Protein AF-A0A9X2JH81-F1 (afdb_monomer)

Secondary structure (DSSP, 8-state):
-TTTTTT--------------PPPHHHHHHHHHHHHH--PPPHHHHHHHHHHHHHHHHHHHHHHHHTTHHHHHHHHHTTHHHHHHHHT-SSS--HHHHHHHHHHHTS--TTTTSHHHHHHHHHHHHHHHHHHHTT-SSSHHHHHHHHHHHHHHHHHHHHH--HHHHHHHHHHHHHHHHHT--HHHHHHHHHHH-B-SEEEEEEHHHHHHHT-PEEEEEEEEEEEETTEEEEEEEEEEEEEEEEEE-BSSSEEEEEEEEEEEEEEEEEEETTEEEEEEEEEEEEEEEEEEE-SS-EEEPPPEEEE--EEEEEEEEESS--TTHHHHHHHHHHHHHHHHHHHHHHHHHHHHHHHHHHHHHTTHHHHHHHHHHIIIIIIHHHHTTT---SEEEEEE-SSEEEEEEE---SS---BSSPPPPPSS--SEEEEEEHHHHHHHHHHHHTT-EEEE-STTSPPEESSPPPHHHHHHHHHHHHHHHSS-PPP--SPPPPEEEEEPSS-SEEEEEETTEEEEEEEEEEEEETTEEEEEEEEEEEEEEEEETTEEEEEE-S--EEEETT--GGGT----HHHHHHHHHHHHHHHHHHTTT-SS-SEEEE--BPPPGGGGGG-PBEEEEEEEETTEEEEEEEPPP-

Organism: NCBI:txid2954799

Solvent-accessible surface area (backbone atoms only — not comparable to full-atom values): 32650 Å² total; per-residue (Å²): 107,71,24,96,47,86,86,73,78,37,53,50,81,80,95,72,81,93,66,70,52,74,78,51,70,65,42,55,49,25,48,58,46,41,66,76,63,65,75,79,72,47,72,65,59,43,48,52,32,47,50,52,29,48,60,35,44,56,56,36,48,58,54,29,58,75,51,45,74,60,19,60,49,46,41,62,68,33,46,36,67,42,39,54,56,23,69,70,39,89,88,75,47,58,55,64,41,44,66,49,26,47,49,52,50,25,41,38,56,92,68,31,53,37,75,59,48,46,51,34,46,53,30,48,49,44,31,48,40,40,52,56,51,56,67,42,96,51,47,64,73,50,50,48,52,48,48,54,49,35,51,56,21,49,56,44,26,32,72,69,66,36,67,71,27,48,50,54,33,25,59,44,43,31,51,41,56,50,63,66,72,36,66,63,38,54,48,35,50,44,76,56,24,51,30,47,8,31,38,41,38,35,19,28,72,39,50,23,64,73,42,48,51,75,44,75,47,79,46,78,42,73,52,74,56,96,81,24,44,33,42,38,41,30,40,34,42,35,40,38,36,39,41,49,39,70,30,90,78,32,20,30,36,41,41,36,39,41,37,35,34,42,31,47,37,43,31,42,44,92,62,36,39,37,32,32,40,37,40,30,45,37,42,36,38,31,46,38,36,38,44,83,90,49,72,46,82,48,80,61,49,55,51,49,52,38,47,76,47,78,76,44,60,41,55,62,73,89,65,91,63,44,74,60,55,25,54,53,47,48,54,50,48,66,71,42,40,79,55,48,29,54,50,53,14,48,62,44,28,53,51,54,42,49,52,62,42,72,68,42,52,58,59,53,50,51,54,48,48,47,48,43,62,72,52,50,44,58,26,37,15,25,78,52,55,56,77,40,64,46,26,18,16,34,91,52,28,43,36,41,39,28,22,43,35,61,88,27,52,50,24,17,70,52,72,79,81,82,72,89,68,89,45,32,38,33,40,34,36,21,30,37,25,56,22,40,53,36,22,61,62,33,40,54,30,37,39,34,31,80,48,85,90,45,77,72,44,64,78,54,70,67,54,68,68,56,44,49,44,39,51,52,56,40,60,69,50,70,78,50,82,55,58,86,68,94,63,86,73,69,38,35,36,42,26,28,18,61,71,59,15,32,43,51,43,22,41,91,52,27,43,40,37,35,44,28,28,45,31,38,37,46,70,90,50,75,48,70,39,39,25,41,35,44,36,25,36,66,43,82,52,100,26,22,32,37,36,38,49,58,70,75,45,44,51,46,50,62,88,64,50,81,88,78,70,65,79,81,51,75,64,56,52,51,52,30,58,51,52,27,53,51,50,38,58,30,22,81,31,74,33,65,59,64,55,62,41,77,38,74,51,49,72,46,62,82,96,54,34,88,59,49,47,35,29,47,78,41,26,14,21,38,90,41,29,31,23,29,28,21,36,64,58,86,132

pLDDT: mean 87.71, std 13.28, range [23.8, 98.19]

Sequence (635 aa):
MKCAWVLLAATLLVVSAESARAVSEQLAQAIDGTKSSFEPVTPEQVAAAREELIATAEQFEQFLDSGGERGEVWKRYLEWEGVQQSLGEPLNPALAPLAQSLNRFRSGAAGTELPQFRRVAVAMEKFIDLSTLARARDQQAFVDRQLDLLAKYLDRYAEDNSTRARFEVERRLDFFTGIGQAPELIAALRNEFNHPNFRAEISEKFLARVASDPVDNVSPVRDCILGTTIRGTGHTTGSVSLSTVPNSQQAELLLTLSGVTHSETNGYNDPVVIRSSGTTPFTATKRIALEDSNFWNYPTHVSATTSTTTRSVKKQGGGIGSRLIEAIGERQVEQKKPQANRIAARHAEDRISENMEEELLPKLQDARYEYENQFQKPLANRNAEPQMVAFSTTDSSLNFDLLQAGRGELGADAAPPAFAAGHDLAVRLHETGASNLAAVILSGATLSQQTKDGHPKLNVELPPAMRKAIDNAREEAEDEPAADDEREFKPWSLTFRRLRPITLDFKDQKIVVRIHSARIQVQDDTYDGWDIVATYGMHLQNGGLFLVRDGDIEVIPTSFDPAEGGSLNNRQVGTRGVLAKELNRQSDAGRGFPEEIEIPMIDLPEAIAEHGPLLLEDASSDAGWLQLGWQLPPR

Nearest PDB structures (foldseek):
  7ye6-assembly1_P  TM=2.535E-01  e=1.084E+00  Escherichia coli O157:H7

Foldseek 3Di:
DLFLDLVDFFFDDDDDDLDQDPQDPLLVVLLVVLLVQDDQQDPVNLQVLLVQLVVLVVVLLVVLVVVPVSSVVLCVLLVVVLVVQQSVDPPQGDLVSLVSSLQSLQLLDPPSLDPSNVSNSLSSLLSSLSSVLNPDPDNSVVSNVLSVLLVVLVSVCSVPVDVVSQLSNLVSLLSCLSPVRRVSNNVSQQVQFQAFQKKKKAWLVLVFVLQWDWDWDKAWDFDAFPNWTKTWIKTKTWTWGKFWDFDFFWTKMKIKIWIKIWIWMWTDDPFKIWTKIKIKTKMKIWMWIDDPVATDTDQIDMFIFMDMDTPAIFTHDDDPCGVVVRVVVVVVCVVCRVVRRVVVRVVVRVVVRVVVCVVVVVVRVVVVVCCCQQPVSSCSSSVFGWPDWGWGTDRIITMTTTRRADSSAGRHSDHFDDDPDDFNMKMKGFQRNVQSVCLSNQQQKKWWDDDPPDDIDIPGDDRPVSVVSVVVVVVVCVVPDFADDPDDAWIKMFTAHNRRQKTWAFAPQKTKIKGFTQWIDTRHDIDGQKIWIWMFHWDADPLWIKTATDDFTFMAGNPDDVVVVDDDDPVRVVVRVVVSVVQRVQCVRVHDDDRIRINDFAQDPPSRNVQPTWGWDHWHRHPSMRMTGTHTDDD

Mean predicted aligned error: 8.17 Å

Structure (mmCIF, N/CA/C/O backbone):
data_AF-A0A9X2JH81-F1
#
_entry.id   AF-A0A9X2JH81-F1
#
loop_
_atom_site.group_PDB
_atom_site.id
_atom_site.type_symbol
_atom_site.label_atom_id
_atom_site.label_alt_id
_atom_site.label_comp_id
_atom_site.label_asym_id
_atom_site.label_entity_id
_atom_site.label_seq_id
_atom_site.pdbx_PDB_ins_code
_atom_site.Cartn_x
_atom_site.Cartn_y
_atom_site.Cartn_z
_atom_site.occupancy
_atom_site.B_iso_or_equiv
_atom_site.auth_seq_id
_atom_site.auth_comp_id
_atom_site.auth_asym_id
_atom_site.auth_atom_id
_atom_site.pdbx_PDB_model_num
ATOM 1 N N . MET A 1 1 ? 21.805 3.460 4.356 1.00 29.56 1 MET A N 1
ATOM 2 C CA . MET A 1 1 ? 20.956 2.872 3.288 1.00 29.56 1 MET A CA 1
ATOM 3 C C . MET A 1 1 ? 19.998 1.799 3.827 1.00 29.56 1 MET A C 1
ATOM 5 O O . MET A 1 1 ? 19.221 1.288 3.029 1.00 29.56 1 MET A O 1
ATOM 9 N N . LYS A 1 2 ? 19.981 1.529 5.151 1.00 25.36 2 LYS A N 1
ATOM 10 C CA . LYS A 1 2 ? 19.128 0.571 5.897 1.00 25.36 2 LYS A CA 1
ATOM 11 C C . LYS A 1 2 ? 17.592 0.750 5.727 1.00 25.36 2 LYS A C 1
ATOM 13 O O . LYS A 1 2 ? 16.810 0.124 6.419 1.00 25.36 2 LYS A O 1
ATOM 18 N N . CYS A 1 3 ? 17.134 1.632 4.839 1.00 28.67 3 CYS A N 1
ATOM 19 C CA . CYS A 1 3 ? 15.986 2.492 5.129 1.00 28.67 3 CYS A CA 1
ATOM 20 C C . CYS A 1 3 ? 14.783 2.388 4.172 1.00 28.67 3 CYS A C 1
ATOM 22 O O . CYS A 1 3 ? 13.683 2.803 4.516 1.00 28.67 3 CYS A O 1
ATOM 24 N N . ALA A 1 4 ? 14.963 1.856 2.960 1.00 23.88 4 ALA A N 1
ATOM 25 C CA . ALA A 1 4 ? 13.869 1.628 2.003 1.00 23.88 4 ALA A CA 1
ATOM 26 C C . ALA A 1 4 ? 13.041 0.355 2.317 1.00 23.88 4 ALA A C 1
ATOM 28 O O . ALA A 1 4 ? 12.353 -0.162 1.442 1.00 23.88 4 ALA A O 1
ATOM 29 N N . TRP A 1 5 ? 13.162 -0.169 3.542 1.00 27.62 5 TRP A N 1
ATOM 30 C CA . TRP A 1 5 ? 12.942 -1.582 3.876 1.00 27.62 5 TRP A CA 1
ATOM 31 C C . TRP A 1 5 ? 11.959 -1.827 5.034 1.00 27.62 5 TRP A C 1
ATOM 33 O O . TRP A 1 5 ? 11.529 -2.956 5.235 1.00 27.62 5 TRP A O 1
ATOM 43 N N . VAL A 1 6 ? 11.553 -0.791 5.777 1.00 24.78 6 VAL A N 1
ATOM 44 C CA . VAL A 1 6 ? 10.791 -0.909 7.045 1.00 24.78 6 VAL A CA 1
ATOM 45 C C . VAL A 1 6 ? 9.279 -1.162 6.827 1.00 24.78 6 VAL A C 1
ATOM 47 O O . VAL A 1 6 ? 8.428 -0.652 7.544 1.00 24.78 6 VAL A O 1
ATOM 50 N N . LEU A 1 7 ? 8.925 -1.922 5.786 1.00 26.84 7 LEU A N 1
ATOM 51 C CA . LEU A 1 7 ? 7.554 -2.341 5.438 1.00 26.84 7 LEU A CA 1
ATOM 52 C C . LEU A 1 7 ? 7.500 -3.817 4.975 1.00 26.84 7 LEU A C 1
ATOM 54 O O . LEU A 1 7 ? 6.545 -4.229 4.319 1.00 26.84 7 LEU A O 1
ATOM 58 N N . LEU A 1 8 ? 8.558 -4.596 5.236 1.00 31.66 8 LEU A N 1
ATOM 59 C CA . LEU A 1 8 ? 8.915 -5.748 4.405 1.00 31.66 8 LEU A CA 1
ATOM 60 C C . LEU A 1 8 ? 9.652 -6.879 5.172 1.00 31.66 8 LEU A C 1
ATOM 62 O O . LEU A 1 8 ? 10.829 -7.070 4.884 1.00 31.66 8 LEU A O 1
ATOM 66 N N . ALA A 1 9 ? 8.994 -7.627 6.098 1.00 25.98 9 ALA A N 1
ATOM 67 C CA . ALA A 1 9 ? 9.205 -9.095 6.335 1.00 25.98 9 ALA A CA 1
ATOM 68 C C . ALA A 1 9 ? 8.728 -9.762 7.650 1.00 25.98 9 ALA A C 1
ATOM 70 O O . ALA A 1 9 ? 8.771 -9.106 8.684 1.00 25.98 9 ALA A O 1
ATOM 71 N N . ALA A 1 10 ? 8.460 -11.100 7.608 1.00 27.14 10 ALA A N 1
ATOM 72 C CA . ALA A 1 10 ? 8.999 -12.159 8.522 1.00 27.14 10 ALA A CA 1
ATOM 73 C C . ALA A 1 10 ? 8.656 -13.648 8.134 1.00 27.14 10 ALA A C 1
ATOM 75 O O . ALA A 1 10 ? 7.962 -13.856 7.149 1.00 27.14 10 ALA A O 1
ATOM 76 N N . THR A 1 11 ? 9.163 -14.668 8.880 1.00 30.42 11 THR A N 1
ATOM 77 C CA . THR A 1 11 ? 8.978 -16.182 8.857 1.00 30.42 11 THR A CA 1
ATOM 78 C C . THR A 1 11 ? 7.820 -16.846 9.692 1.00 30.42 11 THR A C 1
ATOM 80 O O . THR A 1 11 ? 7.631 -16.276 10.757 1.00 30.42 11 THR A O 1
ATOM 83 N N . LEU A 1 12 ? 7.061 -17.976 9.512 1.00 27.44 12 LEU A N 1
ATOM 84 C CA . LEU A 1 12 ? 6.798 -19.150 8.588 1.00 27.44 12 LEU A CA 1
ATOM 85 C C . LEU A 1 12 ? 5.235 -19.457 8.601 1.00 27.44 12 LEU A C 1
ATOM 87 O O . LEU A 1 12 ? 4.513 -18.556 8.969 1.00 27.44 12 LEU A O 1
ATOM 91 N N . LEU A 1 13 ? 4.513 -20.567 8.274 1.00 23.98 13 LEU A N 1
ATOM 92 C CA . LEU A 1 13 ? 4.646 -21.866 7.551 1.00 23.98 13 LEU A CA 1
ATOM 93 C C . LEU A 1 13 ? 3.239 -22.470 7.157 1.00 23.98 13 LEU A C 1
ATOM 95 O O . LEU A 1 13 ? 2.432 -22.723 8.049 1.00 23.98 13 LEU A O 1
ATOM 99 N N . VAL A 1 14 ? 2.966 -22.871 5.894 1.00 23.80 14 VAL A N 1
ATOM 100 C CA . VAL A 1 14 ? 2.010 -23.971 5.520 1.00 23.80 14 VAL A CA 1
ATOM 101 C C . VAL A 1 14 ? 2.549 -24.751 4.309 1.00 23.80 14 VAL A C 1
ATOM 103 O O . VAL A 1 14 ? 2.927 -24.152 3.308 1.00 23.80 14 VAL A O 1
ATOM 106 N N . VAL A 1 15 ? 2.540 -26.092 4.352 1.00 24.36 15 VAL A N 1
ATOM 107 C CA . VAL A 1 15 ? 2.999 -26.935 3.228 1.00 24.36 15 VAL A CA 1
ATOM 108 C C . VAL A 1 15 ? 1.953 -26.993 2.110 1.00 24.36 15 VAL A C 1
ATOM 110 O O . VAL A 1 15 ? 0.980 -27.743 2.198 1.00 24.36 15 VAL A O 1
ATOM 113 N N . SER A 1 16 ? 2.205 -26.259 1.027 1.00 26.94 16 SER A N 1
ATOM 114 C CA . SER A 1 16 ? 1.571 -26.482 -0.277 1.00 26.94 16 SER A CA 1
ATOM 115 C C . SER A 1 16 ? 2.511 -27.297 -1.165 1.00 26.94 16 SER A C 1
ATOM 117 O O . SER A 1 16 ? 3.714 -27.056 -1.178 1.00 26.94 16 SER A O 1
ATOM 119 N N . ALA A 1 17 ? 1.985 -28.263 -1.919 1.00 26.39 17 ALA A N 1
ATOM 120 C CA . ALA A 1 17 ? 2.776 -28.922 -2.954 1.00 26.39 17 ALA A CA 1
ATOM 121 C C . ALA A 1 17 ? 2.887 -27.995 -4.176 1.00 26.39 17 ALA A C 1
ATOM 123 O O . ALA A 1 17 ? 1.855 -27.549 -4.682 1.00 26.39 17 ALA A O 1
ATOM 124 N N . GLU A 1 18 ? 4.106 -27.747 -4.672 1.00 33.00 18 GLU A N 1
ATOM 125 C CA . GLU A 1 18 ? 4.331 -27.091 -5.969 1.00 33.00 18 GLU A CA 1
ATOM 126 C C . GLU A 1 18 ? 3.748 -27.972 -7.089 1.00 33.00 18 GLU A C 1
ATOM 128 O O . GLU A 1 18 ? 4.385 -28.886 -7.614 1.00 33.00 18 GLU A O 1
ATOM 133 N N . SER A 1 19 ? 2.485 -27.716 -7.425 1.00 33.78 19 SER A N 1
ATOM 134 C CA . SER A 1 19 ? 1.832 -28.239 -8.619 1.00 33.78 19 SER A CA 1
ATOM 135 C C . SER A 1 19 ? 1.972 -27.193 -9.718 1.00 33.78 19 SER A C 1
ATOM 137 O O . SER A 1 19 ? 1.377 -26.122 -9.627 1.00 33.78 19 SER A O 1
ATOM 139 N N . ALA A 1 20 ? 2.797 -27.492 -10.727 1.00 43.22 20 ALA A N 1
ATOM 140 C CA . ALA A 1 20 ? 3.040 -26.597 -11.856 1.00 43.22 20 ALA A CA 1
ATOM 141 C C . ALA A 1 20 ? 1.706 -26.157 -12.483 1.00 43.22 20 ALA A C 1
ATOM 143 O O . ALA A 1 20 ? 0.890 -26.988 -12.902 1.00 43.22 20 ALA A O 1
ATOM 144 N N . ARG A 1 21 ? 1.464 -24.844 -12.499 1.00 56.31 21 ARG A N 1
ATOM 145 C CA . ARG A 1 21 ? 0.169 -24.260 -12.856 1.00 56.31 21 ARG A CA 1
ATOM 146 C C . ARG A 1 21 ? 0.091 -24.061 -14.362 1.00 56.31 21 ARG A C 1
ATOM 148 O O . ARG A 1 21 ? 0.435 -23.000 -14.863 1.00 56.31 21 ARG A O 1
ATOM 155 N N . ALA A 1 22 ? -0.372 -25.081 -15.080 1.00 61.81 22 ALA A N 1
ATOM 156 C CA . ALA A 1 22 ? -0.611 -24.967 -16.516 1.00 61.81 22 ALA A CA 1
ATOM 157 C C . ALA A 1 22 ? -1.438 -23.707 -16.843 1.00 61.81 22 ALA A C 1
ATOM 159 O O . ALA A 1 22 ? -2.477 -23.475 -16.221 1.00 61.81 22 ALA A O 1
ATOM 160 N N . VAL A 1 23 ? -0.960 -22.927 -17.820 1.00 72.50 23 VAL A N 1
ATOM 161 C CA . VAL A 1 23 ? -1.604 -21.704 -18.326 1.00 72.50 23 VAL A CA 1
ATOM 162 C C . VAL A 1 23 ? -3.078 -21.979 -18.622 1.00 72.50 23 VAL A C 1
ATOM 164 O O . VAL A 1 23 ? -3.399 -22.987 -19.260 1.00 72.50 23 VAL A O 1
ATOM 167 N N . SER A 1 24 ? -3.983 -21.109 -18.162 1.00 81.56 24 SER A N 1
ATOM 168 C CA . SER A 1 24 ? -5.416 -21.358 -18.328 1.00 81.56 24 SER A CA 1
ATOM 169 C C . SER A 1 24 ? -5.815 -21.496 -19.804 1.00 81.56 24 SER A C 1
ATOM 171 O O . SER A 1 24 ? -5.332 -20.772 -20.678 1.00 81.56 24 SER A O 1
ATOM 173 N N . GLU A 1 25 ? -6.748 -22.411 -20.096 1.00 85.19 25 GLU A N 1
ATOM 174 C CA . GLU A 1 25 ? -7.234 -22.630 -21.468 1.00 85.19 25 GLU A CA 1
ATOM 175 C C . GLU A 1 25 ? -7.816 -21.335 -22.065 1.00 85.19 25 GLU A C 1
ATOM 177 O O . GLU A 1 25 ? -7.627 -21.050 -23.245 1.00 85.19 25 GLU A O 1
ATOM 182 N N . GLN A 1 26 ? -8.444 -20.502 -21.227 1.00 87.69 26 GLN A N 1
ATOM 183 C CA . GLN A 1 26 ? -8.933 -19.176 -21.601 1.00 87.69 26 GLN A CA 1
ATOM 184 C C . GLN A 1 26 ? -7.800 -18.234 -22.040 1.00 87.69 26 GLN A C 1
ATOM 186 O O . GLN A 1 26 ? -7.955 -17.529 -23.036 1.00 87.69 26 GLN A O 1
ATOM 191 N N . LEU A 1 27 ? -6.667 -18.214 -21.332 1.00 91.12 27 LEU A N 1
ATOM 192 C CA . LEU A 1 27 ? -5.521 -17.378 -21.690 1.00 91.12 27 LEU A CA 1
ATOM 193 C C . LEU A 1 27 ? -4.846 -17.874 -22.979 1.00 91.12 27 LEU A C 1
ATOM 195 O O . LEU A 1 27 ? -4.545 -17.063 -23.854 1.00 91.12 27 LEU A O 1
ATOM 199 N N . ALA A 1 28 ? -4.710 -19.190 -23.163 1.00 90.44 28 ALA A N 1
ATOM 200 C CA . ALA A 1 28 ? -4.232 -19.770 -24.420 1.00 90.44 28 ALA A CA 1
ATOM 201 C C . ALA A 1 28 ? -5.148 -19.415 -25.612 1.00 90.44 28 ALA A C 1
ATOM 203 O O . ALA A 1 28 ? -4.672 -18.920 -26.637 1.00 90.44 28 ALA A O 1
ATOM 204 N N . GLN A 1 29 ? -6.469 -19.574 -25.458 1.00 92.88 29 GLN A N 1
ATOM 205 C CA . GLN A 1 29 ? -7.456 -19.179 -26.471 1.00 92.88 29 GLN A CA 1
ATOM 206 C C . GLN A 1 29 ? -7.398 -17.671 -26.780 1.00 92.88 29 GLN A C 1
ATOM 208 O O . GLN A 1 29 ? -7.492 -17.286 -27.944 1.00 92.88 29 GLN A O 1
ATOM 213 N N . ALA A 1 30 ? -7.193 -16.811 -25.775 1.00 94.62 30 ALA A N 1
ATOM 214 C CA . ALA A 1 30 ? -7.102 -15.363 -25.973 1.00 94.62 30 ALA A CA 1
ATOM 215 C C . ALA A 1 30 ? -5.805 -14.929 -26.689 1.00 94.62 30 ALA A C 1
ATOM 217 O O . ALA A 1 30 ? -5.819 -13.958 -27.452 1.00 94.62 30 ALA A O 1
ATOM 218 N N . ILE A 1 31 ? -4.694 -15.653 -26.497 1.00 94.69 31 ILE A N 1
ATOM 219 C CA . ILE A 1 31 ? -3.438 -15.444 -27.237 1.00 94.69 31 ILE A CA 1
ATOM 220 C C . ILE A 1 31 ? -3.643 -15.742 -28.729 1.00 94.69 31 ILE A C 1
ATOM 222 O O . ILE A 1 31 ? -3.350 -14.885 -29.567 1.00 94.69 31 ILE A O 1
ATOM 226 N N . ASP A 1 32 ? -4.188 -16.912 -29.073 1.00 93.31 32 ASP A N 1
ATOM 227 C CA . ASP A 1 32 ? -4.417 -17.294 -30.475 1.00 93.31 32 ASP A CA 1
ATOM 228 C C . ASP A 1 32 ? -5.544 -16.476 -31.134 1.00 93.31 32 ASP A C 1
ATOM 230 O O . ASP A 1 32 ? -5.433 -16.102 -32.305 1.00 93.31 32 ASP A O 1
ATOM 234 N N . GLY A 1 33 ? -6.577 -16.098 -30.372 1.00 94.00 33 GLY A N 1
ATOM 235 C CA . GLY A 1 33 ? -7.582 -15.124 -30.798 1.00 94.00 33 GLY A CA 1
ATOM 236 C C . GLY A 1 33 ? -6.934 -13.805 -31.226 1.00 94.00 33 GLY A C 1
ATOM 237 O O . GLY A 1 33 ? -7.127 -13.373 -32.364 1.00 94.00 33 GLY A O 1
ATOM 238 N N . THR A 1 34 ? -6.064 -13.243 -30.378 1.00 94.81 34 THR A N 1
ATOM 239 C CA . THR A 1 34 ? -5.339 -11.987 -30.653 1.00 94.81 34 THR A CA 1
ATOM 240 C C . THR A 1 34 ? -4.446 -12.081 -31.898 1.00 94.81 34 THR A C 1
ATOM 242 O O . THR A 1 34 ? -4.387 -11.119 -32.664 1.00 94.81 34 THR A O 1
ATOM 245 N N . LYS A 1 35 ? -3.799 -13.230 -32.167 1.00 93.06 35 LYS A N 1
ATOM 246 C CA . LYS A 1 35 ? -3.044 -13.446 -33.425 1.00 93.06 35 LYS A CA 1
ATOM 247 C C . LYS A 1 35 ? -3.940 -13.282 -34.656 1.00 93.06 35 LYS A C 1
ATOM 249 O O . LYS A 1 35 ? -3.523 -12.696 -35.652 1.00 93.06 35 LYS A O 1
ATOM 254 N N . SER A 1 36 ? -5.169 -13.797 -34.582 1.00 91.88 36 SER A N 1
ATOM 255 C CA . SER A 1 36 ? -6.131 -13.788 -35.691 1.00 91.88 36 SER A CA 1
ATOM 256 C C . SER A 1 36 ? -6.896 -12.470 -35.873 1.00 91.88 36 SER A C 1
ATOM 258 O O . SER A 1 36 ? -7.415 -12.229 -36.963 1.00 91.88 36 SER A O 1
ATOM 260 N N . SER A 1 37 ? -6.973 -11.631 -34.832 1.00 93.44 37 SER A N 1
ATOM 261 C CA . SER A 1 37 ? -7.798 -10.414 -34.798 1.00 93.44 37 SER A CA 1
ATOM 262 C C . SER A 1 37 ? -7.010 -9.098 -34.769 1.00 93.44 37 SER A C 1
ATOM 264 O O . SER A 1 37 ? -7.620 -8.042 -34.617 1.00 93.44 37 SER A O 1
ATOM 266 N N . PHE A 1 38 ? -5.678 -9.136 -34.852 1.00 94.81 38 PHE A N 1
ATOM 267 C CA . PHE A 1 38 ? -4.843 -7.932 -34.862 1.00 94.81 38 PHE A CA 1
ATOM 268 C C . PHE A 1 38 ? -5.045 -7.102 -36.144 1.00 94.81 38 PHE A C 1
ATOM 270 O O . PHE A 1 38 ? -5.015 -7.635 -37.254 1.00 94.81 38 PHE A O 1
ATOM 277 N N . GLU A 1 39 ? -5.188 -5.781 -35.999 1.00 94.19 39 GLU A N 1
ATOM 278 C CA . GLU A 1 39 ? -5.300 -4.833 -37.112 1.00 94.19 39 GLU A CA 1
ATOM 279 C C . GLU A 1 39 ? -4.067 -3.904 -37.150 1.00 94.19 39 GLU A C 1
ATOM 281 O O . GLU A 1 39 ? -3.828 -3.161 -36.196 1.00 94.19 39 GLU A O 1
ATOM 286 N N . PRO A 1 40 ? -3.269 -3.877 -38.236 1.00 94.94 40 PRO A N 1
ATOM 287 C CA . PRO A 1 40 ? -2.098 -3.005 -38.323 1.00 94.94 40 PRO A CA 1
ATOM 288 C C . PRO A 1 40 ? -2.417 -1.529 -38.045 1.00 94.94 40 PRO A C 1
ATOM 290 O O . PRO A 1 40 ? -3.284 -0.938 -38.688 1.00 94.94 40 PRO A O 1
ATOM 293 N N . VAL A 1 41 ? -1.664 -0.919 -37.123 1.00 95.38 41 VAL A N 1
ATOM 294 C CA . VAL A 1 41 ? -1.797 0.491 -36.743 1.00 95.38 41 VAL A CA 1
ATOM 295 C C . VAL A 1 41 ? -1.543 1.374 -37.960 1.00 95.38 41 VAL A C 1
ATOM 297 O O . VAL A 1 41 ? -0.466 1.333 -38.569 1.00 95.38 41 VAL A O 1
ATOM 300 N N . THR A 1 42 ? -2.545 2.178 -38.304 1.00 94.38 42 THR A N 1
ATOM 301 C CA . THR A 1 42 ? -2.562 3.016 -39.500 1.00 94.38 42 THR A CA 1
ATOM 302 C C . THR A 1 42 ? -1.847 4.356 -39.280 1.00 94.38 42 THR A C 1
ATOM 304 O O . THR A 1 42 ? -1.799 4.864 -38.153 1.00 94.38 42 THR A O 1
ATOM 307 N N . PRO A 1 43 ? -1.322 4.991 -40.348 1.00 92.81 43 PRO A N 1
ATOM 308 C CA . PRO A 1 43 ? -0.818 6.364 -40.280 1.00 92.81 43 PRO A CA 1
ATOM 309 C C . PRO A 1 43 ? -1.846 7.349 -39.702 1.00 92.81 43 PRO A C 1
ATOM 311 O O . PRO A 1 43 ? -1.481 8.253 -38.955 1.00 92.81 43 PRO A O 1
ATOM 314 N N . GLU A 1 44 ? -3.130 7.145 -39.998 1.00 93.75 44 GLU A N 1
ATOM 315 C CA . GLU A 1 44 ? -4.248 7.960 -39.523 1.00 93.75 44 GLU A CA 1
ATOM 316 C C . GLU A 1 44 ? -4.445 7.847 -38.001 1.00 93.75 44 GLU A C 1
ATOM 318 O O . GLU A 1 44 ? -4.673 8.861 -37.342 1.00 93.75 44 GLU A O 1
ATOM 323 N N . GLN A 1 45 ? -4.298 6.652 -37.414 1.00 94.81 45 GLN A N 1
ATOM 324 C CA . GLN A 1 45 ? -4.353 6.460 -35.957 1.00 94.81 45 GLN A CA 1
ATOM 325 C C . GLN A 1 45 ? -3.173 7.143 -35.246 1.00 94.81 45 GLN A C 1
ATOM 327 O O . GLN A 1 45 ? -3.360 7.771 -34.202 1.00 94.81 45 GLN A O 1
ATOM 332 N N . VAL A 1 46 ? -1.967 7.075 -35.825 1.00 94.25 46 VAL A N 1
ATOM 333 C CA . VAL A 1 46 ? -0.778 7.771 -35.296 1.00 94.25 46 VAL A CA 1
ATOM 334 C C . VAL A 1 46 ? -0.935 9.292 -35.407 1.00 94.25 46 VAL A C 1
ATOM 336 O O . VAL A 1 46 ? -0.605 10.012 -34.464 1.00 94.25 46 VAL A O 1
ATOM 339 N N . ALA A 1 47 ? -1.478 9.788 -36.523 1.00 93.44 47 ALA A N 1
ATOM 340 C CA . ALA A 1 47 ? -1.766 11.206 -36.717 1.00 93.44 47 ALA A CA 1
ATOM 341 C C . ALA A 1 47 ? -2.799 11.719 -35.701 1.00 93.44 47 ALA A C 1
ATOM 343 O O . ALA A 1 47 ? -2.537 12.716 -35.032 1.00 93.44 47 ALA A O 1
ATOM 344 N N . ALA A 1 48 ? -3.907 10.998 -35.503 1.00 95.25 48 ALA A N 1
ATOM 345 C CA . ALA A 1 48 ? -4.934 11.355 -34.523 1.00 95.25 48 ALA A CA 1
ATOM 346 C C . ALA A 1 48 ? -4.388 11.390 -33.082 1.00 95.25 48 ALA A C 1
ATOM 348 O O . ALA A 1 48 ? -4.667 12.330 -32.340 1.00 95.25 48 ALA A O 1
ATOM 349 N N . ALA A 1 49 ? -3.550 10.420 -32.693 1.00 95.62 49 ALA A N 1
ATOM 350 C CA . ALA A 1 49 ? -2.888 10.430 -31.384 1.00 95.62 49 ALA A CA 1
ATOM 351 C C . ALA A 1 49 ? -1.890 11.598 -31.231 1.00 95.62 49 ALA A C 1
ATOM 353 O O . ALA A 1 49 ? -1.749 12.152 -30.140 1.00 95.62 49 ALA A O 1
ATOM 354 N N . ARG A 1 50 ? -1.228 12.022 -32.318 1.00 95.44 50 ARG A N 1
ATOM 355 C CA . ARG A 1 50 ? -0.370 13.219 -32.324 1.00 95.44 50 ARG A CA 1
ATOM 356 C C . ARG A 1 50 ? -1.184 14.507 -32.185 1.00 95.44 50 ARG A C 1
ATOM 358 O O . ARG A 1 50 ? -0.762 15.406 -31.467 1.00 95.44 50 ARG A O 1
ATOM 365 N N . GLU A 1 51 ? -2.331 14.606 -32.852 1.00 95.69 51 GLU A N 1
ATOM 366 C CA . GLU A 1 51 ? -3.238 15.759 -32.753 1.00 95.69 51 GLU A CA 1
ATOM 367 C C . GLU A 1 51 ? -3.858 15.879 -31.352 1.00 95.69 51 GLU A C 1
ATOM 369 O O . GLU A 1 51 ? -3.905 16.973 -30.796 1.00 95.69 51 GLU A O 1
ATOM 374 N N . GLU A 1 52 ? -4.235 14.759 -30.729 1.00 96.81 52 GLU A N 1
ATOM 375 C CA . GLU A 1 52 ? -4.685 14.696 -29.330 1.00 96.81 52 GLU A CA 1
ATOM 376 C C . GLU A 1 52 ? -3.593 15.152 -28.346 1.00 96.81 52 GLU A C 1
ATOM 378 O O . GLU A 1 52 ? -3.860 15.929 -27.422 1.00 96.81 52 GLU A O 1
ATOM 383 N N . LEU A 1 53 ? -2.344 14.726 -28.564 1.00 97.25 53 LEU A N 1
ATOM 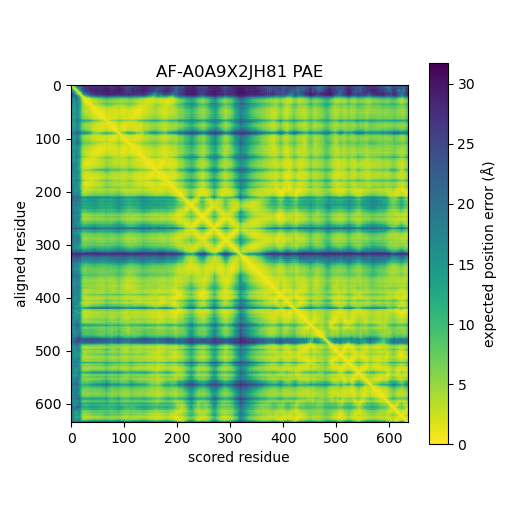384 C CA . LEU A 1 53 ? -1.197 15.162 -27.767 1.00 97.25 53 LEU A CA 1
ATOM 385 C C . LEU A 1 53 ? -0.888 16.656 -27.958 1.00 97.25 53 LEU A C 1
ATOM 387 O O . LEU A 1 53 ? -0.619 17.344 -26.979 1.00 97.25 53 LEU A O 1
ATOM 391 N N . ILE A 1 54 ? -0.985 17.191 -29.178 1.00 96.44 54 ILE A N 1
ATOM 392 C CA . ILE A 1 54 ? -0.823 18.633 -29.432 1.00 96.44 54 ILE A CA 1
ATOM 393 C C . ILE A 1 54 ? -1.941 19.428 -28.744 1.00 96.44 54 ILE A C 1
ATOM 395 O O . ILE A 1 54 ? -1.656 20.342 -27.976 1.00 96.44 54 ILE A O 1
ATOM 399 N N . ALA A 1 55 ? -3.205 19.043 -28.926 1.00 96.94 55 ALA A N 1
ATOM 400 C CA . ALA A 1 55 ? -4.342 19.754 -28.340 1.00 96.94 55 ALA A CA 1
ATOM 401 C C . ALA A 1 55 ? -4.366 19.703 -26.799 1.00 96.94 55 ALA A C 1
ATOM 403 O O . ALA A 1 55 ? -4.894 20.615 -26.156 1.00 96.94 55 ALA A O 1
ATOM 404 N N . THR A 1 56 ? -3.809 18.653 -26.183 1.00 97.25 56 THR A N 1
ATOM 405 C CA . THR A 1 56 ? -3.624 18.581 -24.722 1.00 97.25 56 THR A CA 1
ATOM 406 C C . THR A 1 56 ? -2.391 19.355 -24.253 1.00 97.25 56 THR A C 1
ATOM 408 O O . THR A 1 56 ? -2.477 20.027 -23.225 1.00 97.25 56 THR A O 1
ATOM 411 N N . ALA A 1 57 ? -1.291 19.345 -25.013 1.00 96.62 57 ALA A N 1
ATOM 412 C CA . ALA A 1 57 ? -0.105 20.163 -24.761 1.00 96.62 57 ALA A CA 1
ATOM 413 C C . ALA A 1 57 ? -0.419 21.671 -24.807 1.00 96.62 57 ALA A C 1
ATOM 415 O O . ALA A 1 57 ? -0.067 22.386 -23.875 1.00 96.62 57 ALA A O 1
ATOM 416 N N . GLU A 1 58 ? -1.165 22.150 -25.807 1.00 96.38 58 GLU A N 1
ATOM 417 C CA . GLU A 1 58 ? -1.591 23.556 -25.914 1.00 96.38 58 GLU A CA 1
ATOM 418 C C . GLU A 1 58 ? -2.448 24.004 -24.715 1.00 96.38 58 GLU A C 1
ATOM 420 O O . GLU A 1 58 ? -2.241 25.083 -24.158 1.00 96.38 58 GLU A O 1
ATOM 425 N N . GLN A 1 59 ? -3.391 23.164 -24.267 1.00 96.00 59 GLN A N 1
ATOM 426 C CA . GLN A 1 59 ? -4.191 23.427 -23.060 1.00 96.00 59 GLN A CA 1
ATOM 427 C C . GLN A 1 59 ? -3.339 23.444 -21.784 1.00 96.00 59 GLN A C 1
ATOM 429 O O . GLN A 1 59 ? -3.641 24.178 -20.840 1.00 96.00 59 GLN A O 1
ATOM 434 N N . PHE A 1 60 ? -2.296 22.616 -21.734 1.00 96.69 60 PHE A N 1
ATOM 435 C CA . PHE A 1 60 ? -1.378 22.534 -20.606 1.00 96.69 60 PHE A CA 1
ATOM 436 C C . PHE A 1 60 ? -0.427 23.734 -20.554 1.00 96.69 60 PHE A C 1
ATOM 438 O O . PHE A 1 60 ? -0.232 24.299 -19.481 1.00 96.69 60 PHE A O 1
ATOM 445 N N . GLU A 1 61 ? 0.079 24.196 -21.699 1.00 96.06 61 GLU A N 1
ATOM 446 C CA . GLU A 1 61 ? 0.861 25.432 -21.802 1.00 96.06 61 GLU A CA 1
ATOM 447 C C . GLU A 1 61 ? 0.046 26.650 -21.360 1.00 96.06 61 GLU A C 1
ATOM 449 O O . GLU A 1 61 ? 0.494 27.379 -20.480 1.00 96.06 61 GLU A O 1
ATOM 454 N N . GLN A 1 62 ? -1.193 26.809 -21.844 1.00 95.94 62 GLN A N 1
ATOM 455 C CA . GLN A 1 62 ? -2.096 27.884 -21.398 1.00 95.94 62 GLN A CA 1
ATOM 456 C C . GLN A 1 62 ? -2.340 27.857 -19.877 1.00 95.94 62 GLN A C 1
ATOM 458 O O . GLN A 1 62 ? -2.413 28.904 -19.228 1.00 95.94 62 GLN A O 1
ATOM 463 N N . PHE A 1 63 ? -2.446 26.661 -19.291 1.00 95.69 63 PHE A N 1
ATOM 464 C CA . PHE A 1 63 ? -2.567 26.487 -17.846 1.00 95.69 63 PHE A CA 1
ATOM 465 C C . PHE A 1 63 ? -1.279 26.886 -17.105 1.00 95.69 63 PHE A C 1
ATOM 467 O O . PHE A 1 63 ? -1.360 27.642 -16.133 1.00 95.69 63 PHE A O 1
ATOM 474 N N . LEU A 1 64 ? -0.101 26.451 -17.565 1.00 95.31 64 LEU A N 1
ATOM 475 C CA . LEU A 1 64 ? 1.182 26.829 -16.961 1.00 95.31 64 LEU A CA 1
ATOM 476 C C . LEU A 1 64 ? 1.456 28.337 -17.079 1.00 95.31 64 LEU A C 1
ATOM 478 O O . LEU A 1 64 ? 1.855 28.954 -16.090 1.00 95.31 64 LEU A O 1
ATOM 482 N N . ASP A 1 65 ? 1.183 28.941 -18.236 1.00 93.88 65 ASP A N 1
ATOM 483 C CA . ASP A 1 65 ? 1.366 30.374 -18.496 1.00 93.88 65 ASP A CA 1
ATOM 484 C C . ASP A 1 65 ? 0.519 31.240 -17.556 1.00 93.88 65 ASP A C 1
ATOM 486 O O . ASP A 1 65 ? 0.988 32.268 -17.061 1.00 93.88 65 ASP A O 1
ATOM 490 N N . SER A 1 66 ? -0.696 30.790 -17.216 1.00 92.38 66 SER A N 1
ATOM 491 C CA . SER A 1 66 ? -1.542 31.459 -16.215 1.00 92.38 66 SER A CA 1
ATOM 492 C C . SER A 1 66 ? -0.915 31.504 -14.808 1.00 92.38 66 SER A C 1
ATOM 494 O O . SER A 1 66 ? -1.269 32.362 -13.998 1.00 92.38 66 SER A O 1
ATOM 496 N N . GLY A 1 67 ? 0.053 30.622 -14.526 1.00 86.88 67 GLY A N 1
ATOM 497 C CA . GLY A 1 67 ? 0.851 30.589 -13.299 1.00 86.88 67 GLY A CA 1
ATOM 498 C C . GLY A 1 67 ? 2.131 31.438 -13.329 1.00 86.88 67 GLY A C 1
ATOM 499 O O . GLY A 1 67 ? 2.844 31.485 -12.320 1.00 86.88 67 GLY A O 1
ATOM 500 N N . GLY A 1 68 ? 2.450 32.096 -14.450 1.00 92.06 68 GLY A N 1
ATOM 501 C CA . GLY A 1 68 ? 3.623 32.962 -14.603 1.00 92.06 68 GLY A CA 1
ATOM 502 C C . GLY A 1 68 ? 4.945 32.242 -14.313 1.00 92.06 68 GLY A C 1
ATOM 503 O O . GLY A 1 68 ? 5.227 31.185 -14.872 1.00 92.06 68 GLY A O 1
ATOM 504 N N . GLU A 1 69 ? 5.755 32.782 -13.396 1.00 93.19 69 GLU A N 1
ATOM 505 C CA . GLU A 1 69 ? 7.052 32.200 -13.003 1.00 93.19 69 GLU A CA 1
ATOM 506 C C . GLU A 1 69 ? 6.946 30.728 -12.556 1.00 93.19 69 GLU A C 1
ATOM 508 O O . GLU A 1 69 ? 7.850 29.932 -12.816 1.00 93.19 69 GLU A O 1
ATOM 513 N N . ARG A 1 70 ? 5.817 30.322 -11.951 1.00 91.31 70 ARG A N 1
ATOM 514 C CA . ARG A 1 70 ? 5.577 28.918 -11.574 1.00 91.31 70 ARG A CA 1
ATOM 515 C C . ARG A 1 70 ? 5.428 28.011 -12.798 1.00 91.31 70 ARG A C 1
ATOM 517 O O . ARG A 1 70 ? 5.889 26.873 -12.757 1.00 91.31 70 ARG A O 1
ATOM 524 N N . GLY A 1 71 ? 4.846 28.514 -13.887 1.00 94.56 71 GLY A N 1
ATOM 525 C CA . GLY A 1 71 ? 4.788 27.818 -15.173 1.00 94.56 71 GLY A CA 1
ATOM 526 C C . GLY A 1 71 ? 6.179 27.572 -15.750 1.00 94.56 71 GLY A C 1
ATOM 527 O O . GLY A 1 71 ? 6.497 26.453 -16.139 1.00 94.56 71 GLY A O 1
ATOM 528 N N . GLU A 1 72 ? 7.056 28.576 -15.697 1.00 95.19 72 GLU A N 1
ATOM 529 C CA . GLU A 1 72 ? 8.448 28.463 -16.160 1.00 95.19 72 GLU A CA 1
ATOM 530 C C . GLU A 1 72 ? 9.330 27.577 -15.264 1.00 95.19 72 GLU A C 1
ATOM 532 O O . GLU A 1 72 ? 10.343 27.039 -15.715 1.00 95.19 72 GLU A O 1
ATOM 537 N N . VAL A 1 73 ? 8.974 27.375 -13.991 1.00 95.12 73 VAL A N 1
ATOM 538 C CA . VAL A 1 73 ? 9.562 26.304 -13.164 1.00 95.12 73 VAL A CA 1
ATOM 539 C C . VAL A 1 73 ? 9.093 24.930 -13.657 1.00 95.12 73 VAL A C 1
ATOM 541 O O . VAL A 1 73 ? 9.931 24.057 -13.881 1.00 95.12 73 VAL A O 1
ATOM 544 N N . TRP A 1 74 ? 7.791 24.748 -13.905 1.00 95.44 74 TRP A N 1
ATOM 545 C CA . TRP A 1 74 ? 7.242 23.481 -14.403 1.00 95.44 74 TRP A CA 1
ATOM 546 C C . TRP A 1 74 ? 7.758 23.093 -15.792 1.00 95.44 74 TRP A C 1
ATOM 548 O O . TRP A 1 74 ? 8.188 21.955 -15.960 1.00 95.44 74 TRP A O 1
ATOM 558 N N . LYS A 1 75 ? 7.807 24.013 -16.764 1.00 96.31 75 LYS A N 1
ATOM 559 C CA . LYS A 1 75 ? 8.349 23.738 -18.111 1.00 96.31 75 LYS A CA 1
ATOM 560 C C . LYS A 1 75 ? 9.788 23.214 -18.053 1.00 96.31 75 LYS A C 1
ATOM 562 O O . LYS A 1 75 ? 10.120 22.252 -18.741 1.00 96.31 75 LYS A O 1
ATOM 567 N N . ARG A 1 76 ? 10.630 23.790 -17.184 1.00 95.38 76 ARG A N 1
ATOM 568 C CA . ARG A 1 76 ? 12.005 23.309 -16.950 1.00 95.38 76 ARG A CA 1
ATOM 569 C C . ARG A 1 76 ? 12.040 21.960 -16.231 1.00 95.38 76 ARG A C 1
ATOM 571 O O . ARG A 1 76 ? 12.806 21.095 -16.635 1.00 95.38 76 ARG A O 1
ATOM 578 N N . TYR A 1 77 ? 11.210 21.761 -15.205 1.00 92.75 77 TYR A N 1
ATOM 579 C CA . TYR A 1 77 ? 11.139 20.499 -14.456 1.00 92.75 77 TYR A CA 1
ATOM 580 C C . TYR A 1 77 ? 10.680 19.312 -15.319 1.00 92.75 77 TYR A C 1
ATOM 582 O O . TYR A 1 77 ? 11.219 18.214 -15.207 1.00 92.75 77 TYR A O 1
ATOM 590 N N . LEU A 1 78 ? 9.698 19.545 -16.191 1.00 94.25 78 LEU A N 1
ATOM 591 C CA . LEU A 1 78 ? 9.138 18.559 -17.118 1.00 94.25 78 LEU A CA 1
ATOM 592 C C . LEU A 1 78 ? 9.989 18.379 -18.385 1.00 94.25 78 LEU A C 1
ATOM 594 O O . LEU A 1 78 ? 9.638 17.560 -19.231 1.00 94.25 78 LEU A O 1
ATOM 598 N N . GLU A 1 79 ? 11.082 19.138 -18.528 1.00 95.00 79 GLU A N 1
ATOM 599 C CA . GLU A 1 79 ? 11.972 19.133 -19.701 1.00 95.00 79 GLU A CA 1
ATOM 600 C C . GLU A 1 79 ? 11.202 19.425 -21.011 1.00 95.00 79 GLU A C 1
ATOM 602 O O . GLU A 1 79 ? 11.450 18.854 -22.074 1.00 95.00 79 GLU A O 1
ATOM 607 N N . TRP A 1 80 ? 10.231 20.340 -20.905 1.00 96.25 80 TRP A N 1
ATOM 608 C CA . TRP A 1 80 ? 9.145 20.566 -21.861 1.00 96.25 80 TRP A CA 1
ATOM 609 C C . TRP A 1 80 ? 9.601 21.045 -23.244 1.00 96.25 80 TRP A C 1
ATOM 611 O O . TRP A 1 80 ? 8.962 20.726 -24.243 1.00 96.25 80 TRP A O 1
ATOM 621 N N . GLU A 1 81 ? 10.744 21.729 -23.335 1.00 94.88 81 GLU A N 1
ATOM 622 C CA . GLU A 1 81 ? 11.349 22.100 -24.621 1.00 94.88 81 GLU A CA 1
ATOM 623 C C . GLU A 1 81 ? 11.571 20.862 -25.510 1.00 94.88 81 GLU A C 1
ATOM 625 O O . GLU A 1 81 ? 11.284 20.889 -26.705 1.00 94.88 81 GLU A O 1
ATOM 630 N N . GLY A 1 82 ? 11.987 19.734 -24.922 1.00 93.81 82 GLY A N 1
ATOM 631 C CA . GLY A 1 82 ? 12.149 18.473 -25.645 1.00 93.81 82 GLY A CA 1
ATOM 632 C C . GLY A 1 82 ? 10.823 17.898 -26.153 1.00 93.81 82 GLY A C 1
ATOM 633 O O . GLY A 1 82 ? 10.792 17.289 -27.223 1.00 93.81 82 GLY A O 1
ATOM 634 N N . VAL A 1 83 ? 9.716 18.126 -25.436 1.00 94.88 83 VAL A N 1
ATOM 635 C CA . VAL A 1 83 ? 8.360 17.757 -25.878 1.00 94.88 83 VAL A CA 1
ATOM 636 C C . VAL A 1 83 ? 7.945 18.617 -27.070 1.00 94.88 83 VAL A C 1
ATOM 638 O O . VAL A 1 83 ? 7.550 18.071 -28.098 1.00 94.88 83 VAL A O 1
ATOM 641 N N . GLN A 1 84 ? 8.113 19.938 -26.976 1.00 93.00 84 GLN A N 1
ATOM 642 C CA . GLN A 1 84 ? 7.799 20.880 -28.056 1.00 93.00 84 GLN A CA 1
ATOM 643 C C . GLN A 1 84 ? 8.626 20.607 -29.323 1.00 93.00 84 GLN A C 1
ATOM 645 O O . GLN A 1 84 ? 8.063 20.525 -30.415 1.00 93.00 84 GLN A O 1
ATOM 650 N N . GLN A 1 85 ? 9.941 20.392 -29.189 1.00 92.31 85 GLN A N 1
ATOM 651 C CA . GLN A 1 85 ? 10.821 20.010 -30.301 1.00 92.31 85 GLN A CA 1
ATOM 652 C C . GLN A 1 85 ? 10.354 18.703 -30.962 1.00 92.31 85 GLN A C 1
ATOM 654 O O . GLN A 1 85 ? 10.228 18.647 -32.184 1.00 92.31 85 GLN A O 1
ATOM 659 N N . SER A 1 86 ? 10.024 17.682 -30.161 1.00 91.69 86 SER A N 1
ATOM 660 C CA . SER A 1 86 ? 9.524 16.395 -30.667 1.00 91.69 86 SER A CA 1
ATOM 661 C C . SER A 1 86 ? 8.189 16.550 -31.401 1.00 91.69 86 SER A C 1
ATOM 663 O O . SER A 1 86 ? 8.007 15.981 -32.471 1.00 91.69 86 SER A O 1
ATOM 665 N N . LEU A 1 87 ? 7.256 17.351 -30.878 1.00 89.12 87 LEU A N 1
ATOM 666 C CA . LEU A 1 87 ? 5.977 17.622 -31.544 1.00 89.12 87 LEU A CA 1
ATOM 667 C C . LEU A 1 87 ? 6.133 18.451 -32.827 1.00 89.12 87 LEU A C 1
ATOM 669 O O . LEU A 1 87 ? 5.329 18.291 -33.750 1.00 89.12 87 LEU A O 1
ATOM 673 N N . GLY A 1 88 ? 7.182 19.269 -32.932 1.00 86.31 88 GLY A N 1
ATOM 674 C CA . GLY A 1 88 ? 7.529 20.028 -34.135 1.00 86.31 88 GLY A CA 1
ATOM 675 C C . GLY A 1 88 ? 7.887 19.171 -35.359 1.00 86.31 88 GLY A C 1
ATOM 676 O O . GLY A 1 88 ? 7.816 19.667 -36.482 1.00 86.31 88 GLY A O 1
ATOM 677 N N . GLU A 1 89 ? 8.220 17.888 -35.180 1.00 86.25 89 GLU A N 1
ATOM 678 C CA . GLU A 1 89 ? 8.579 16.963 -36.262 1.00 86.25 89 GLU A CA 1
ATOM 679 C C . GLU A 1 89 ? 7.360 16.132 -36.731 1.00 86.25 89 GLU A C 1
ATOM 681 O O . GLU A 1 89 ? 6.942 15.198 -36.046 1.00 86.25 89 GLU A O 1
ATOM 686 N N . PRO A 1 90 ? 6.762 16.399 -37.912 1.00 76.00 90 PRO A N 1
ATOM 687 C CA . PRO A 1 90 ? 5.531 15.714 -38.322 1.00 76.00 90 PRO A CA 1
ATOM 688 C C . PRO A 1 90 ? 5.745 14.305 -38.900 1.00 76.00 90 PRO A C 1
ATOM 690 O O . PRO A 1 90 ? 4.799 13.526 -38.938 1.00 76.00 90 PRO A O 1
ATOM 693 N N . LEU A 1 91 ? 6.950 13.976 -39.387 1.00 73.38 91 LEU A N 1
ATOM 694 C CA . LEU A 1 91 ? 7.197 12.748 -40.166 1.00 73.38 91 LEU A CA 1
ATOM 695 C C . LEU A 1 91 ? 7.823 11.595 -39.371 1.00 73.38 91 LEU A C 1
ATOM 697 O O . LEU A 1 91 ? 7.592 10.438 -39.711 1.00 73.38 91 LEU A O 1
ATOM 701 N N . ASN A 1 92 ? 8.658 11.879 -38.368 1.00 79.25 92 ASN A N 1
ATOM 702 C CA . ASN A 1 92 ? 9.340 10.843 -37.583 1.00 79.25 92 ASN A CA 1
ATOM 703 C C . ASN A 1 92 ? 9.819 11.372 -36.211 1.00 79.25 92 ASN A C 1
ATOM 705 O O . ASN A 1 92 ? 11.019 11.328 -35.940 1.00 79.25 92 ASN A O 1
ATOM 709 N N . PRO A 1 93 ? 8.915 11.867 -35.350 1.00 84.88 93 PRO A N 1
ATOM 710 C CA . PRO A 1 93 ? 9.287 12.593 -34.140 1.00 84.88 93 PRO A CA 1
ATOM 711 C C . PRO A 1 93 ? 10.126 11.776 -33.154 1.00 84.88 93 PRO A C 1
ATOM 713 O O . PRO A 1 93 ? 9.896 10.575 -32.938 1.00 84.88 93 PRO A O 1
ATOM 716 N N . ALA A 1 94 ? 11.091 12.434 -32.516 1.00 89.88 94 ALA A N 1
ATOM 717 C CA . ALA A 1 94 ? 11.869 11.849 -31.431 1.00 89.88 94 ALA A CA 1
ATOM 718 C C . ALA A 1 94 ? 10.960 11.419 -30.257 1.00 89.88 94 ALA A C 1
ATOM 720 O O . ALA A 1 94 ? 10.346 12.242 -29.590 1.00 89.88 94 ALA A O 1
ATOM 721 N N . LEU A 1 95 ? 10.889 10.116 -29.952 1.00 92.88 95 LEU A N 1
ATOM 722 C CA . LEU A 1 95 ? 10.104 9.633 -28.798 1.00 92.88 95 LEU A CA 1
ATOM 723 C C . LEU A 1 95 ? 10.884 9.682 -27.475 1.00 92.88 95 LEU A C 1
ATOM 725 O O . LEU A 1 95 ? 10.280 9.601 -26.410 1.00 92.88 95 LEU A O 1
ATOM 729 N N . ALA A 1 96 ? 12.214 9.807 -27.516 1.00 90.94 96 ALA A N 1
ATOM 730 C CA . ALA A 1 96 ? 13.040 9.804 -26.308 1.00 90.94 96 ALA A CA 1
ATOM 731 C C . ALA A 1 96 ? 12.773 11.006 -25.372 1.00 90.94 96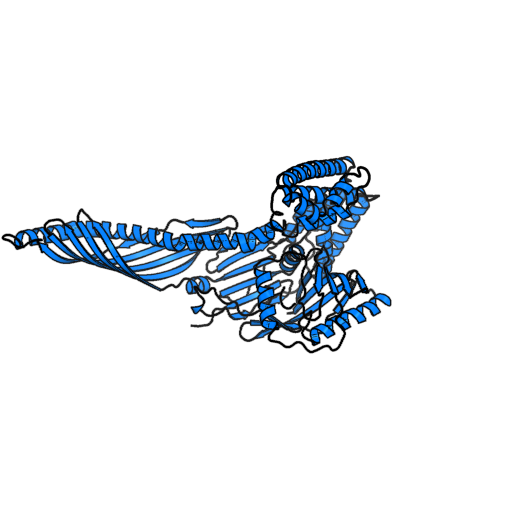 ALA A C 1
ATOM 733 O O . ALA A 1 96 ? 12.651 10.759 -24.172 1.00 90.94 96 ALA A O 1
ATOM 734 N N . PRO A 1 97 ? 12.603 12.258 -25.857 1.00 93.38 97 PRO A N 1
ATOM 735 C CA . PRO A 1 97 ? 12.248 13.388 -24.995 1.00 93.38 97 PRO A CA 1
ATOM 736 C C . PRO A 1 97 ? 10.839 13.259 -24.403 1.00 93.38 97 PRO A C 1
ATOM 738 O O . PRO A 1 97 ? 10.652 13.528 -23.220 1.00 93.38 97 PRO A O 1
ATOM 741 N N . LEU A 1 98 ? 9.868 12.758 -25.179 1.00 94.62 98 LEU A N 1
ATOM 742 C CA . LEU A 1 98 ? 8.521 12.444 -24.682 1.00 94.62 98 LEU A CA 1
ATOM 743 C C . LEU A 1 98 ? 8.595 11.410 -23.548 1.00 94.62 98 LEU A C 1
ATOM 745 O O . LEU A 1 98 ? 8.188 11.670 -22.418 1.00 94.62 98 LEU A O 1
ATOM 749 N N . ALA A 1 99 ? 9.242 10.272 -23.804 1.00 89.69 99 ALA A N 1
ATOM 750 C CA . ALA A 1 99 ? 9.451 9.224 -22.813 1.00 89.69 99 ALA A CA 1
ATOM 751 C C . ALA A 1 99 ? 10.332 9.664 -21.627 1.00 89.69 99 ALA A C 1
ATOM 753 O O . ALA A 1 99 ? 10.397 8.947 -20.634 1.00 89.69 99 ALA A O 1
ATOM 754 N N . GLN A 1 100 ? 11.047 10.792 -21.710 1.00 88.00 100 GLN A N 1
ATOM 755 C CA . GLN A 1 100 ? 11.808 11.403 -20.614 1.00 88.00 100 GLN A CA 1
ATOM 756 C C . GLN A 1 100 ? 10.917 12.319 -19.765 1.00 88.00 100 GLN A C 1
ATOM 758 O O . GLN A 1 100 ? 10.864 12.143 -18.545 1.00 88.00 100 GLN A O 1
ATOM 763 N N . SER A 1 101 ? 10.147 13.196 -20.413 1.00 92.69 101 SER A N 1
ATOM 764 C CA . SER A 1 101 ? 9.144 14.057 -19.782 1.00 92.69 101 SER A CA 1
ATOM 765 C C . SER A 1 101 ? 8.076 13.248 -19.035 1.00 92.69 101 SER A C 1
ATOM 767 O O . SER A 1 101 ? 7.751 13.568 -17.894 1.00 92.69 101 SER A O 1
ATOM 769 N N . LEU A 1 102 ? 7.612 12.122 -19.592 1.00 89.88 102 LEU A N 1
ATOM 770 C CA . LEU A 1 102 ? 6.596 11.258 -18.971 1.00 89.88 102 LEU A CA 1
ATOM 771 C C . LEU A 1 102 ? 6.976 10.761 -17.557 1.00 89.88 102 LEU A C 1
ATOM 773 O O . LEU A 1 102 ? 6.104 10.655 -16.698 1.00 89.88 102 LEU A O 1
ATOM 777 N N . ASN A 1 103 ? 8.265 10.538 -17.258 1.00 83.94 103 ASN A N 1
ATOM 778 C CA . ASN A 1 103 ? 8.694 10.184 -15.889 1.00 83.94 103 ASN A CA 1
ATOM 779 C C . ASN A 1 103 ? 8.636 11.393 -14.937 1.00 83.94 103 ASN A C 1
ATOM 781 O O . ASN A 1 103 ? 8.421 11.221 -13.742 1.00 83.94 103 ASN A O 1
ATOM 785 N N . ARG A 1 104 ? 8.797 12.625 -15.445 1.00 88.44 104 ARG A N 1
ATOM 786 C CA . ARG A 1 104 ? 8.616 13.863 -14.663 1.00 88.44 104 ARG A CA 1
ATOM 787 C C . ARG A 1 104 ? 7.140 14.108 -14.341 1.00 88.44 104 ARG A C 1
ATOM 789 O O . ARG A 1 104 ? 6.845 14.576 -13.249 1.00 88.44 104 ARG A O 1
ATOM 796 N N . PHE A 1 105 ? 6.226 13.724 -15.235 1.00 89.38 105 PHE A N 1
ATOM 797 C CA . PHE A 1 105 ? 4.781 13.696 -14.965 1.00 89.38 105 PHE A CA 1
ATOM 798 C C . PHE A 1 105 ? 4.365 12.629 -13.933 1.00 89.38 105 PHE A C 1
ATOM 800 O O . PHE A 1 105 ? 3.297 12.757 -13.347 1.00 89.38 105 PHE A O 1
ATOM 807 N N . ARG A 1 106 ? 5.185 11.592 -13.702 1.00 84.69 106 ARG A N 1
ATOM 808 C CA . ARG A 1 106 ? 4.911 10.483 -12.763 1.00 84.69 106 ARG A CA 1
ATOM 809 C C . ARG A 1 106 ? 5.828 10.463 -11.532 1.00 84.69 106 ARG A C 1
ATOM 811 O O . ARG A 1 106 ? 5.802 9.515 -10.758 1.00 84.69 106 ARG A O 1
ATOM 818 N N . SER A 1 107 ? 6.626 11.509 -11.317 1.00 81.69 107 SER A N 1
ATOM 819 C CA . SER A 1 107 ? 7.606 11.581 -10.221 1.00 81.69 107 SER A CA 1
ATOM 820 C C . SER A 1 107 ? 6.987 11.742 -8.828 1.00 81.69 107 SER A C 1
ATOM 822 O O . SER A 1 107 ? 7.671 11.546 -7.820 1.00 81.69 107 SER A O 1
ATOM 824 N N . GLY A 1 108 ? 5.713 12.142 -8.757 1.00 80.69 108 GLY A N 1
ATOM 825 C CA . GLY A 1 108 ? 5.011 12.401 -7.506 1.00 80.69 108 GLY A CA 1
ATOM 826 C C . GLY A 1 108 ? 5.205 13.789 -6.906 1.00 80.69 108 GLY A C 1
ATOM 827 O O . GLY A 1 108 ? 4.797 13.996 -5.763 1.00 80.69 108 GLY A O 1
ATOM 828 N N . ALA A 1 109 ? 5.811 14.724 -7.644 1.00 85.31 109 ALA A N 1
ATOM 829 C CA . ALA A 1 109 ? 5.914 16.124 -7.237 1.00 85.31 109 ALA A CA 1
ATOM 830 C C . ALA A 1 109 ? 4.518 16.775 -7.176 1.00 85.31 109 ALA A C 1
ATOM 832 O O . ALA A 1 109 ? 3.773 16.729 -8.157 1.00 85.31 109 ALA A O 1
ATOM 833 N N . ALA A 1 110 ? 4.166 17.393 -6.045 1.00 83.81 110 ALA A N 1
ATOM 834 C CA . ALA A 1 110 ? 2.830 17.957 -5.820 1.00 83.81 110 ALA A CA 1
ATOM 835 C C . ALA A 1 110 ? 2.398 18.931 -6.938 1.00 83.81 110 ALA A C 1
ATOM 837 O O . ALA A 1 110 ? 3.125 19.868 -7.272 1.00 83.81 110 ALA A O 1
ATOM 838 N N . GLY A 1 111 ? 1.216 18.700 -7.509 1.00 85.88 111 GLY A N 1
ATOM 839 C CA . GLY A 1 111 ? 0.689 19.333 -8.718 1.00 85.88 111 GLY A CA 1
ATOM 840 C C . GLY A 1 111 ? 0.560 18.368 -9.905 1.00 85.88 111 GLY A C 1
ATOM 841 O O . GLY A 1 111 ? -0.273 18.595 -10.782 1.00 85.88 111 GLY A O 1
ATOM 842 N N . THR A 1 112 ? 1.331 17.274 -9.939 1.00 89.12 112 THR A N 1
ATOM 843 C CA . THR A 1 112 ? 1.268 16.265 -11.021 1.00 89.12 112 THR A CA 1
ATOM 844 C C . THR A 1 112 ? -0.009 15.416 -10.994 1.00 89.12 112 THR A C 1
ATOM 846 O O . THR A 1 112 ? -0.427 14.903 -12.032 1.00 89.12 112 THR A O 1
ATOM 849 N N . GLU A 1 113 ? -0.708 15.358 -9.858 1.00 87.81 113 GLU A N 1
ATOM 850 C CA . GLU A 1 113 ? -2.044 14.768 -9.735 1.00 87.81 113 GLU A CA 1
ATOM 851 C C . GLU A 1 113 ? -3.132 15.519 -10.522 1.00 87.81 113 GLU A C 1
ATOM 853 O O . GLU A 1 113 ? -4.184 14.941 -10.804 1.00 87.81 113 GLU A O 1
ATOM 858 N N . LEU A 1 114 ? -2.914 16.789 -10.886 1.00 91.50 114 LEU A N 1
ATOM 859 C CA . LEU A 1 114 ? -3.957 17.638 -11.462 1.00 91.50 114 LEU A CA 1
ATOM 860 C C . LEU A 1 114 ? -4.419 17.151 -12.859 1.00 91.50 114 LEU A C 1
ATOM 862 O O . LEU A 1 114 ? -3.590 16.743 -13.682 1.00 91.50 114 LEU A O 1
ATOM 866 N N . PRO A 1 115 ? -5.721 17.269 -13.208 1.00 93.12 115 PRO A N 1
ATOM 867 C CA . PRO A 1 115 ? -6.266 16.793 -14.490 1.00 93.12 115 PRO A CA 1
ATOM 868 C C . PRO A 1 115 ? -5.625 17.391 -15.753 1.00 93.12 115 PRO A C 1
ATOM 870 O O . PRO A 1 115 ? -5.802 16.866 -16.851 1.00 93.12 115 PRO A O 1
ATOM 873 N N . GLN A 1 116 ? -4.914 18.512 -15.640 1.00 94.62 116 GLN A N 1
ATOM 874 C CA . GLN A 1 116 ? -4.123 19.114 -16.711 1.00 94.62 116 GLN A CA 1
ATOM 875 C C . GLN A 1 116 ? -2.856 18.290 -16.999 1.00 94.62 116 GLN A C 1
ATOM 877 O O . GLN A 1 116 ? -2.604 17.961 -18.156 1.00 94.62 116 GLN A O 1
ATOM 882 N N . PHE A 1 117 ? -2.115 17.893 -15.958 1.00 94.50 117 PHE A N 1
ATOM 883 C CA . PHE A 1 117 ? -0.905 17.072 -16.071 1.00 94.50 117 PHE A CA 1
ATOM 884 C C . PHE A 1 117 ? -1.239 15.657 -16.562 1.00 94.50 117 PHE A C 1
ATOM 886 O O . PHE A 1 117 ? -0.654 15.177 -17.534 1.00 94.50 117 PHE A O 1
ATOM 893 N N . ARG A 1 118 ? -2.239 15.012 -15.944 1.00 92.56 118 ARG A N 1
ATOM 894 C CA . ARG A 1 118 ? -2.640 13.635 -16.283 1.00 92.56 118 ARG A CA 1
ATOM 895 C C . ARG A 1 118 ? -3.063 13.465 -17.743 1.00 92.56 118 ARG A C 1
ATOM 897 O O . ARG A 1 118 ? -2.678 12.487 -18.376 1.00 92.56 118 ARG A O 1
ATOM 904 N N . ARG A 1 119 ? -3.824 14.417 -18.305 1.00 94.81 119 ARG A N 1
ATOM 905 C CA . ARG A 1 119 ? -4.277 14.344 -19.709 1.00 94.81 119 ARG A CA 1
ATOM 906 C C . ARG A 1 119 ? -3.114 14.380 -20.700 1.00 94.81 119 ARG A C 1
ATOM 908 O O . ARG A 1 119 ? -3.121 13.597 -21.644 1.00 94.81 119 ARG A O 1
ATOM 915 N N . VAL A 1 120 ? -2.106 15.222 -20.455 1.00 96.12 120 VAL A N 1
ATOM 916 C CA . VAL A 1 120 ? -0.876 15.239 -21.263 1.00 96.12 120 VAL A CA 1
ATOM 917 C C . VAL A 1 120 ? -0.119 13.921 -21.126 1.00 96.12 120 VAL A C 1
ATOM 919 O O . VAL A 1 120 ? 0.267 13.348 -22.138 1.00 96.12 120 VAL A O 1
ATOM 922 N N . ALA A 1 121 ? 0.050 13.401 -19.906 1.00 94.06 121 ALA A N 1
ATOM 923 C CA . ALA A 1 121 ? 0.752 12.137 -19.677 1.00 94.06 121 ALA A CA 1
ATOM 924 C C . ALA A 1 121 ? 0.103 10.952 -20.424 1.00 94.06 121 ALA A C 1
ATOM 926 O O . ALA A 1 121 ? 0.806 10.180 -21.075 1.00 94.06 121 ALA A O 1
ATOM 927 N N . VAL A 1 122 ? -1.231 10.842 -20.393 1.00 93.81 122 VAL A N 1
ATOM 928 C CA . VAL A 1 122 ? -1.985 9.790 -21.103 1.00 93.81 122 VAL A CA 1
ATOM 929 C C . VAL A 1 122 ? -1.882 9.941 -22.625 1.00 93.81 122 VAL A C 1
ATOM 931 O O . VAL A 1 122 ? -1.596 8.961 -23.314 1.00 93.81 122 VAL A O 1
ATOM 934 N N . ALA A 1 123 ? -2.060 11.153 -23.165 1.00 96.38 123 ALA A N 1
ATOM 935 C CA . ALA A 1 123 ? -1.935 11.388 -24.606 1.00 96.38 123 ALA A CA 1
ATOM 936 C C . ALA A 1 123 ? -0.495 11.143 -25.104 1.00 96.38 123 ALA A C 1
ATOM 938 O O . ALA A 1 123 ? -0.286 10.611 -26.195 1.00 96.38 123 ALA A O 1
ATOM 939 N N . MET A 1 124 ? 0.502 11.479 -24.278 1.00 96.00 124 MET A N 1
ATOM 940 C CA . MET A 1 124 ? 1.922 11.284 -24.569 1.00 96.00 124 MET A CA 1
ATOM 941 C C . MET A 1 124 ? 2.285 9.803 -24.633 1.00 96.00 124 MET A C 1
ATOM 943 O O . MET A 1 124 ? 2.960 9.381 -25.568 1.00 96.00 124 MET A O 1
ATOM 947 N N . GLU A 1 125 ? 1.805 9.009 -23.676 1.00 93.62 125 GLU A N 1
ATOM 948 C CA . GLU A 1 125 ? 2.028 7.565 -23.643 1.00 93.62 125 GLU A CA 1
ATOM 949 C C . GLU A 1 125 ? 1.372 6.863 -24.844 1.00 93.62 125 GLU A C 1
ATOM 951 O O . GLU A 1 125 ? 2.064 6.201 -25.618 1.00 93.62 125 GLU A O 1
ATOM 956 N N . LYS A 1 126 ? 0.081 7.128 -25.093 1.00 95.31 126 LYS A N 1
ATOM 957 C CA . LYS A 1 126 ? -0.666 6.626 -26.261 1.00 95.31 126 LYS A CA 1
ATOM 958 C C . LYS A 1 126 ? 0.041 6.931 -27.588 1.00 95.31 126 LYS A C 1
ATOM 960 O O . LYS A 1 126 ? 0.110 6.079 -28.474 1.00 95.31 126 LYS A O 1
ATOM 965 N N . PHE A 1 127 ? 0.581 8.143 -27.735 1.00 96.06 127 PHE A N 1
ATOM 966 C CA . PHE A 1 127 ? 1.325 8.522 -28.933 1.00 96.06 127 PHE A CA 1
ATOM 967 C C . PHE A 1 127 ? 2.670 7.783 -29.059 1.00 96.06 127 PHE A C 1
ATOM 969 O O . PHE A 1 127 ? 3.043 7.395 -30.170 1.00 96.06 127 PHE A O 1
ATOM 976 N N . ILE A 1 128 ? 3.384 7.550 -27.949 1.00 95.00 128 ILE A N 1
ATOM 977 C CA . ILE A 1 128 ? 4.627 6.761 -27.927 1.00 95.00 128 ILE A CA 1
ATOM 978 C C . ILE A 1 128 ? 4.361 5.310 -28.352 1.00 95.00 128 ILE A C 1
ATOM 980 O O . ILE A 1 128 ? 5.095 4.792 -29.197 1.00 95.00 128 ILE A O 1
ATOM 984 N N . ASP A 1 129 ? 3.322 4.666 -27.816 1.00 95.00 129 ASP A N 1
ATOM 985 C CA . ASP A 1 129 ? 3.016 3.254 -28.086 1.00 95.00 129 ASP A CA 1
ATOM 986 C C . ASP A 1 129 ? 2.664 3.021 -29.562 1.00 95.00 129 ASP A C 1
ATOM 988 O O . ASP A 1 129 ? 3.315 2.225 -30.250 1.00 95.00 129 ASP A O 1
ATOM 992 N N . LEU A 1 130 ? 1.697 3.783 -30.090 1.00 95.38 130 LEU A N 1
ATOM 993 C CA . LEU A 1 130 ? 1.266 3.677 -31.488 1.00 95.38 130 LEU A CA 1
ATOM 994 C C . LEU A 1 130 ? 2.402 4.028 -32.462 1.00 95.38 130 LEU A C 1
ATOM 996 O O . LEU A 1 130 ? 2.615 3.314 -33.442 1.00 95.38 130 LEU A O 1
ATOM 1000 N N . SER A 1 131 ? 3.197 5.064 -32.166 1.00 94.25 131 SER A N 1
ATOM 1001 C CA . SER A 1 131 ? 4.381 5.419 -32.968 1.00 94.25 131 SER A CA 1
ATOM 1002 C C . SER A 1 131 ? 5.491 4.365 -32.912 1.00 94.25 131 SER A C 1
ATOM 1004 O O . SER A 1 131 ? 6.309 4.282 -33.830 1.00 94.25 131 SER A O 1
ATOM 1006 N N . THR A 1 132 ? 5.556 3.567 -31.844 1.00 93.12 132 THR A N 1
ATOM 1007 C CA . THR A 1 132 ? 6.541 2.487 -31.708 1.00 93.12 132 THR A CA 1
ATOM 1008 C C . THR A 1 132 ? 6.152 1.287 -32.568 1.00 93.12 132 THR A C 1
ATOM 1010 O O . THR A 1 132 ? 7.004 0.779 -33.300 1.00 93.12 132 THR A O 1
ATOM 1013 N N . LEU A 1 133 ? 4.876 0.883 -32.566 1.00 94.50 133 LEU A N 1
ATOM 1014 C CA . LEU A 1 133 ? 4.392 -0.204 -33.425 1.00 94.50 133 LEU A CA 1
ATOM 1015 C C . LEU A 1 133 ? 4.365 0.195 -34.911 1.00 94.50 133 LEU A C 1
ATOM 1017 O O . LEU A 1 133 ? 4.839 -0.567 -35.751 1.00 94.50 133 LEU A O 1
ATOM 1021 N N . ALA A 1 134 ? 3.931 1.413 -35.248 1.00 93.88 134 ALA A N 1
ATOM 1022 C CA . ALA A 1 134 ? 3.891 1.895 -36.634 1.00 93.88 134 ALA A CA 1
ATOM 1023 C C . ALA A 1 134 ? 5.278 2.005 -37.311 1.00 93.88 134 ALA A C 1
ATOM 1025 O O . ALA A 1 134 ? 5.370 2.090 -38.535 1.00 93.88 134 ALA A O 1
ATOM 1026 N N . ARG A 1 135 ? 6.372 1.971 -36.535 1.00 92.38 135 ARG A N 1
ATOM 1027 C CA . ARG A 1 135 ? 7.757 1.895 -37.039 1.00 92.38 135 ARG A CA 1
ATOM 1028 C C . ARG A 1 135 ? 8.224 0.472 -37.370 1.00 92.38 135 ARG A C 1
ATOM 1030 O O . ARG A 1 135 ? 9.296 0.317 -37.964 1.00 92.38 135 ARG A O 1
ATOM 1037 N N . ALA A 1 136 ? 7.471 -0.568 -37.008 1.00 93.19 136 ALA A N 1
ATOM 1038 C CA . ALA A 1 136 ? 7.779 -1.935 -37.412 1.00 93.19 136 ALA A CA 1
ATOM 1039 C C . ALA A 1 136 ? 7.532 -2.112 -38.921 1.00 93.19 136 ALA A C 1
ATOM 1041 O O . ALA A 1 136 ? 6.475 -1.762 -39.439 1.00 93.19 136 ALA A O 1
ATOM 1042 N N . ARG A 1 137 ? 8.514 -2.678 -39.640 1.00 93.00 137 ARG A N 1
ATOM 1043 C CA . ARG A 1 137 ? 8.414 -2.930 -41.097 1.00 93.00 137 ARG A CA 1
ATOM 1044 C C . ARG A 1 137 ? 7.323 -3.935 -41.464 1.00 93.00 137 ARG A C 1
ATOM 1046 O O . ARG A 1 137 ? 6.821 -3.908 -42.579 1.00 93.00 137 ARG A O 1
ATOM 1053 N N . ASP A 1 138 ? 7.034 -4.829 -40.531 1.00 96.38 138 ASP A N 1
ATOM 1054 C CA . ASP A 1 138 ? 5.970 -5.817 -40.569 1.00 96.38 138 ASP A CA 1
ATOM 1055 C C . ASP A 1 138 ? 5.376 -5.819 -39.158 1.00 96.38 138 ASP A C 1
ATOM 1057 O O . ASP A 1 138 ? 6.065 -6.166 -38.193 1.00 96.38 138 ASP A O 1
ATOM 1061 N N . GLN A 1 139 ? 4.153 -5.304 -39.023 1.00 96.06 139 GLN A N 1
ATOM 1062 C CA . GLN A 1 139 ? 3.498 -5.180 -37.722 1.00 96.06 139 GLN A CA 1
ATOM 1063 C C . GLN A 1 139 ? 2.932 -6.524 -37.253 1.00 96.06 139 GLN A C 1
ATOM 1065 O O . GLN A 1 139 ? 3.036 -6.830 -36.069 1.00 96.06 139 GLN A O 1
ATOM 1070 N N . GLN A 1 140 ? 2.417 -7.351 -38.172 1.00 95.56 140 GLN A N 1
ATOM 1071 C CA . GLN A 1 140 ? 1.891 -8.681 -37.856 1.00 95.56 140 GLN A CA 1
ATOM 1072 C C . GLN A 1 140 ? 3.014 -9.564 -37.304 1.00 95.56 140 GLN A C 1
ATOM 1074 O O . GLN A 1 140 ? 2.938 -10.008 -36.164 1.00 95.56 140 GLN A O 1
ATOM 1079 N N . ALA A 1 141 ? 4.129 -9.696 -38.031 1.00 96.50 141 ALA A N 1
ATOM 1080 C CA . ALA A 1 141 ? 5.267 -10.500 -37.582 1.00 96.50 141 ALA A CA 1
ATOM 1081 C C . ALA A 1 141 ? 5.947 -9.951 -36.307 1.00 96.50 141 ALA A C 1
ATOM 1083 O O . ALA A 1 141 ? 6.693 -10.671 -35.636 1.00 96.50 141 ALA A O 1
ATOM 1084 N N . PHE A 1 142 ? 5.716 -8.680 -35.953 1.00 95.75 142 PHE A N 1
ATOM 1085 C CA . PHE A 1 142 ? 6.123 -8.128 -34.659 1.00 95.75 142 PHE A CA 1
ATOM 1086 C C . PHE A 1 142 ? 5.168 -8.542 -33.527 1.00 95.75 142 PHE A C 1
ATOM 1088 O O . PHE A 1 142 ? 5.645 -8.934 -32.460 1.00 95.75 142 PHE A O 1
ATOM 1095 N N . VAL A 1 143 ? 3.853 -8.470 -33.755 1.00 96.38 143 VAL A N 1
ATOM 1096 C CA . VAL A 1 143 ? 2.793 -8.834 -32.796 1.00 96.38 143 VAL A CA 1
ATOM 1097 C C . VAL A 1 143 ? 2.762 -10.341 -32.553 1.00 96.38 143 VAL A C 1
ATOM 1099 O O . VAL A 1 143 ? 2.826 -10.743 -31.393 1.00 96.38 143 VAL A O 1
ATOM 1102 N N . ASP A 1 144 ? 2.781 -11.165 -33.605 1.00 96.19 144 ASP A N 1
ATOM 1103 C CA . ASP A 1 144 ? 2.872 -12.631 -33.518 1.00 96.19 144 ASP A CA 1
ATOM 1104 C C . ASP A 1 144 ? 4.036 -13.037 -32.606 1.00 96.19 144 ASP A C 1
ATOM 1106 O O . ASP A 1 144 ? 3.884 -13.827 -31.676 1.00 96.19 144 ASP A O 1
ATOM 1110 N N . ARG A 1 145 ? 5.194 -12.389 -32.793 1.00 96.56 145 ARG A N 1
ATOM 1111 C CA . ARG A 1 145 ? 6.391 -12.612 -31.980 1.00 96.56 145 ARG A CA 1
ATOM 1112 C C . ARG A 1 145 ? 6.249 -12.133 -30.533 1.00 96.56 145 ARG A C 1
ATOM 1114 O O . ARG A 1 145 ? 6.903 -12.704 -29.662 1.00 96.56 145 ARG A O 1
ATOM 1121 N N . GLN A 1 146 ? 5.446 -11.107 -30.240 1.00 96.75 146 GLN A N 1
ATOM 1122 C CA . GLN A 1 146 ? 5.132 -10.774 -28.845 1.00 96.75 146 GLN A CA 1
ATOM 1123 C C . GLN A 1 146 ? 4.202 -11.812 -28.218 1.00 96.75 146 GLN A C 1
ATOM 1125 O O . GLN A 1 146 ? 4.400 -12.137 -27.053 1.00 96.75 146 GLN A O 1
ATOM 1130 N N . LEU A 1 147 ? 3.251 -12.366 -28.973 1.00 97.19 147 LEU A N 1
ATOM 1131 C CA . LEU A 1 147 ? 2.324 -13.398 -28.499 1.00 97.19 147 LEU A CA 1
ATOM 1132 C C . LEU A 1 147 ? 3.037 -14.740 -28.259 1.00 97.19 147 LEU A C 1
ATOM 1134 O O . LEU A 1 147 ? 2.841 -15.353 -27.214 1.00 97.19 147 LEU A O 1
ATOM 1138 N N . ASP A 1 148 ? 3.954 -15.140 -29.142 1.00 96.62 148 ASP A N 1
ATOM 1139 C CA . ASP A 1 148 ? 4.800 -16.328 -28.947 1.00 96.62 148 ASP A CA 1
ATOM 1140 C C . ASP A 1 148 ? 5.764 -16.175 -27.755 1.00 96.62 148 ASP A C 1
ATOM 1142 O O . ASP A 1 148 ? 6.010 -17.128 -27.015 1.00 96.62 148 ASP A O 1
ATOM 1146 N N . LEU A 1 149 ? 6.308 -14.970 -27.533 1.00 96.38 149 LEU A N 1
ATOM 1147 C CA . LEU A 1 149 ? 7.131 -14.694 -26.351 1.00 96.38 149 LEU A CA 1
ATOM 1148 C C . LEU A 1 149 ? 6.290 -14.629 -25.071 1.00 96.38 149 LEU A C 1
ATOM 1150 O O . LEU A 1 149 ? 6.755 -15.098 -24.038 1.00 96.38 149 LEU A O 1
ATOM 1154 N N . LEU A 1 150 ? 5.072 -14.086 -25.129 1.00 96.62 150 LEU A N 1
ATOM 1155 C CA . LEU A 1 150 ? 4.132 -14.083 -24.009 1.00 96.62 150 LEU A CA 1
ATOM 1156 C C . LEU A 1 150 ? 3.810 -15.518 -23.575 1.00 96.62 150 LEU A C 1
ATOM 1158 O O . LEU A 1 150 ? 3.977 -15.820 -22.400 1.00 96.62 150 LEU A O 1
ATOM 1162 N N . ALA A 1 151 ? 3.467 -16.407 -24.514 1.00 95.31 151 ALA A N 1
ATOM 1163 C CA . ALA A 1 151 ? 3.269 -17.830 -24.235 1.00 95.31 151 ALA A CA 1
ATOM 1164 C C . ALA A 1 151 ? 4.514 -18.465 -23.580 1.00 95.31 151 ALA A C 1
ATOM 1166 O O . ALA A 1 151 ? 4.420 -18.943 -22.453 1.00 95.31 151 ALA A O 1
ATOM 1167 N N . LYS A 1 152 ? 5.708 -18.337 -24.194 1.00 93.94 152 LYS A N 1
ATOM 1168 C CA . LYS A 1 152 ? 6.978 -18.857 -23.632 1.00 93.94 152 LYS A CA 1
ATOM 1169 C C . LYS A 1 152 ? 7.219 -18.406 -22.181 1.00 93.94 152 LYS A C 1
ATOM 1171 O O . LYS A 1 152 ? 7.734 -19.175 -21.372 1.00 93.94 152 LYS A O 1
ATOM 1176 N N . TYR A 1 153 ? 6.935 -17.143 -21.859 1.00 94.50 153 TYR A N 1
ATOM 1177 C CA . TYR A 1 153 ? 7.190 -16.606 -20.519 1.00 94.50 153 TYR A CA 1
ATOM 1178 C C . TYR A 1 153 ? 6.063 -16.883 -19.515 1.00 94.50 153 TYR A C 1
ATOM 1180 O O . TYR A 1 153 ? 6.360 -16.940 -18.326 1.00 94.50 153 TYR A O 1
ATOM 1188 N N . LEU A 1 154 ? 4.829 -17.135 -19.964 1.00 93.88 154 LEU A N 1
ATOM 1189 C CA . LEU A 1 154 ? 3.769 -17.708 -19.128 1.00 93.88 154 LEU A CA 1
ATOM 1190 C C . LEU A 1 154 ? 4.092 -19.162 -18.760 1.00 93.88 154 LEU A C 1
ATOM 1192 O O . LEU A 1 154 ? 4.087 -19.488 -17.577 1.00 93.88 154 LEU A O 1
ATOM 1196 N N . ASP A 1 155 ? 4.462 -19.990 -19.745 1.00 91.62 155 ASP A N 1
ATOM 1197 C CA . ASP A 1 155 ? 4.878 -21.384 -19.530 1.00 91.62 155 ASP A CA 1
ATOM 1198 C C . ASP A 1 155 ? 6.042 -21.460 -18.533 1.00 91.62 155 ASP A C 1
ATOM 1200 O O . ASP A 1 155 ? 5.974 -22.189 -17.548 1.00 91.62 155 ASP A O 1
ATOM 1204 N N . ARG A 1 156 ? 7.087 -20.639 -18.724 1.00 90.06 156 ARG A N 1
ATOM 1205 C CA . ARG A 1 156 ? 8.211 -20.587 -17.779 1.00 90.06 156 ARG A CA 1
ATOM 1206 C C . ARG A 1 156 ? 7.775 -20.127 -16.387 1.00 90.06 156 ARG A C 1
ATOM 1208 O O . ARG A 1 156 ? 8.169 -20.754 -15.413 1.00 90.06 156 ARG A O 1
ATOM 1215 N N . TYR A 1 157 ? 6.974 -19.063 -16.275 1.00 90.31 157 TYR A N 1
ATOM 1216 C CA . TYR A 1 157 ? 6.519 -18.579 -14.966 1.00 90.31 157 TYR A CA 1
ATOM 1217 C C . TYR A 1 157 ? 5.728 -19.659 -14.207 1.00 90.31 157 TYR A C 1
ATOM 1219 O O . TYR A 1 157 ? 5.927 -19.825 -13.010 1.00 90.31 157 TYR A O 1
ATOM 1227 N N . ALA A 1 158 ? 4.929 -20.461 -14.916 1.00 87.12 158 ALA A N 1
ATOM 1228 C CA . ALA A 1 158 ? 4.229 -21.626 -14.378 1.00 87.12 158 ALA A CA 1
ATOM 1229 C C . ALA A 1 158 ? 5.135 -22.808 -13.958 1.00 87.12 158 ALA A C 1
ATOM 1231 O O . ALA A 1 158 ? 4.700 -23.649 -13.164 1.00 87.12 158 ALA A O 1
ATOM 1232 N N . GLU A 1 159 ? 6.356 -22.900 -14.498 1.00 85.81 159 GLU A N 1
ATOM 1233 C CA . GLU A 1 159 ? 7.353 -23.933 -14.175 1.00 85.81 159 GLU A CA 1
ATOM 1234 C C . GLU A 1 159 ? 8.278 -23.541 -13.011 1.00 85.81 159 GLU A C 1
ATOM 1236 O O . GLU A 1 159 ? 8.572 -24.386 -12.166 1.00 85.81 159 GLU A O 1
ATOM 1241 N N . ASP A 1 160 ? 8.777 -22.297 -12.984 1.00 82.62 160 ASP A N 1
ATOM 1242 C CA . ASP A 1 160 ? 9.859 -21.866 -12.081 1.00 82.62 160 ASP A CA 1
ATOM 1243 C C . ASP A 1 160 ? 9.518 -20.666 -11.172 1.00 82.62 160 ASP A C 1
ATOM 1245 O O . ASP A 1 160 ? 10.369 -20.252 -10.380 1.00 82.62 160 ASP A O 1
ATOM 1249 N N . ASN A 1 161 ? 8.301 -20.106 -11.267 1.00 83.19 161 ASN A N 1
ATOM 1250 C CA . ASN A 1 161 ? 7.883 -18.843 -10.634 1.00 83.19 161 ASN A CA 1
ATOM 1251 C C . ASN A 1 161 ? 8.880 -17.688 -10.878 1.00 83.19 161 ASN A C 1
ATOM 1253 O O . ASN A 1 161 ? 8.992 -16.757 -10.078 1.00 83.19 161 ASN A O 1
ATOM 1257 N N . SER A 1 162 ? 9.653 -17.720 -11.974 1.00 85.56 162 SER A N 1
ATOM 1258 C CA . SER A 1 162 ? 10.739 -16.765 -12.170 1.00 85.56 162 SER A CA 1
ATOM 1259 C C . SER A 1 162 ? 10.203 -15.357 -12.333 1.00 85.56 162 SER A C 1
ATOM 1261 O O . SER A 1 162 ? 9.577 -15.003 -13.336 1.00 85.56 162 SER A O 1
ATOM 1263 N N . THR A 1 163 ? 10.601 -14.486 -11.416 1.00 85.94 163 THR A N 1
ATOM 1264 C CA . THR A 1 163 ? 10.285 -13.061 -11.489 1.00 85.94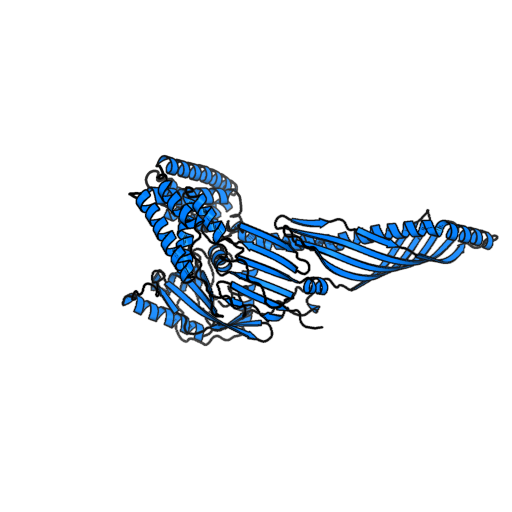 163 THR A CA 1
ATOM 1265 C C . THR A 1 163 ? 10.851 -12.417 -12.765 1.00 85.94 163 THR A C 1
ATOM 1267 O O . THR A 1 163 ? 10.349 -11.398 -13.236 1.00 85.94 163 THR A O 1
ATOM 1270 N N . ARG A 1 164 ? 11.867 -13.017 -13.412 1.00 87.50 164 ARG A N 1
ATOM 1271 C CA . ARG A 1 164 ? 12.356 -12.635 -14.755 1.00 87.50 164 ARG A CA 1
ATOM 1272 C C . ARG A 1 164 ? 11.382 -13.023 -15.874 1.00 87.50 164 ARG A C 1
ATOM 1274 O O . ARG A 1 164 ? 11.214 -12.227 -16.794 1.00 87.50 164 ARG A O 1
ATOM 1281 N N . ALA A 1 165 ? 10.720 -14.176 -15.780 1.00 91.25 165 ALA A N 1
ATOM 1282 C CA . ALA A 1 165 ? 9.637 -14.559 -16.686 1.00 91.25 165 ALA A CA 1
ATOM 1283 C C . ALA A 1 165 ? 8.396 -13.672 -16.475 1.00 91.25 165 ALA A C 1
ATOM 1285 O O . ALA A 1 165 ? 7.923 -13.075 -17.443 1.00 91.25 165 ALA A O 1
ATOM 1286 N N . ARG A 1 166 ? 7.977 -13.456 -15.215 1.00 91.75 166 ARG A N 1
ATOM 1287 C CA . ARG A 1 166 ? 6.908 -12.512 -14.822 1.00 91.75 166 ARG A CA 1
ATOM 1288 C C . ARG A 1 166 ? 7.067 -11.141 -15.481 1.00 91.75 166 ARG A C 1
ATOM 1290 O O . ARG A 1 166 ? 6.152 -10.644 -16.125 1.00 91.75 166 ARG A O 1
ATOM 1297 N N . PHE A 1 167 ? 8.264 -10.566 -15.417 1.00 91.06 167 PHE A N 1
ATOM 1298 C CA . PHE A 1 167 ? 8.552 -9.273 -16.043 1.00 91.06 167 PHE A CA 1
ATOM 1299 C C . PHE A 1 167 ? 8.506 -9.278 -17.574 1.00 91.06 167 PHE A C 1
ATOM 1301 O O . PHE A 1 167 ? 8.135 -8.282 -18.195 1.00 91.06 167 PHE A O 1
ATOM 1308 N N . GLU A 1 168 ? 8.874 -10.383 -18.221 1.00 92.94 168 GLU A N 1
ATOM 1309 C CA . GLU A 1 168 ? 8.688 -10.489 -19.663 1.00 92.94 168 GLU A CA 1
ATOM 1310 C C . GLU A 1 168 ? 7.195 -10.655 -20.027 1.00 92.94 168 GLU A C 1
ATOM 1312 O O . GLU A 1 168 ? 6.798 -10.137 -21.071 1.00 92.94 168 GLU A O 1
ATOM 1317 N N . VAL A 1 169 ? 6.349 -11.243 -19.170 1.00 95.12 169 VAL A N 1
ATOM 1318 C CA . VAL A 1 169 ? 4.874 -11.210 -19.308 1.00 95.12 169 VAL A CA 1
ATOM 1319 C C . VAL A 1 169 ? 4.339 -9.778 -19.144 1.00 95.12 169 VAL A C 1
ATOM 1321 O O . VAL A 1 169 ? 3.683 -9.269 -20.055 1.00 95.12 169 VAL A O 1
ATOM 1324 N N . GLU A 1 170 ? 4.698 -9.086 -18.057 1.00 94.31 170 GLU A N 1
ATOM 1325 C CA . GLU A 1 170 ? 4.348 -7.677 -17.774 1.00 94.31 170 GLU A CA 1
ATOM 1326 C C . GLU A 1 170 ? 4.667 -6.757 -18.964 1.00 94.31 170 GLU A C 1
ATOM 1328 O O . GLU A 1 170 ? 3.829 -5.991 -19.439 1.00 94.31 170 GLU A O 1
ATOM 1333 N N . ARG A 1 171 ? 5.860 -6.903 -19.555 1.00 93.25 171 ARG A N 1
ATOM 1334 C CA . ARG A 1 171 ? 6.268 -6.134 -20.744 1.00 93.25 171 ARG A CA 1
ATOM 1335 C C . ARG A 1 171 ? 5.392 -6.350 -21.983 1.00 93.25 171 ARG A C 1
ATOM 1337 O O . ARG A 1 171 ? 5.409 -5.488 -22.862 1.00 93.25 171 ARG A O 1
ATOM 1344 N N . ARG A 1 172 ? 4.670 -7.472 -22.102 1.00 95.81 172 ARG A N 1
ATOM 1345 C CA . ARG A 1 172 ? 3.697 -7.687 -23.192 1.00 95.81 172 ARG A CA 1
ATOM 1346 C C . ARG A 1 172 ? 2.313 -7.210 -22.785 1.00 95.81 172 ARG A C 1
ATOM 1348 O O . ARG A 1 172 ? 1.645 -6.625 -23.630 1.00 95.81 172 ARG A O 1
ATOM 1355 N N . LEU A 1 173 ? 1.915 -7.366 -21.520 1.00 95.38 173 LEU A N 1
ATOM 1356 C CA . LEU A 1 173 ? 0.687 -6.757 -21.006 1.00 95.38 173 LEU A CA 1
ATOM 1357 C C . LEU A 1 173 ? 0.703 -5.232 -21.198 1.00 95.38 173 LEU A C 1
ATOM 1359 O O . LEU A 1 173 ? -0.289 -4.678 -21.671 1.00 95.38 173 LEU A O 1
ATOM 1363 N N . ASP A 1 174 ? 1.830 -4.565 -20.923 1.00 93.69 174 ASP A N 1
ATOM 1364 C CA . ASP A 1 174 ? 1.983 -3.127 -21.172 1.00 93.69 174 ASP A CA 1
ATOM 1365 C C . ASP A 1 174 ? 1.812 -2.777 -22.657 1.00 93.69 174 ASP A C 1
ATOM 1367 O O . ASP A 1 174 ? 0.988 -1.934 -23.001 1.00 93.69 174 ASP A O 1
ATOM 1371 N N . PHE A 1 175 ? 2.526 -3.483 -23.542 1.00 94.88 175 PHE A N 1
ATOM 1372 C CA . PHE A 1 175 ? 2.451 -3.287 -24.992 1.00 94.88 175 PHE A CA 1
ATOM 1373 C C . PHE A 1 175 ? 1.028 -3.485 -25.535 1.00 94.88 175 PHE A C 1
ATOM 1375 O O . PHE A 1 175 ? 0.514 -2.617 -26.240 1.00 94.88 175 PHE A O 1
ATOM 1382 N N . PHE A 1 176 ? 0.367 -4.592 -25.183 1.00 95.38 176 PHE A N 1
ATOM 1383 C CA . PHE A 1 176 ? -0.988 -4.893 -25.649 1.00 95.38 176 PHE A CA 1
ATOM 1384 C C . PHE A 1 176 ? -2.035 -3.925 -25.090 1.00 95.38 176 PHE A C 1
ATOM 1386 O O . PHE A 1 176 ? -2.977 -3.572 -25.804 1.00 95.38 176 PHE A O 1
ATOM 1393 N N . THR A 1 177 ? -1.842 -3.437 -23.861 1.00 94.00 177 THR A N 1
ATOM 1394 C CA . THR A 1 177 ? -2.692 -2.394 -23.268 1.00 94.00 177 THR A CA 1
ATOM 1395 C C . THR A 1 177 ? -2.461 -1.034 -23.935 1.00 94.00 177 THR A C 1
ATOM 1397 O O . THR A 1 177 ? -3.430 -0.337 -24.222 1.00 94.00 177 THR A O 1
ATOM 1400 N N . GLY A 1 178 ? -1.210 -0.675 -24.244 1.00 92.50 178 GLY A N 1
ATOM 1401 C CA . GLY A 1 178 ? -0.843 0.587 -24.896 1.00 92.50 178 GLY A CA 1
ATOM 1402 C C . GLY A 1 178 ? -1.344 0.717 -26.338 1.00 92.50 178 GLY A C 1
ATOM 1403 O O . GLY A 1 178 ? -1.815 1.785 -26.729 1.00 92.50 178 GLY A O 1
ATOM 1404 N N . ILE A 1 179 ? -1.322 -0.369 -27.125 1.00 92.19 179 ILE A N 1
ATOM 1405 C CA . ILE A 1 179 ? -1.897 -0.366 -28.487 1.00 92.19 179 ILE A CA 1
ATOM 1406 C C . ILE A 1 179 ? -3.426 -0.537 -28.504 1.00 92.19 179 ILE A C 1
ATOM 1408 O O . ILE A 1 179 ? -4.057 -0.244 -29.516 1.00 92.19 179 ILE A O 1
ATOM 1412 N N . GLY A 1 180 ? -4.027 -1.009 -27.405 1.00 90.81 180 GLY A N 1
ATOM 1413 C CA . GLY A 1 180 ? -5.480 -1.062 -27.208 1.00 90.81 180 GLY A CA 1
ATOM 1414 C C . GLY A 1 180 ? -6.246 -2.129 -28.007 1.00 90.81 180 GLY A C 1
ATOM 14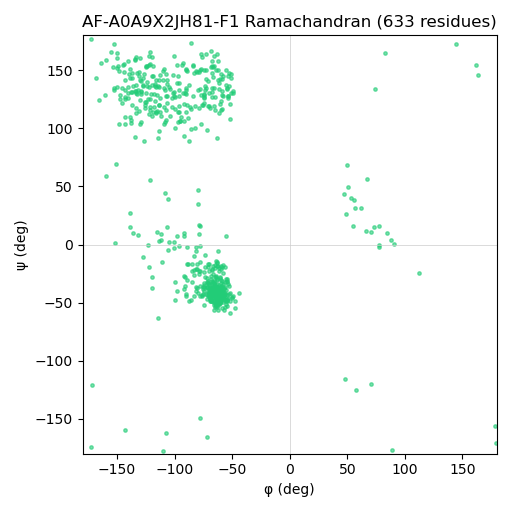15 O O . GLY A 1 180 ? -7.467 -2.037 -28.092 1.00 90.81 180 GLY A O 1
ATOM 1416 N N . GLN A 1 181 ? -5.568 -3.126 -28.591 1.00 89.56 181 GLN A N 1
ATOM 1417 C CA . GLN A 1 181 ? -6.183 -4.081 -29.535 1.00 89.56 181 GLN A CA 1
ATOM 1418 C C . GLN A 1 181 ? -6.447 -5.499 -28.999 1.00 89.56 181 GLN A C 1
ATOM 1420 O O . GLN A 1 181 ? -7.046 -6.303 -29.706 1.00 89.56 181 GLN A O 1
ATOM 1425 N N . ALA A 1 182 ? -6.037 -5.830 -27.771 1.00 94.06 182 ALA A N 1
ATOM 1426 C CA . ALA A 1 182 ? -6.162 -7.193 -27.233 1.00 94.06 182 ALA A CA 1
ATOM 1427 C C . ALA A 1 182 ? -7.010 -7.266 -25.939 1.00 94.06 182 ALA A C 1
ATOM 1429 O O . ALA A 1 182 ? -6.523 -7.744 -24.912 1.00 94.06 182 ALA A O 1
ATOM 1430 N N . PRO A 1 183 ? -8.268 -6.772 -25.930 1.00 94.31 183 PRO A N 1
ATOM 1431 C CA . PRO A 1 183 ? -9.064 -6.646 -24.705 1.00 94.31 183 PRO A CA 1
ATOM 1432 C C . PRO A 1 183 ? -9.344 -7.992 -24.020 1.00 94.31 183 PRO A C 1
ATOM 1434 O O . PRO A 1 183 ? -9.309 -8.062 -22.794 1.00 94.31 183 PRO A O 1
ATOM 1437 N N . GLU A 1 184 ? -9.567 -9.063 -24.785 1.00 94.81 184 GLU A N 1
ATOM 1438 C CA . GLU A 1 184 ? -9.818 -10.406 -24.240 1.00 94.81 184 GLU A CA 1
ATOM 1439 C C . GLU A 1 184 ? -8.559 -11.010 -23.600 1.00 94.81 184 GLU A C 1
ATOM 1441 O O . GLU A 1 184 ? -8.637 -11.593 -22.521 1.00 94.81 184 GLU A O 1
ATOM 1446 N N . LEU A 1 185 ? -7.385 -10.788 -24.203 1.00 95.69 185 LEU A N 1
ATOM 1447 C CA . LEU A 1 185 ? -6.087 -11.192 -23.655 1.00 95.69 185 LEU A CA 1
ATOM 1448 C C . LEU A 1 185 ? -5.746 -10.430 -22.367 1.00 95.69 185 LEU A C 1
ATOM 1450 O O . LEU A 1 185 ? -5.308 -11.030 -21.388 1.00 95.69 185 LEU A O 1
ATOM 1454 N N . ILE A 1 186 ? -5.991 -9.117 -22.345 1.00 95.12 186 ILE A N 1
ATOM 1455 C CA . ILE A 1 186 ? -5.811 -8.274 -21.154 1.00 95.12 186 ILE A CA 1
ATOM 1456 C C . ILE A 1 186 ? -6.765 -8.723 -20.036 1.00 95.12 186 ILE A C 1
ATOM 1458 O O . ILE A 1 186 ? -6.353 -8.804 -18.880 1.00 95.12 186 ILE A O 1
ATOM 1462 N N . ALA A 1 187 ? -8.018 -9.051 -20.364 1.00 93.81 187 ALA A N 1
ATOM 1463 C CA . ALA A 1 187 ? -8.980 -9.578 -19.400 1.00 93.81 187 ALA A CA 1
ATOM 1464 C C . ALA A 1 187 ? -8.569 -10.962 -18.867 1.00 93.81 187 ALA A C 1
ATOM 1466 O O . ALA A 1 187 ? -8.625 -11.175 -17.660 1.00 93.81 187 ALA A O 1
ATOM 1467 N N . ALA A 1 188 ? -8.105 -11.876 -19.726 1.00 94.62 188 ALA A N 1
ATOM 1468 C CA . ALA A 1 188 ? -7.623 -13.194 -19.313 1.00 94.62 188 ALA A CA 1
ATOM 1469 C C . ALA A 1 188 ? -6.404 -13.093 -18.378 1.00 94.62 188 ALA A C 1
ATOM 1471 O O . ALA A 1 188 ? -6.427 -13.661 -17.290 1.00 94.62 188 ALA A O 1
ATOM 1472 N N . LEU A 1 189 ? -5.391 -12.293 -18.744 1.00 94.12 189 LEU A N 1
ATOM 1473 C CA . LEU A 1 189 ? -4.216 -12.044 -17.899 1.00 94.12 189 LEU A CA 1
ATOM 1474 C C . LEU A 1 189 ? -4.603 -11.460 -16.534 1.00 94.12 189 LEU A C 1
ATOM 1476 O O . LEU A 1 189 ? -4.119 -11.930 -15.510 1.00 94.12 189 LEU A O 1
ATOM 1480 N N . ARG A 1 190 ? -5.505 -10.472 -16.489 1.00 92.50 190 ARG A N 1
ATOM 1481 C CA . ARG A 1 190 ? -5.943 -9.873 -15.217 1.00 92.50 190 ARG A CA 1
ATOM 1482 C C . ARG A 1 190 ? -6.790 -10.833 -14.379 1.00 92.50 190 ARG A C 1
ATOM 1484 O O . ARG A 1 190 ? -6.616 -10.878 -13.168 1.00 92.50 190 ARG A O 1
ATOM 1491 N N . ASN A 1 191 ? -7.653 -11.639 -14.994 1.00 91.12 191 ASN A N 1
ATOM 1492 C CA . ASN A 1 191 ? -8.416 -12.663 -14.273 1.00 91.12 191 ASN A CA 1
ATOM 1493 C C . ASN A 1 191 ? -7.512 -13.739 -13.648 1.00 91.12 191 ASN A C 1
ATOM 1495 O O . ASN A 1 191 ? -7.883 -14.311 -12.628 1.00 91.12 191 ASN A O 1
ATOM 1499 N N . GLU A 1 192 ? -6.354 -14.021 -14.254 1.00 90.69 192 GLU A N 1
ATOM 1500 C CA . GLU A 1 192 ? -5.427 -15.055 -13.785 1.00 90.69 192 GLU A CA 1
ATOM 1501 C C . GLU A 1 192 ? -4.346 -14.529 -12.815 1.00 90.69 192 GLU A C 1
ATOM 1503 O O . GLU A 1 192 ? -3.883 -15.288 -11.962 1.00 90.69 192 GLU A O 1
ATOM 1508 N N . PHE A 1 193 ? -3.975 -13.244 -12.915 1.00 92.94 193 PHE A N 1
ATOM 1509 C CA . PHE A 1 193 ? -2.816 -12.655 -12.224 1.00 92.94 193 PHE A CA 1
ATOM 1510 C C . PHE A 1 193 ? -3.076 -11.323 -11.487 1.00 92.94 193 PHE A C 1
ATOM 1512 O O . PHE A 1 193 ? -2.120 -10.701 -11.026 1.00 92.94 193 PHE A O 1
ATOM 1519 N N . ASN A 1 194 ? -4.324 -10.852 -11.350 1.00 92.62 194 ASN A N 1
ATOM 1520 C CA . ASN A 1 194 ? -4.655 -9.662 -10.544 1.00 92.62 194 ASN A CA 1
ATOM 1521 C C . ASN A 1 194 ? -5.391 -10.007 -9.233 1.00 92.62 194 ASN A C 1
ATOM 1523 O O . ASN A 1 194 ? -6.341 -9.323 -8.846 1.00 92.62 194 ASN A O 1
ATOM 1527 N N . HIS A 1 195 ? -4.937 -11.032 -8.503 1.00 95.19 195 HIS A N 1
ATOM 1528 C CA . HIS A 1 195 ? -5.321 -11.170 -7.094 1.00 95.19 195 HIS A CA 1
ATOM 1529 C C . HIS A 1 195 ? -4.719 -10.016 -6.259 1.00 95.19 195 HIS A C 1
ATOM 1531 O O . HIS A 1 195 ? -3.669 -9.483 -6.639 1.00 95.19 195 HIS A O 1
ATOM 1537 N N . PRO A 1 196 ? -5.343 -9.612 -5.130 1.00 96.12 196 PRO A N 1
ATOM 1538 C CA . PRO A 1 196 ? -4.770 -8.618 -4.223 1.00 96.12 196 PRO A CA 1
ATOM 1539 C C . PRO A 1 196 ? -3.332 -8.986 -3.855 1.00 96.12 196 PRO A C 1
ATOM 1541 O O . PRO A 1 196 ? -3.064 -10.125 -3.484 1.00 96.12 196 PRO A O 1
ATOM 1544 N N . ASN A 1 197 ? -2.413 -8.030 -3.977 1.00 95.88 197 ASN A N 1
ATOM 1545 C CA . ASN A 1 197 ? -0.983 -8.215 -3.729 1.00 95.88 197 ASN A CA 1
ATOM 1546 C C . ASN A 1 197 ? -0.518 -7.609 -2.396 1.00 95.88 197 ASN A C 1
ATOM 1548 O O . ASN A 1 197 ? 0.656 -7.723 -2.049 1.00 95.88 197 ASN A O 1
ATOM 1552 N N . PHE A 1 198 ? -1.439 -7.044 -1.615 1.00 95.50 198 PHE A N 1
ATOM 1553 C CA . PHE A 1 198 ? -1.278 -6.832 -0.181 1.00 95.50 198 PHE A CA 1
ATOM 1554 C C . PHE A 1 198 ? -2.613 -7.063 0.547 1.00 95.50 198 PHE A C 1
ATOM 1556 O O . PHE A 1 198 ? -3.671 -6.679 0.049 1.00 95.50 198 PHE A O 1
ATOM 1563 N N . ARG A 1 199 ? -2.554 -7.669 1.735 1.00 95.75 199 ARG A N 1
ATOM 1564 C CA . ARG A 1 199 ? -3.660 -7.816 2.687 1.00 95.75 199 ARG A CA 1
ATOM 1565 C C . ARG A 1 199 ? -3.177 -7.461 4.089 1.00 95.75 199 ARG A C 1
ATOM 1567 O O . ARG A 1 199 ? -2.181 -8.016 4.542 1.00 95.75 199 ARG A O 1
ATOM 1574 N N . ALA A 1 200 ? -3.933 -6.637 4.802 1.00 93.44 200 ALA A N 1
ATOM 1575 C CA . ALA A 1 200 ? -3.868 -6.521 6.255 1.00 93.44 200 ALA A CA 1
ATOM 1576 C C . ALA A 1 200 ? -5.145 -7.100 6.889 1.00 93.44 200 ALA A C 1
ATOM 1578 O O . ALA A 1 200 ? -6.220 -7.068 6.294 1.00 93.44 200 ALA A O 1
ATOM 1579 N N . GLU A 1 201 ? -5.020 -7.643 8.091 1.00 95.25 201 GLU A N 1
ATOM 1580 C CA . GLU A 1 201 ? -6.062 -8.314 8.863 1.00 95.25 201 GLU A CA 1
ATOM 1581 C C . GLU A 1 201 ? -5.849 -7.965 10.343 1.00 95.25 201 GLU A C 1
ATOM 1583 O O . GLU A 1 201 ? -4.753 -8.124 10.872 1.00 95.25 201 GLU A O 1
ATOM 1588 N N . ILE A 1 202 ? -6.877 -7.439 11.004 1.00 94.00 202 ILE A N 1
ATOM 1589 C CA . ILE A 1 202 ? -6.834 -6.972 12.393 1.00 94.00 202 ILE A CA 1
ATOM 1590 C C . ILE A 1 202 ? -7.910 -7.727 13.167 1.00 94.00 202 ILE A C 1
ATOM 1592 O O . ILE A 1 202 ? -9.074 -7.712 12.761 1.00 94.00 202 ILE A O 1
ATOM 1596 N N . SER A 1 203 ? -7.551 -8.395 14.262 1.00 95.56 203 SER A N 1
ATOM 1597 C CA . SER A 1 203 ? -8.508 -9.238 14.985 1.00 95.56 203 SER A CA 1
ATOM 1598 C C . SER A 1 203 ? -9.516 -8.419 15.793 1.00 95.56 203 SER A C 1
ATOM 1600 O O . SER A 1 203 ? -9.206 -7.349 16.325 1.00 95.56 203 SER A O 1
ATOM 1602 N N . GLU A 1 204 ? -10.724 -8.955 15.973 1.00 95.12 204 GLU A N 1
ATOM 1603 C CA . GLU A 1 204 ? -11.684 -8.393 16.926 1.00 95.12 204 GLU A CA 1
ATOM 1604 C C . GLU A 1 204 ? -11.107 -8.378 18.351 1.00 95.12 204 GLU A C 1
ATOM 1606 O O . GLU A 1 204 ? -11.308 -7.414 19.079 1.00 95.12 204 GLU A O 1
ATOM 1611 N N . LYS A 1 205 ? -10.317 -9.391 18.736 1.00 93.12 205 LYS A N 1
ATOM 1612 C CA . LYS A 1 205 ? -9.616 -9.449 20.034 1.00 93.12 205 LYS A CA 1
ATOM 1613 C C . LYS A 1 205 ? -8.700 -8.235 20.243 1.00 93.12 205 LYS A C 1
ATOM 1615 O O . LYS A 1 205 ? -8.699 -7.663 21.336 1.00 93.12 205 LYS A O 1
ATOM 1620 N N . PHE A 1 206 ? -7.954 -7.830 19.216 1.00 91.19 206 PHE A N 1
ATOM 1621 C CA . PHE A 1 206 ? -7.121 -6.629 19.232 1.00 91.19 206 PHE A CA 1
ATOM 1622 C C . PHE A 1 206 ? -7.982 -5.373 19.331 1.00 91.19 206 PHE A C 1
ATOM 1624 O O . PHE A 1 206 ? -7.843 -4.606 20.282 1.00 91.19 206 PHE A O 1
ATOM 1631 N N . LEU A 1 207 ? -8.916 -5.202 18.391 1.00 90.69 207 LEU A N 1
ATOM 1632 C CA . LEU A 1 207 ? -9.793 -4.035 18.304 1.00 90.69 207 LEU A CA 1
ATOM 1633 C C . LEU A 1 207 ? -10.590 -3.812 19.601 1.00 90.69 207 LEU A C 1
ATOM 1635 O O . LEU A 1 207 ? -10.648 -2.692 20.105 1.00 90.69 207 LEU A O 1
ATOM 1639 N N . ALA A 1 208 ? -11.137 -4.877 20.189 1.00 90.69 208 ALA A N 1
ATOM 1640 C CA . ALA A 1 208 ? -11.867 -4.842 21.450 1.00 90.69 208 ALA A CA 1
ATOM 1641 C C . ALA A 1 208 ? -10.960 -4.502 22.642 1.00 90.69 208 ALA A C 1
ATOM 1643 O O . ALA A 1 208 ? -11.362 -3.706 23.486 1.00 90.69 208 ALA A O 1
ATOM 1644 N N . ARG A 1 209 ? -9.733 -5.051 22.719 1.00 87.38 209 ARG A N 1
ATOM 1645 C CA . ARG A 1 209 ? -8.758 -4.706 23.777 1.00 87.38 209 ARG A CA 1
ATOM 1646 C C . ARG A 1 209 ? -8.320 -3.244 23.682 1.00 87.38 209 ARG A C 1
ATOM 1648 O O . ARG A 1 209 ? -8.207 -2.585 24.713 1.00 87.38 209 ARG A O 1
ATOM 1655 N N . VAL A 1 210 ? -8.088 -2.760 22.465 1.00 82.56 210 VAL A N 1
ATOM 1656 C CA . VAL A 1 210 ? -7.643 -1.395 22.156 1.00 82.56 210 VAL A CA 1
ATOM 1657 C C . VAL A 1 210 ? -8.755 -0.363 22.380 1.00 82.56 210 VAL A C 1
ATOM 1659 O O . VAL A 1 210 ? -8.458 0.741 22.814 1.00 82.56 210 VAL A O 1
ATOM 1662 N N . ALA A 1 211 ? -10.024 -0.726 22.166 1.00 83.69 211 ALA A N 1
ATOM 1663 C CA . ALA A 1 211 ? -11.192 0.125 22.427 1.00 83.69 211 ALA A CA 1
ATOM 1664 C C . ALA A 1 211 ? -11.806 -0.045 23.837 1.00 83.69 211 ALA A C 1
ATOM 1666 O O . ALA A 1 211 ? -12.886 0.484 24.101 1.00 83.69 211 ALA A O 1
ATOM 1667 N N . SER A 1 212 ? -11.169 -0.804 24.737 1.00 77.25 212 SER A N 1
ATOM 1668 C CA . SER A 1 212 ? -11.699 -1.172 26.065 1.00 77.25 212 SER A CA 1
ATOM 1669 C C . SER A 1 212 ? -11.538 -0.057 27.118 1.00 77.25 212 SER A C 1
ATOM 1671 O O . SER A 1 212 ? -11.108 -0.320 28.247 1.00 77.25 212 SER A O 1
ATOM 1673 N N . ASP A 1 213 ? -11.894 1.181 26.776 1.00 74.31 213 ASP A N 1
ATOM 1674 C CA . ASP A 1 213 ? -11.782 2.322 27.687 1.00 74.31 213 ASP A CA 1
ATOM 1675 C C . ASP A 1 213 ? -12.768 2.195 28.873 1.00 74.31 213 ASP A C 1
ATOM 1677 O O . ASP A 1 213 ? -13.982 2.023 28.667 1.00 74.31 213 ASP A O 1
ATOM 1681 N N . PRO A 1 214 ? -12.292 2.297 30.133 1.00 82.00 214 PRO A N 1
ATOM 1682 C CA . PRO A 1 214 ? -13.159 2.389 31.298 1.00 82.00 214 PRO A CA 1
ATOM 1683 C C . PRO A 1 214 ? -13.745 3.802 31.395 1.00 82.00 214 PRO A C 1
ATOM 1685 O O . PRO A 1 214 ? -13.026 4.787 31.556 1.00 82.00 214 PRO A O 1
ATOM 1688 N N . VAL A 1 215 ? -15.071 3.909 31.355 1.00 86.12 215 VAL A N 1
ATOM 1689 C CA . VAL A 1 215 ? -15.755 5.191 31.542 1.00 86.12 215 VAL A CA 1
ATOM 1690 C C . VAL A 1 215 ? -15.944 5.432 33.036 1.00 86.12 215 VAL A C 1
ATOM 1692 O O . VAL A 1 215 ? -16.689 4.699 33.684 1.00 86.12 215 VAL A O 1
ATOM 1695 N N . ASP A 1 216 ? -15.330 6.488 33.568 1.00 91.44 216 ASP A N 1
ATOM 1696 C CA . ASP A 1 216 ? -15.681 7.105 34.852 1.00 91.44 216 ASP A CA 1
ATOM 1697 C C . ASP A 1 216 ? -15.743 8.631 34.659 1.00 91.44 216 ASP A C 1
ATOM 1699 O O . ASP A 1 216 ? -14.744 9.275 34.336 1.00 91.44 216 ASP A O 1
ATOM 1703 N N . ASN A 1 217 ? -16.941 9.213 34.772 1.00 91.12 217 ASN A N 1
ATOM 1704 C CA . ASN A 1 217 ? -17.177 10.631 34.492 1.00 91.12 217 ASN A CA 1
ATOM 1705 C C . ASN A 1 217 ? -18.161 11.247 35.501 1.00 91.12 217 ASN A C 1
ATOM 1707 O O . ASN A 1 217 ? -19.287 10.770 35.671 1.00 91.12 217 ASN A O 1
ATOM 1711 N N . VAL A 1 218 ? -17.753 12.347 36.144 1.00 93.06 218 VAL A N 1
ATOM 1712 C CA . VAL A 1 218 ? -18.581 13.134 37.070 1.00 93.06 218 VAL A CA 1
ATOM 1713 C C . VAL A 1 218 ? -18.982 14.459 36.417 1.00 93.06 218 VAL A C 1
ATOM 1715 O O . VAL A 1 218 ? -18.181 15.386 36.309 1.00 93.06 218 VAL A O 1
ATOM 1718 N N . SER A 1 219 ? -20.254 14.579 36.029 1.00 90.56 219 SER A N 1
ATOM 1719 C CA . SER A 1 219 ? -20.787 15.692 35.233 1.00 90.56 219 SER A CA 1
ATOM 1720 C C . SER A 1 219 ? -21.970 16.416 35.911 1.00 90.56 219 SER A C 1
ATOM 1722 O O . SER A 1 219 ? -22.689 15.838 36.734 1.00 90.56 219 SER A O 1
ATOM 1724 N N . PRO A 1 220 ? -22.209 17.711 35.617 1.00 93.38 220 PRO A N 1
ATOM 1725 C CA . PRO A 1 220 ? -23.306 18.468 36.216 1.00 93.38 220 PRO A CA 1
ATOM 1726 C C . PRO A 1 220 ? -24.658 18.145 35.557 1.00 93.38 220 PRO A C 1
ATOM 1728 O O . PRO A 1 220 ? -24.904 18.491 34.403 1.00 93.38 220 PRO A O 1
ATOM 1731 N N . VAL A 1 221 ? -25.600 17.592 36.323 1.00 92.56 221 VAL A N 1
ATOM 1732 C CA . VAL A 1 221 ? -26.981 17.385 35.861 1.00 92.56 221 VAL A CA 1
ATOM 1733 C C . VAL A 1 221 ? -27.722 18.722 35.849 1.00 92.56 221 VAL A C 1
ATOM 1735 O O . VAL A 1 221 ? -27.904 19.364 36.888 1.00 92.56 221 VAL A O 1
ATOM 1738 N N . ARG A 1 222 ? -28.191 19.124 34.667 1.00 93.12 222 ARG A N 1
ATOM 1739 C CA . ARG A 1 222 ? -29.087 20.264 34.430 1.00 93.12 222 ARG A CA 1
ATOM 1740 C C . ARG A 1 222 ? -30.233 19.766 33.555 1.00 93.12 222 ARG A C 1
ATOM 1742 O O . ARG A 1 222 ? -29.970 19.177 32.514 1.00 93.12 222 ARG A O 1
ATOM 1749 N N . ASP A 1 223 ? -31.475 19.933 33.998 1.00 92.81 223 ASP A N 1
ATOM 1750 C CA . ASP A 1 223 ? -32.641 19.334 33.330 1.00 92.81 223 ASP A CA 1
ATOM 1751 C C . ASP A 1 223 ? -33.933 20.127 33.617 1.00 92.81 223 ASP A C 1
ATOM 1753 O O . ASP A 1 223 ? -33.980 20.936 34.551 1.00 92.81 223 ASP A O 1
ATOM 1757 N N . CYS A 1 224 ? -34.999 19.877 32.855 1.00 94.75 224 CYS A N 1
ATOM 1758 C CA . CYS A 1 224 ? -36.338 20.401 33.126 1.00 94.75 224 CYS A CA 1
ATOM 1759 C C . CYS A 1 224 ? -37.398 19.317 32.895 1.00 94.75 224 CYS A C 1
ATOM 1761 O O . CYS A 1 224 ? -37.756 19.002 31.762 1.00 94.75 224 CYS A O 1
ATOM 1763 N N . ILE A 1 225 ? -37.937 18.759 33.983 1.00 92.06 225 ILE A N 1
ATOM 1764 C CA . ILE A 1 225 ? -38.875 17.631 33.929 1.00 92.06 225 ILE A CA 1
ATOM 1765 C C . ILE A 1 225 ? -40.221 18.054 34.515 1.00 92.06 225 ILE A C 1
ATOM 1767 O O . ILE A 1 225 ? -40.329 18.401 35.692 1.00 92.06 225 ILE A O 1
ATOM 1771 N N . LEU A 1 226 ? -41.272 18.019 33.687 1.00 91.88 226 LEU A N 1
ATOM 1772 C CA . LEU A 1 226 ? -42.648 18.386 34.067 1.00 91.88 226 LEU A CA 1
ATOM 1773 C C . LEU A 1 226 ? -42.745 19.788 34.716 1.00 91.88 226 LEU A C 1
ATOM 1775 O O . LEU A 1 226 ? -43.454 19.977 35.705 1.00 91.88 226 LEU A O 1
ATOM 1779 N N . GLY A 1 227 ? -41.987 20.756 34.186 1.00 90.81 227 GLY A N 1
ATOM 1780 C CA . GLY A 1 227 ? -41.887 22.127 34.712 1.00 90.81 227 GLY A CA 1
ATOM 1781 C C . GLY A 1 227 ? -40.998 22.285 35.955 1.00 90.81 227 GLY A C 1
ATOM 1782 O O . GLY A 1 227 ? -40.831 23.395 36.450 1.00 90.81 227 GLY A O 1
ATOM 1783 N N . THR A 1 228 ? -40.405 21.200 36.459 1.00 93.12 228 THR A N 1
ATOM 1784 C CA . THR A 1 228 ? -39.440 21.228 37.567 1.00 93.12 228 THR A CA 1
ATOM 1785 C C . THR A 1 228 ? -38.043 21.474 37.012 1.00 93.12 228 THR A C 1
ATOM 1787 O O . THR A 1 228 ? -37.533 20.639 36.268 1.00 93.12 228 THR A O 1
ATOM 1790 N N . THR A 1 229 ? -37.392 22.571 37.402 1.00 95.88 229 THR A N 1
ATOM 1791 C CA . THR A 1 229 ? -35.973 22.799 37.072 1.00 95.88 229 THR A CA 1
ATOM 1792 C C . THR A 1 229 ? -35.112 21.893 37.944 1.00 95.88 229 THR A C 1
ATOM 1794 O O . THR A 1 229 ? -35.181 21.997 39.165 1.00 95.88 229 THR A O 1
ATOM 1797 N N . ILE A 1 230 ? -34.293 21.021 37.362 1.00 94.69 230 ILE A N 1
ATOM 1798 C CA . ILE A 1 230 ? -33.444 20.075 38.099 1.00 94.69 230 ILE A CA 1
ATOM 1799 C C . ILE A 1 230 ? -31.980 20.507 37.995 1.00 94.69 230 ILE A C 1
ATOM 1801 O O . ILE A 1 230 ? -31.490 20.834 36.913 1.00 94.69 230 ILE A O 1
ATOM 1805 N N . ARG A 1 231 ? -31.278 20.511 39.134 1.00 96.38 231 ARG A N 1
ATOM 1806 C CA . ARG A 1 231 ? -29.833 20.772 39.226 1.00 96.38 231 ARG A CA 1
ATOM 1807 C C . ARG A 1 231 ? -29.161 19.780 40.168 1.00 96.38 231 ARG A C 1
ATOM 1809 O O . ARG A 1 231 ? -29.677 19.521 41.256 1.00 96.38 231 ARG A O 1
ATOM 1816 N N . GLY A 1 232 ? -28.006 19.256 39.782 1.00 94.94 232 GLY A N 1
ATOM 1817 C CA . GLY A 1 232 ? -27.277 18.270 40.574 1.00 94.94 232 GLY A CA 1
ATOM 1818 C C . GLY A 1 232 ? -25.993 17.790 39.913 1.00 94.94 232 GLY A C 1
ATOM 1819 O O . GLY A 1 232 ? -25.448 18.470 39.045 1.00 94.94 232 GLY A O 1
ATOM 1820 N N . THR A 1 233 ? -25.560 16.596 40.300 1.00 96.25 233 THR A N 1
ATOM 1821 C CA . THR A 1 233 ? -24.371 15.915 39.773 1.00 96.25 233 THR A CA 1
ATOM 1822 C C . THR A 1 233 ? -24.746 14.489 39.379 1.00 96.25 233 THR A C 1
ATOM 1824 O O . THR A 1 233 ? -25.554 13.853 40.060 1.00 96.25 233 THR A O 1
ATOM 1827 N N . GLY A 1 234 ? -24.184 14.003 38.278 1.00 95.06 234 GLY A N 1
ATOM 1828 C CA . GLY A 1 234 ? -24.242 12.617 37.836 1.00 95.06 234 GLY A CA 1
ATOM 1829 C C . GLY A 1 234 ? -22.836 12.029 37.825 1.00 95.06 234 GLY A C 1
ATOM 1830 O O . GLY A 1 234 ? -21.901 12.691 37.389 1.00 95.06 234 GLY A O 1
ATOM 1831 N N . HIS A 1 235 ? -22.697 10.806 38.318 1.00 96.88 235 HIS A N 1
ATOM 1832 C CA . HIS A 1 235 ? -21.502 9.981 38.202 1.00 96.88 235 HIS A CA 1
ATOM 1833 C C . HIS A 1 235 ? -21.859 8.804 37.297 1.00 96.88 235 HIS A C 1
ATOM 1835 O O . HIS A 1 235 ? -22.740 8.013 37.636 1.00 96.88 235 HIS A O 1
ATOM 1841 N N . THR A 1 236 ? -21.244 8.750 36.122 1.00 95.12 236 THR A N 1
ATOM 1842 C CA . THR A 1 236 ? -21.417 7.676 35.144 1.00 95.12 236 THR A CA 1
ATOM 1843 C C . THR A 1 236 ? -20.224 6.746 35.220 1.00 95.12 236 THR A C 1
ATOM 1845 O O . THR A 1 236 ? -19.098 7.206 35.048 1.00 95.12 236 THR A O 1
ATOM 1848 N N . THR A 1 237 ? -20.482 5.454 35.412 1.00 96.31 237 THR A N 1
ATOM 1849 C CA . THR A 1 237 ? -19.482 4.396 35.248 1.00 96.31 237 THR A CA 1
ATOM 1850 C C . THR A 1 237 ? -19.906 3.417 34.156 1.00 96.31 237 THR A C 1
ATOM 1852 O O . THR A 1 237 ? -21.100 3.163 33.970 1.00 96.31 237 THR A O 1
ATOM 1855 N N . GLY A 1 238 ? -18.954 2.877 33.398 1.00 93.44 238 GLY A N 1
ATOM 1856 C CA . GLY A 1 238 ? -19.241 1.966 32.290 1.00 93.44 238 GLY A CA 1
ATOM 1857 C C . GLY A 1 238 ? -17.997 1.483 31.552 1.00 93.44 238 GLY A C 1
ATOM 1858 O O . GLY A 1 238 ? -16.871 1.714 31.984 1.00 93.44 238 GLY A O 1
ATOM 1859 N N . SER A 1 239 ? -18.217 0.815 30.426 1.00 91.56 239 SER A N 1
ATOM 1860 C CA . SER A 1 239 ? -17.167 0.264 29.566 1.00 91.56 239 SER A CA 1
ATOM 1861 C C . SER A 1 239 ? -17.522 0.449 28.097 1.00 91.56 239 SER A C 1
ATOM 1863 O O . SER A 1 239 ? -18.654 0.156 27.693 1.00 91.56 239 SER A O 1
ATOM 1865 N N . VAL A 1 240 ? -16.542 0.877 27.305 1.00 91.44 240 VAL A N 1
ATOM 1866 C CA . VAL A 1 240 ? -16.597 0.802 25.843 1.00 91.44 240 VAL A CA 1
ATOM 1867 C C . VAL A 1 240 ? -16.158 -0.596 25.391 1.00 91.44 240 VAL A C 1
ATOM 1869 O O . VAL A 1 240 ? -15.358 -1.264 26.045 1.00 91.44 240 VAL A O 1
ATOM 1872 N N . SER A 1 241 ? -16.730 -1.065 24.287 1.00 91.12 241 SER A N 1
ATOM 1873 C CA . SER A 1 241 ? -16.360 -2.302 23.601 1.00 91.12 241 SER A CA 1
ATOM 1874 C C . SER A 1 241 ? -16.607 -2.137 22.104 1.00 91.12 241 SER A C 1
ATOM 1876 O O . SER A 1 241 ? -17.506 -1.395 21.703 1.00 91.12 241 SER A O 1
ATOM 1878 N N . LEU A 1 242 ? -15.823 -2.813 21.268 1.00 93.56 242 LEU A N 1
ATOM 1879 C CA . LEU A 1 242 ? -15.965 -2.770 19.816 1.00 93.56 242 LEU A CA 1
ATOM 1880 C C . LEU A 1 242 ? -15.909 -4.193 19.258 1.00 93.56 242 LEU A C 1
ATOM 1882 O O . LEU A 1 242 ? -15.104 -5.001 19.708 1.00 93.56 242 LEU A O 1
ATOM 1886 N N . SER A 1 243 ? -16.790 -4.478 18.304 1.00 95.88 243 SER A N 1
ATOM 1887 C CA . SER A 1 243 ? -16.955 -5.784 17.658 1.00 95.88 243 SER A CA 1
ATOM 1888 C C . SER A 1 243 ? -17.067 -5.622 16.144 1.00 95.88 243 SER A C 1
ATOM 1890 O O . SER A 1 243 ? -17.373 -4.534 15.652 1.00 95.88 243 SER A O 1
ATOM 1892 N N . THR A 1 244 ? -16.794 -6.689 15.407 1.00 97.50 244 THR A N 1
ATOM 1893 C CA . THR A 1 244 ? -16.898 -6.777 13.950 1.00 97.50 244 THR A CA 1
ATOM 1894 C C . THR A 1 244 ? -18.296 -7.240 13.537 1.00 97.50 244 THR A C 1
ATOM 1896 O O . THR A 1 244 ? -18.999 -7.917 14.286 1.00 97.50 244 THR A O 1
ATOM 1899 N N . VAL A 1 245 ? -18.744 -6.826 12.351 1.00 97.81 245 VAL A N 1
ATOM 1900 C CA . VAL A 1 245 ? -20.009 -7.276 11.754 1.00 97.81 245 VAL A CA 1
ATOM 1901 C C . VAL A 1 245 ? -19.700 -7.841 10.365 1.00 97.81 245 VAL A C 1
ATOM 1903 O O . VAL A 1 245 ? -19.153 -7.100 9.548 1.00 97.81 245 VAL A O 1
ATOM 1906 N N . PRO A 1 246 ? -20.029 -9.109 10.049 1.00 98.19 246 PRO A N 1
ATOM 1907 C CA . PRO A 1 246 ? -19.644 -9.718 8.776 1.00 98.19 246 PRO A CA 1
ATOM 1908 C C . PRO A 1 246 ? -20.170 -8.962 7.545 1.00 98.19 246 PRO A C 1
ATOM 1910 O O . PRO A 1 246 ? -21.379 -8.901 7.308 1.00 98.19 246 PRO A O 1
ATOM 1913 N N . ASN A 1 247 ? -19.263 -8.423 6.726 1.00 97.88 247 ASN A N 1
ATOM 1914 C CA . ASN A 1 247 ? -19.577 -7.818 5.432 1.00 97.88 247 ASN A CA 1
ATOM 1915 C C . ASN A 1 247 ? -18.371 -7.926 4.477 1.00 97.88 247 ASN A C 1
ATOM 1917 O O . ASN A 1 247 ? -17.236 -7.628 4.836 1.00 97.88 247 ASN A O 1
ATOM 1921 N N . SER A 1 248 ? -18.621 -8.357 3.238 1.00 96.31 248 SER A N 1
ATOM 1922 C CA . SER A 1 248 ? -17.607 -8.562 2.196 1.00 96.31 248 SER A CA 1
ATOM 1923 C C . SER A 1 248 ? -17.470 -7.399 1.198 1.00 96.31 248 SER A C 1
ATOM 1925 O O . SER A 1 248 ? -16.810 -7.572 0.177 1.00 96.31 248 SER A O 1
ATOM 1927 N N . GLN A 1 249 ? -18.148 -6.267 1.421 1.00 95.12 249 GLN A N 1
ATOM 1928 C CA . GLN A 1 249 ? -18.162 -5.092 0.525 1.00 95.12 249 GLN A CA 1
ATOM 1929 C C . GLN A 1 249 ? -17.622 -3.814 1.192 1.00 95.12 249 GLN A C 1
ATOM 1931 O O . GLN A 1 249 ? -17.097 -2.944 0.505 1.00 95.12 249 GLN A O 1
ATOM 1936 N N . GLN A 1 250 ? -17.751 -3.715 2.516 1.00 96.06 250 GLN A N 1
ATOM 1937 C CA . GLN A 1 250 ? -17.189 -2.666 3.372 1.00 96.06 250 GLN A CA 1
ATOM 1938 C C . GLN A 1 250 ? -16.791 -3.311 4.708 1.00 96.06 250 GLN A C 1
ATOM 1940 O O . GLN A 1 250 ? -17.390 -4.318 5.093 1.00 96.06 250 GLN A O 1
ATOM 1945 N N . ALA A 1 251 ? -15.827 -2.747 5.438 1.00 97.06 251 ALA A N 1
ATOM 1946 C CA . ALA A 1 251 ? -15.568 -3.181 6.814 1.00 97.06 251 ALA A CA 1
ATOM 1947 C C . ALA A 1 251 ? -16.601 -2.547 7.748 1.00 97.06 251 ALA A C 1
ATOM 1949 O O . ALA A 1 251 ? -16.821 -1.342 7.673 1.00 97.06 251 ALA A O 1
ATOM 1950 N N . GLU A 1 252 ? -17.209 -3.323 8.643 1.00 98.00 252 GLU A N 1
ATOM 1951 C CA . GLU A 1 252 ? -18.234 -2.853 9.577 1.00 98.00 252 GLU A CA 1
ATOM 1952 C C . GLU A 1 252 ? -17.900 -3.160 11.034 1.00 98.00 252 GLU A C 1
ATOM 1954 O O . GLU A 1 252 ? -17.623 -4.300 11.408 1.00 98.00 252 GLU A O 1
ATOM 1959 N N . LEU A 1 253 ? -18.001 -2.131 11.875 1.00 96.81 253 LEU A N 1
ATOM 1960 C CA . LEU A 1 253 ? -17.699 -2.198 13.299 1.00 96.81 253 LEU A CA 1
ATOM 1961 C C . LEU A 1 253 ? -18.906 -1.737 14.120 1.00 96.81 253 LEU A C 1
ATOM 1963 O O . LEU A 1 253 ? -19.529 -0.717 13.814 1.00 96.81 253 LEU A O 1
ATOM 1967 N N . LEU A 1 254 ? -19.214 -2.466 15.189 1.00 96.81 254 LEU A N 1
ATOM 1968 C CA . LEU A 1 254 ? -20.243 -2.129 16.166 1.00 96.81 254 LEU A CA 1
ATOM 1969 C C . LEU A 1 254 ? -19.583 -1.724 17.490 1.00 96.81 254 LEU A C 1
ATOM 1971 O O . LEU A 1 254 ? -19.118 -2.563 18.265 1.00 96.81 254 LEU A O 1
ATOM 1975 N N . LEU A 1 255 ? -19.572 -0.417 17.742 1.00 95.06 255 LEU A N 1
ATOM 1976 C CA . LEU A 1 255 ? -19.144 0.201 18.991 1.00 95.06 255 LEU A CA 1
ATOM 1977 C C . LEU A 1 255 ? -20.306 0.146 19.996 1.00 95.06 255 LEU A C 1
ATOM 1979 O O . LEU A 1 255 ? -21.375 0.707 19.747 1.00 95.06 255 LEU A O 1
ATOM 1983 N N . THR A 1 256 ? -20.100 -0.524 21.129 1.00 95.38 256 THR A N 1
ATOM 1984 C CA . THR A 1 256 ? -21.091 -0.688 22.199 1.00 95.38 256 THR A CA 1
ATOM 1985 C C . THR A 1 256 ? -20.557 -0.120 23.509 1.00 95.38 256 THR A C 1
ATOM 1987 O O . THR A 1 256 ? -19.565 -0.599 24.057 1.00 95.38 256 THR A O 1
ATOM 1990 N N . LEU A 1 257 ? -21.250 0.892 24.027 1.00 95.25 257 LEU A N 1
ATOM 1991 C CA . LEU A 1 257 ? -21.025 1.492 25.337 1.00 95.25 257 LEU A CA 1
ATOM 1992 C C . LEU A 1 257 ? -22.151 1.049 26.279 1.00 95.25 257 LEU A C 1
ATOM 1994 O O . LEU A 1 257 ? -23.322 1.346 26.035 1.00 95.25 257 LEU A O 1
ATOM 1998 N N . SER A 1 258 ? -21.808 0.401 27.389 1.00 95.44 258 SER A N 1
ATOM 1999 C CA . SER A 1 258 ? -22.767 0.036 28.442 1.00 95.44 258 SER A CA 1
ATOM 2000 C C . SER A 1 258 ? -22.325 0.602 29.786 1.00 95.44 258 SER A C 1
ATOM 2002 O O . SER A 1 258 ? -21.140 0.588 30.119 1.00 95.44 258 SER A O 1
ATOM 2004 N N . GLY A 1 259 ? -23.276 1.103 30.576 1.00 96.19 259 GLY A N 1
ATOM 2005 C CA . GLY A 1 259 ? -22.956 1.761 31.840 1.00 96.19 259 GLY A CA 1
ATOM 2006 C C . GLY A 1 259 ? -24.165 2.111 32.700 1.00 96.19 259 GLY A C 1
ATOM 2007 O O . GLY A 1 259 ? -25.309 1.749 32.409 1.00 96.19 259 GLY A O 1
ATOM 2008 N N . VAL A 1 260 ? -23.897 2.821 33.793 1.00 97.25 260 VAL A N 1
ATOM 2009 C CA . VAL A 1 260 ? -24.890 3.311 34.747 1.00 97.25 260 VAL A CA 1
ATOM 2010 C C . VAL A 1 260 ? -24.530 4.714 35.227 1.00 97.25 260 VAL A C 1
ATOM 2012 O O . VAL A 1 260 ? -23.415 4.973 35.669 1.00 97.25 260 VAL A O 1
ATOM 2015 N N . THR A 1 261 ? -25.499 5.629 35.184 1.00 97.06 261 THR A N 1
ATOM 2016 C CA . THR A 1 261 ? -25.380 6.950 35.812 1.00 97.06 261 THR A CA 1
ATOM 2017 C C . THR A 1 261 ? -26.107 6.963 37.151 1.00 97.06 261 THR A C 1
ATOM 2019 O O . THR A 1 261 ? -27.336 6.854 37.199 1.00 97.06 261 THR A O 1
ATOM 2022 N N . HIS A 1 262 ? -25.375 7.164 38.243 1.00 97.69 262 HIS A N 1
ATOM 2023 C CA . HIS A 1 262 ? -25.935 7.506 39.550 1.00 97.69 262 HIS A CA 1
ATOM 2024 C C . HIS A 1 262 ? -26.005 9.029 39.690 1.00 97.69 262 HIS A C 1
ATOM 2026 O O . HIS A 1 262 ? -25.025 9.720 39.434 1.00 97.69 262 HIS A O 1
ATOM 2032 N N . SER A 1 263 ? -27.151 9.584 40.088 1.00 96.62 263 SER A N 1
ATOM 2033 C CA . SER A 1 263 ? -27.326 11.042 40.178 1.00 96.62 263 SER A CA 1
ATOM 2034 C C . SER A 1 263 ? -27.835 11.503 41.537 1.00 96.62 263 SER A C 1
ATOM 2036 O O . SER A 1 263 ? -28.694 10.864 42.141 1.00 96.62 263 SER A O 1
ATOM 2038 N N . GLU A 1 264 ? -27.353 12.656 41.999 1.00 96.94 264 GLU A N 1
ATOM 2039 C CA . GLU A 1 264 ? -27.903 13.385 43.144 1.00 96.94 264 GLU A CA 1
ATOM 2040 C C . GLU A 1 264 ? -28.413 14.749 42.685 1.00 96.94 264 GLU A C 1
ATOM 2042 O O . GLU A 1 264 ? -27.667 15.536 42.103 1.00 96.94 264 GLU A O 1
ATOM 2047 N N . THR A 1 265 ? -29.693 15.044 42.927 1.00 96.31 265 THR A N 1
ATOM 2048 C CA . THR A 1 265 ? -30.359 16.216 42.344 1.00 96.31 265 THR A CA 1
ATOM 2049 C C . THR A 1 265 ? -31.284 16.952 43.312 1.00 96.31 265 THR A C 1
ATOM 2051 O O . THR A 1 265 ? -31.890 16.376 44.220 1.00 96.31 265 THR A O 1
ATOM 2054 N N . ASN A 1 266 ? -31.415 18.258 43.077 1.00 96.00 266 ASN A N 1
ATOM 2055 C CA . ASN A 1 266 ? -32.423 19.135 43.657 1.00 96.00 266 ASN A CA 1
ATOM 2056 C C . ASN A 1 266 ? -33.325 19.630 42.510 1.00 96.00 266 ASN A C 1
ATOM 2058 O O . ASN A 1 266 ? -32.867 20.339 41.612 1.00 96.00 266 ASN A O 1
ATOM 2062 N N . GLY A 1 267 ? -34.596 19.237 42.530 1.00 94.25 267 GLY A N 1
ATOM 2063 C CA . GLY A 1 267 ? -35.654 19.767 41.676 1.00 94.25 267 GLY A CA 1
ATOM 2064 C C . GLY A 1 267 ? -36.341 20.962 42.335 1.00 94.25 267 GLY A C 1
ATOM 2065 O O . GLY A 1 267 ? -36.711 20.895 43.506 1.00 94.25 267 GLY A O 1
ATOM 2066 N N . TYR A 1 268 ? -36.532 22.043 41.588 1.00 93.00 268 TYR A N 1
ATOM 2067 C CA . TYR A 1 268 ? -37.155 23.288 42.026 1.00 93.00 268 TYR A CA 1
ATOM 2068 C C . TYR A 1 268 ? -38.479 23.474 41.275 1.00 93.00 268 TYR A C 1
ATOM 2070 O O . TYR A 1 268 ? -38.492 23.526 40.043 1.00 93.00 268 TYR A O 1
ATOM 2078 N N . ASN A 1 269 ? -39.587 23.545 42.015 1.00 89.25 269 ASN A N 1
ATOM 2079 C CA . ASN A 1 269 ? -40.937 23.749 41.485 1.00 89.25 269 ASN A CA 1
ATOM 2080 C C . ASN A 1 269 ? -41.726 24.534 42.543 1.00 89.25 269 ASN A C 1
ATOM 2082 O O . ASN A 1 269 ? -42.018 23.989 43.604 1.00 89.25 269 ASN A O 1
ATOM 2086 N N . ASP A 1 270 ? -41.944 25.832 42.331 1.00 83.44 270 ASP A N 1
ATOM 2087 C CA . ASP A 1 270 ? -42.418 26.759 43.371 1.00 83.44 270 ASP A CA 1
ATOM 2088 C C . ASP A 1 270 ? -43.772 26.308 43.976 1.00 83.44 270 ASP A C 1
ATOM 2090 O O . ASP A 1 270 ? -44.704 26.039 43.215 1.00 83.44 270 ASP A O 1
ATOM 2094 N N . PRO A 1 271 ? -43.927 26.183 45.315 1.00 86.81 271 PRO A N 1
ATOM 2095 C CA . PRO A 1 271 ? -43.019 26.584 46.395 1.00 86.81 271 PRO A CA 1
ATOM 2096 C C . PRO A 1 271 ? -42.283 25.421 47.085 1.00 86.81 271 PRO A C 1
ATOM 2098 O O . PRO A 1 271 ? -42.118 25.441 48.306 1.00 86.81 271 PRO A O 1
ATOM 2101 N N . VAL A 1 272 ? -41.837 24.392 46.358 1.00 90.56 272 VAL A N 1
ATOM 2102 C CA . VAL A 1 272 ? -41.094 23.246 46.917 1.00 90.56 272 VAL A CA 1
ATOM 2103 C C . VAL A 1 272 ? -39.711 23.025 46.287 1.00 90.56 272 VAL A C 1
ATOM 2105 O O . VAL A 1 272 ? -39.426 23.401 45.148 1.00 90.56 272 VAL A O 1
ATOM 2108 N N . VAL A 1 273 ? -38.829 22.399 47.069 1.00 92.50 273 VAL A N 1
ATOM 2109 C CA . VAL A 1 273 ? -37.590 21.759 46.611 1.00 92.50 273 VAL A CA 1
ATOM 2110 C C . VAL A 1 273 ? -37.705 20.261 46.866 1.00 92.50 273 VAL A C 1
ATOM 2112 O O . VAL A 1 273 ? -38.007 19.825 47.978 1.00 92.50 273 VAL A O 1
ATOM 2115 N N . ILE A 1 274 ? -37.446 19.480 45.826 1.00 93.44 274 ILE A N 1
ATOM 2116 C CA . ILE A 1 274 ? -37.494 18.022 45.809 1.00 93.44 274 ILE A CA 1
ATOM 2117 C C . ILE A 1 274 ? -36.049 17.533 45.747 1.00 93.44 274 ILE A C 1
ATOM 2119 O O . ILE A 1 274 ? -35.355 17.793 44.770 1.00 93.44 274 ILE A O 1
ATOM 2123 N N . ARG A 1 275 ? -35.571 16.832 46.773 1.00 95.62 275 ARG A N 1
ATOM 2124 C CA . ARG A 1 275 ? -34.279 16.136 46.718 1.00 95.62 275 ARG A CA 1
ATOM 2125 C C . ARG A 1 275 ? -34.496 14.711 46.267 1.00 95.62 275 ARG A C 1
ATOM 2127 O O . ARG A 1 275 ? -35.308 14.014 46.874 1.00 95.62 275 ARG A O 1
ATOM 2134 N N . SER A 1 276 ? -33.735 14.271 45.277 1.00 95.06 276 SER A N 1
ATOM 2135 C CA . SER A 1 276 ? -33.821 12.921 44.725 1.00 95.06 276 SER A CA 1
ATOM 2136 C C . SER A 1 276 ? -32.434 12.365 44.440 1.00 95.06 276 SER A C 1
ATOM 2138 O O . SER A 1 276 ? -31.541 13.102 44.023 1.00 95.06 276 SER A O 1
ATOM 2140 N N . SER A 1 277 ? -32.283 11.055 44.605 1.00 96.62 277 SER A N 1
ATOM 2141 C CA . SER A 1 277 ? -31.220 10.304 43.938 1.00 96.62 277 SER A CA 1
ATOM 2142 C C . SER A 1 277 ? -31.795 9.450 42.816 1.00 96.62 277 SER A C 1
ATOM 2144 O O . SER A 1 277 ? -32.889 8.900 42.961 1.00 96.62 277 SER A O 1
ATOM 2146 N N . GLY A 1 278 ? -31.074 9.362 41.704 1.00 95.62 278 GLY A N 1
ATOM 2147 C CA . GLY A 1 278 ? -31.436 8.582 40.528 1.00 95.62 278 GLY A CA 1
ATOM 2148 C C . GLY A 1 278 ? -30.406 7.504 40.212 1.00 95.62 278 GLY A C 1
ATOM 2149 O O . GLY A 1 278 ? -29.269 7.538 40.682 1.00 95.62 278 GLY A O 1
ATOM 2150 N N . THR A 1 279 ? -30.816 6.520 39.425 1.00 97.81 279 THR A N 1
ATOM 2151 C CA . THR A 1 279 ? -29.934 5.509 38.837 1.00 97.81 279 THR A CA 1
ATOM 2152 C C . THR A 1 279 ? -30.478 5.157 37.461 1.00 97.81 279 THR A C 1
ATOM 2154 O O . THR A 1 279 ? -31.641 4.766 37.343 1.00 97.81 279 THR A O 1
ATOM 2157 N N . THR A 1 280 ? -29.649 5.340 36.439 1.00 97.62 280 THR A N 1
ATOM 2158 C CA . THR A 1 280 ? -29.990 5.148 35.028 1.00 97.62 280 THR A CA 1
ATOM 2159 C C . THR A 1 280 ? -28.965 4.206 34.398 1.00 97.62 280 THR A C 1
ATOM 2161 O O . THR A 1 280 ? -27.942 4.685 33.913 1.00 97.62 280 THR A O 1
ATOM 2164 N N . PRO A 1 281 ? -29.174 2.878 34.428 1.00 98.12 281 PRO A N 1
ATOM 2165 C CA . PRO A 1 281 ? -28.525 1.973 33.485 1.00 98.12 281 PRO A CA 1
ATOM 2166 C C . PRO A 1 281 ? -28.873 2.352 32.041 1.00 98.12 281 PRO A C 1
ATOM 2168 O O . PRO A 1 281 ? -30.004 2.770 31.756 1.00 98.12 281 PRO A O 1
ATOM 2171 N N . PHE A 1 282 ? -27.909 2.175 31.142 1.00 97.44 282 PHE A N 1
ATOM 2172 C CA . PHE A 1 282 ? -28.064 2.406 29.711 1.00 97.44 282 PHE A CA 1
ATOM 2173 C C . PHE A 1 282 ? -27.167 1.489 28.874 1.00 97.44 282 PHE A C 1
ATOM 2175 O O . PHE A 1 282 ? -26.174 0.930 29.344 1.00 97.44 282 PHE A O 1
ATOM 2182 N N . THR A 1 283 ? -27.519 1.346 27.601 1.00 98.00 283 THR A N 1
ATOM 2183 C CA . THR A 1 283 ? -26.641 0.814 26.557 1.00 98.00 283 THR A CA 1
ATOM 2184 C C . THR A 1 283 ? -26.814 1.662 25.306 1.00 98.00 283 THR A C 1
ATOM 2186 O O . THR A 1 283 ? -27.939 1.948 24.897 1.00 98.00 283 THR A O 1
ATOM 2189 N N . ALA A 1 284 ? -25.693 2.084 24.734 1.00 97.00 284 ALA A N 1
ATOM 2190 C CA . ALA A 1 284 ? -25.590 2.809 23.483 1.00 97.00 284 ALA A CA 1
ATOM 2191 C C . ALA A 1 284 ? -24.822 1.951 22.476 1.00 97.00 284 ALA A C 1
ATOM 2193 O O . ALA A 1 284 ? -23.805 1.346 22.807 1.00 97.00 284 ALA A O 1
ATOM 2194 N N . THR A 1 285 ? -25.321 1.896 21.249 1.00 97.25 285 THR A N 1
ATOM 2195 C CA . THR A 1 285 ? -24.738 1.128 20.145 1.00 97.25 285 THR A CA 1
ATOM 2196 C C . THR A 1 285 ? -24.583 2.025 18.931 1.00 97.25 285 THR A C 1
ATOM 2198 O O . THR A 1 285 ? -25.441 2.870 18.660 1.00 97.25 285 THR A O 1
ATOM 2201 N N . LYS A 1 286 ? -23.477 1.874 18.207 1.00 95.69 286 LYS A N 1
ATOM 2202 C CA . LYS A 1 286 ? -23.144 2.722 17.065 1.00 95.69 286 LYS A CA 1
ATOM 2203 C C . LYS A 1 286 ? -22.381 1.928 16.021 1.00 95.69 286 LYS A C 1
ATOM 2205 O O . LYS A 1 286 ? -21.411 1.247 16.340 1.00 95.69 286 LYS A O 1
ATOM 2210 N N . ARG A 1 287 ? -22.848 2.001 14.778 1.00 96.75 287 ARG A N 1
ATOM 2211 C CA . ARG A 1 287 ? -22.243 1.311 13.638 1.00 96.75 287 ARG A CA 1
ATOM 2212 C C . ARG A 1 287 ? -21.314 2.279 12.917 1.00 96.75 287 ARG A C 1
ATOM 2214 O O . ARG A 1 287 ? -21.692 3.417 12.644 1.00 96.75 287 ARG A O 1
ATOM 2221 N N . ILE A 1 288 ? -20.116 1.812 12.613 1.00 95.69 288 ILE A N 1
ATOM 2222 C CA . ILE A 1 288 ? -19.133 2.482 11.765 1.00 95.69 288 ILE A CA 1
ATOM 2223 C C . ILE A 1 288 ? -18.947 1.578 10.548 1.00 95.69 288 ILE A C 1
ATOM 2225 O O . ILE A 1 288 ? -18.934 0.356 10.706 1.00 95.69 288 ILE A O 1
ATOM 2229 N N . ALA A 1 289 ? -18.798 2.146 9.354 1.00 96.50 289 ALA A N 1
ATOM 2230 C CA . ALA A 1 289 ? -18.312 1.380 8.211 1.00 96.50 289 ALA A CA 1
ATOM 2231 C C . ALA A 1 289 ? -17.185 2.105 7.476 1.00 96.50 289 ALA A C 1
ATOM 2233 O O . ALA A 1 289 ? -17.188 3.332 7.400 1.00 96.50 289 ALA A O 1
ATOM 2234 N N . LEU A 1 290 ? -16.223 1.353 6.950 1.00 95.19 290 LEU A N 1
ATOM 2235 C CA . LEU A 1 290 ? -15.062 1.880 6.237 1.00 95.19 290 LEU A CA 1
ATOM 2236 C C . LEU A 1 290 ? -15.077 1.385 4.788 1.00 95.19 290 LEU A C 1
ATOM 2238 O O . LEU A 1 290 ? -15.190 0.184 4.541 1.00 95.19 290 LEU A O 1
ATOM 2242 N N . GLU A 1 291 ? -14.928 2.323 3.857 1.00 94.19 291 GLU A N 1
ATOM 2243 C CA . GLU A 1 291 ? -14.748 2.114 2.421 1.00 94.19 291 GLU A CA 1
ATOM 2244 C C . GLU A 1 291 ? -13.586 2.994 1.917 1.00 94.19 291 GLU A C 1
ATOM 2246 O O . GLU A 1 291 ? -13.253 4.014 2.528 1.00 94.19 291 GLU A O 1
ATOM 2251 N N . ASP A 1 292 ? -13.023 2.672 0.748 1.00 93.25 292 ASP A N 1
ATOM 2252 C CA . ASP A 1 292 ? -12.065 3.547 0.043 1.00 93.25 292 ASP A CA 1
ATOM 2253 C C . ASP A 1 292 ? -12.681 4.921 -0.304 1.00 93.25 292 ASP A C 1
ATOM 2255 O O . ASP A 1 292 ? -12.020 5.963 -0.225 1.00 93.25 292 ASP A O 1
ATOM 2259 N N . SER A 1 293 ? -13.987 4.947 -0.582 1.00 92.31 293 SER A N 1
ATOM 2260 C CA . SER A 1 293 ? -14.783 6.147 -0.851 1.00 92.31 293 SER A CA 1
ATOM 2261 C C . SER A 1 293 ? -15.016 7.035 0.372 1.00 92.31 293 SER A C 1
ATOM 2263 O O . SER A 1 293 ? -14.957 8.258 0.245 1.00 92.31 293 SER A O 1
ATOM 2265 N N . ASN A 1 294 ? -15.334 6.460 1.537 1.00 93.50 294 ASN A N 1
ATOM 2266 C CA . ASN A 1 294 ? -15.739 7.218 2.723 1.00 93.50 294 ASN A CA 1
ATOM 2267 C C . ASN A 1 294 ? -15.670 6.378 4.011 1.00 93.50 294 ASN A C 1
ATOM 2269 O O . ASN A 1 294 ? -15.813 5.159 3.978 1.00 93.50 294 ASN A O 1
ATOM 2273 N N . PHE A 1 295 ? -15.536 7.041 5.163 1.00 94.06 295 PHE A N 1
ATOM 2274 C CA . PHE A 1 295 ? -15.732 6.425 6.478 1.00 94.06 295 PHE A CA 1
ATOM 2275 C C . PHE A 1 295 ? -17.090 6.872 7.046 1.00 94.06 295 PHE A C 1
ATOM 2277 O O . PHE A 1 295 ? -17.307 8.042 7.366 1.00 94.06 295 PHE A O 1
ATOM 2284 N N . TRP A 1 296 ? -18.034 5.938 7.134 1.00 94.44 296 TRP A N 1
ATOM 2285 C CA . TRP A 1 296 ? -19.430 6.176 7.487 1.00 94.44 296 TRP A CA 1
ATOM 2286 C C . TRP A 1 296 ? -19.667 6.092 8.996 1.00 94.44 296 TRP A C 1
ATOM 2288 O O . TRP A 1 296 ? -19.501 5.035 9.605 1.00 94.44 296 TRP A O 1
ATOM 2298 N N . ASN A 1 297 ? -20.151 7.189 9.580 1.00 92.56 297 ASN A N 1
ATOM 2299 C CA . ASN A 1 297 ? -20.681 7.230 10.941 1.00 92.56 297 ASN A CA 1
ATOM 2300 C C . ASN A 1 297 ? -22.216 7.092 10.907 1.00 92.56 297 ASN A C 1
ATOM 2302 O O . ASN A 1 297 ? -22.898 7.976 10.384 1.00 92.56 297 ASN A O 1
ATOM 2306 N N . TYR A 1 298 ? -22.772 5.997 11.434 1.00 94.69 298 TYR A N 1
ATOM 2307 C CA . TYR A 1 298 ? -24.226 5.785 11.474 1.00 94.69 298 TYR A CA 1
ATOM 2308 C C . TYR A 1 298 ? -24.842 6.291 12.796 1.00 94.69 298 TYR A C 1
ATOM 2310 O O . TYR A 1 298 ? -24.154 6.341 13.818 1.00 94.69 298 TYR A O 1
ATOM 2318 N N . PRO A 1 299 ? -26.150 6.630 12.825 1.00 93.56 299 PRO A N 1
ATOM 2319 C CA . PRO A 1 299 ? -26.805 7.158 14.023 1.00 93.56 299 PRO A CA 1
ATOM 2320 C C . PRO A 1 299 ? -26.654 6.266 15.263 1.00 93.56 299 PRO A C 1
ATOM 2322 O O . PRO A 1 299 ? -26.896 5.055 15.209 1.00 93.56 299 PRO A O 1
ATOM 2325 N N . THR A 1 300 ? -26.319 6.881 16.399 1.00 95.75 300 THR A N 1
ATOM 2326 C CA . THR A 1 300 ? -26.293 6.210 17.704 1.00 95.75 300 THR A CA 1
ATOM 2327 C C . THR A 1 300 ? -27.688 5.692 18.067 1.00 95.75 300 THR A C 1
ATOM 2329 O O . THR A 1 300 ? -28.675 6.418 17.973 1.00 95.75 300 THR A O 1
ATOM 2332 N N . HIS A 1 301 ? -27.774 4.448 18.533 1.00 96.94 301 HIS A N 1
ATOM 2333 C CA . HIS A 1 301 ? -28.990 3.853 19.082 1.00 96.94 301 HIS A CA 1
ATOM 2334 C C . HIS A 1 301 ? -28.795 3.632 20.585 1.00 96.94 301 HIS A C 1
ATOM 2336 O O . HIS A 1 301 ? -28.000 2.781 20.991 1.00 96.94 301 HIS A O 1
ATOM 2342 N N . VAL A 1 302 ? -29.507 4.403 21.411 1.00 97.88 302 VAL A N 1
ATOM 2343 C CA . VAL A 1 302 ? -29.418 4.348 22.880 1.00 97.88 302 VAL A CA 1
ATOM 2344 C C . VAL A 1 302 ? -30.723 3.830 23.478 1.00 97.88 302 VAL A C 1
ATOM 2346 O O . VAL A 1 302 ? -31.806 4.185 23.023 1.00 97.88 302 VAL A O 1
ATOM 2349 N N . SER A 1 303 ? -30.613 3.020 24.530 1.00 97.94 303 SER A N 1
ATOM 2350 C CA . SER A 1 303 ? -31.719 2.658 25.415 1.00 97.94 303 SER A CA 1
ATOM 2351 C C . SER A 1 303 ? -31.298 2.884 26.864 1.00 97.94 303 SER A C 1
ATOM 2353 O O . SER A 1 303 ? -30.262 2.373 27.295 1.00 97.94 303 SER A O 1
ATOM 2355 N N . ALA A 1 304 ? -32.114 3.597 27.640 1.00 97.56 304 ALA A N 1
ATOM 2356 C CA . ALA A 1 304 ? -31.874 3.856 29.058 1.00 97.56 304 ALA A CA 1
ATOM 2357 C C . ALA A 1 304 ? -33.106 3.539 29.919 1.00 97.56 304 ALA A C 1
ATOM 2359 O O . ALA A 1 304 ? -34.241 3.466 29.452 1.00 97.56 304 ALA A O 1
ATOM 2360 N N . THR A 1 305 ? -32.915 3.340 31.223 1.00 97.19 305 THR A N 1
ATOM 2361 C CA . THR A 1 305 ? -34.037 3.175 32.164 1.00 97.19 305 THR A CA 1
ATOM 2362 C C . THR A 1 305 ? -33.729 3.844 33.492 1.00 97.19 305 THR A C 1
ATOM 2364 O O . THR A 1 305 ? -32.983 3.321 34.311 1.00 97.19 305 THR A O 1
ATOM 2367 N N . THR A 1 306 ? -34.331 5.008 33.736 1.00 96.19 306 THR A N 1
ATOM 2368 C CA . THR A 1 306 ? -34.148 5.745 34.990 1.00 96.19 306 THR A CA 1
ATOM 2369 C C . THR A 1 306 ? -35.080 5.245 36.093 1.00 96.19 306 THR A C 1
ATOM 2371 O O . THR A 1 306 ? -36.305 5.257 35.956 1.00 96.19 306 THR A O 1
ATOM 2374 N N . SER A 1 307 ? -34.505 4.917 37.248 1.00 96.38 307 SER A N 1
ATOM 2375 C CA . SER A 1 307 ? -35.212 4.815 38.527 1.00 96.38 307 SER A CA 1
ATOM 2376 C C . SER A 1 307 ? -34.843 5.992 39.435 1.00 96.38 307 SER A C 1
ATOM 2378 O O . SER A 1 307 ? -33.717 6.488 39.387 1.00 96.38 307 SER A O 1
ATOM 2380 N N . THR A 1 308 ? -35.780 6.459 40.267 1.00 95.19 308 THR A N 1
ATOM 2381 C CA . THR A 1 308 ? -35.555 7.578 41.199 1.00 95.19 308 THR A CA 1
ATOM 2382 C C . THR A 1 308 ? -36.151 7.320 42.580 1.00 95.19 308 THR A C 1
ATOM 2384 O O . THR A 1 308 ? -37.247 6.772 42.725 1.00 95.19 308 THR A O 1
ATOM 2387 N N . THR A 1 309 ? -35.435 7.794 43.599 1.00 95.00 309 THR A N 1
ATOM 2388 C CA . THR A 1 309 ? -35.844 7.786 45.004 1.00 95.00 309 THR A CA 1
ATOM 2389 C C . THR A 1 309 ? -35.828 9.215 45.528 1.00 95.00 309 THR A C 1
ATOM 2391 O O . THR A 1 309 ? -34.768 9.832 45.666 1.00 95.00 309 THR A O 1
ATOM 2394 N N . THR A 1 310 ? -37.007 9.751 45.842 1.00 94.19 310 THR A N 1
ATOM 2395 C CA . THR A 1 310 ? -37.142 11.048 46.512 1.00 94.19 310 THR A CA 1
ATOM 2396 C C . THR A 1 310 ? -36.655 10.933 47.955 1.00 94.19 310 THR A C 1
ATOM 2398 O O . THR A 1 310 ? -37.198 10.169 48.746 1.00 94.19 310 THR A O 1
ATOM 2401 N N . ARG A 1 311 ? -35.620 11.704 48.297 1.00 93.06 311 ARG A N 1
ATOM 2402 C CA . ARG A 1 311 ? -35.009 11.777 49.632 1.00 93.06 311 ARG A CA 1
ATOM 2403 C C . ARG A 1 311 ? -35.732 12.762 50.558 1.00 93.06 311 ARG A C 1
ATOM 2405 O O . ARG A 1 311 ? -35.742 12.561 51.766 1.00 93.06 311 ARG A O 1
ATOM 2412 N N . SER A 1 312 ? -36.305 13.842 50.016 1.00 92.50 312 SER A N 1
ATOM 2413 C CA . SER A 1 312 ? -37.178 14.769 50.761 1.00 92.50 312 SER A CA 1
ATOM 2414 C C . SER A 1 312 ? -37.912 15.737 49.834 1.00 92.50 312 SER A C 1
ATOM 2416 O O . SER A 1 312 ? -37.275 16.287 48.936 1.00 92.50 312 SER A O 1
ATOM 2418 N N . VAL A 1 313 ? -39.165 16.080 50.133 1.00 91.56 313 VAL A N 1
ATOM 2419 C CA . VAL A 1 313 ? -39.807 17.306 49.624 1.00 91.56 313 VAL A CA 1
ATOM 2420 C C . VAL A 1 313 ? -39.846 18.335 50.756 1.00 91.56 313 VAL A C 1
ATOM 2422 O O . VAL A 1 313 ? -40.165 17.982 51.888 1.00 91.56 313 VAL A O 1
ATOM 2425 N N . LYS A 1 314 ? -39.472 19.592 50.490 1.00 89.88 314 LYS A N 1
ATOM 2426 C CA . LYS A 1 314 ? -39.489 20.681 51.487 1.00 89.88 314 LYS A CA 1
ATOM 2427 C C . LYS A 1 314 ? -40.008 21.982 50.895 1.00 89.88 314 LYS A C 1
ATOM 2429 O O . LYS A 1 314 ? -39.688 22.297 49.750 1.00 89.88 314 LYS A O 1
ATOM 2434 N N . LYS A 1 315 ? -40.758 22.764 51.672 1.00 85.62 315 LYS A N 1
ATOM 2435 C CA . LYS A 1 315 ? -41.242 24.084 51.240 1.00 85.62 315 LYS A CA 1
ATOM 2436 C C . LYS A 1 315 ? -40.094 25.107 51.177 1.00 85.62 315 LYS A C 1
ATOM 2438 O O . LYS A 1 315 ? -39.249 25.163 52.071 1.00 85.62 315 LYS A O 1
ATOM 2443 N N . GLN A 1 316 ? -40.099 25.966 50.160 1.00 80.00 316 GLN A N 1
ATOM 2444 C CA . GLN A 1 316 ? -39.306 27.194 50.119 1.00 80.00 316 GLN A CA 1
ATOM 2445 C C . GLN A 1 316 ? -39.919 28.262 51.043 1.00 80.00 316 GLN A C 1
ATOM 2447 O O . GLN A 1 316 ? -41.112 28.566 50.976 1.00 80.00 316 GLN A O 1
ATOM 2452 N N . GLY A 1 317 ? -39.090 28.835 51.920 1.00 69.50 317 GLY A N 1
ATOM 2453 C CA . GLY A 1 317 ? -39.486 29.866 52.884 1.00 69.50 317 GLY A CA 1
ATOM 2454 C C . GLY A 1 317 ? -40.309 29.346 54.074 1.00 69.50 317 GLY A C 1
ATOM 2455 O O . GLY A 1 317 ? -41.288 28.609 53.924 1.00 69.50 317 GLY A O 1
ATOM 2456 N N . GLY A 1 318 ? -39.941 29.782 55.282 1.00 65.81 318 GLY A N 1
ATOM 2457 C CA . GLY A 1 318 ? -40.679 29.468 56.509 1.00 65.81 318 GLY A CA 1
ATOM 2458 C C . GLY A 1 318 ? -42.104 30.041 56.525 1.00 65.81 318 GLY A C 1
ATOM 2459 O O . GLY A 1 318 ? -42.452 30.914 55.731 1.00 65.81 318 GLY A O 1
ATOM 2460 N N . GLY A 1 319 ? -42.945 29.536 57.429 1.00 65.31 319 GLY A N 1
ATOM 2461 C CA . GLY A 1 319 ? -44.297 30.056 57.656 1.00 65.31 319 GLY A CA 1
ATOM 2462 C C . GLY A 1 319 ? -45.326 28.981 58.004 1.00 65.31 319 GLY A C 1
ATOM 2463 O O . GLY A 1 319 ? -45.056 27.781 57.938 1.00 65.31 319 GLY A O 1
ATOM 2464 N N . ILE A 1 320 ? -46.526 29.435 58.366 1.00 58.31 320 ILE A N 1
ATOM 2465 C CA . ILE A 1 320 ? -47.684 28.577 58.645 1.00 58.31 320 ILE A CA 1
ATOM 2466 C C . ILE A 1 320 ? -48.056 27.791 57.372 1.00 58.31 320 ILE A C 1
ATOM 2468 O O . ILE A 1 320 ? -47.979 28.316 56.264 1.00 58.31 320 ILE A O 1
ATOM 2472 N N . GLY A 1 321 ? -48.447 26.523 57.531 1.00 68.12 321 GLY A N 1
ATOM 2473 C CA . GLY A 1 321 ? -48.911 25.666 56.430 1.00 68.12 321 GLY A CA 1
ATOM 2474 C C . GLY A 1 321 ? -47.838 24.836 55.710 1.00 68.12 321 GLY A C 1
ATOM 2475 O O . GLY A 1 321 ? -48.197 24.075 54.815 1.00 68.12 321 GLY A O 1
ATOM 2476 N N . SER A 1 322 ? -46.558 24.908 56.107 1.00 76.56 322 SER A N 1
ATOM 2477 C CA . SER A 1 322 ? -45.457 24.143 55.482 1.00 76.56 322 SER A CA 1
ATOM 2478 C C . SER A 1 322 ? -45.774 22.655 55.291 1.00 76.56 322 SER A C 1
ATOM 2480 O O . SER A 1 322 ? -45.777 22.179 54.162 1.00 76.56 322 SER A O 1
ATOM 2482 N N . ARG A 1 323 ? -46.158 21.960 56.369 1.00 78.00 323 ARG A N 1
ATOM 2483 C CA . ARG A 1 323 ? -46.423 20.507 56.376 1.00 78.00 323 ARG A CA 1
ATOM 2484 C C . ARG A 1 323 ? -47.555 20.084 55.428 1.00 78.00 323 ARG A C 1
ATOM 2486 O O . ARG A 1 323 ? -47.550 18.958 54.945 1.00 78.00 323 ARG A O 1
ATOM 2493 N N . LEU A 1 324 ? -48.522 20.969 55.159 1.00 77.38 324 LEU A N 1
ATOM 2494 C CA . LEU A 1 324 ? -49.611 20.706 54.209 1.00 77.38 324 LEU A CA 1
ATOM 2495 C C . LEU A 1 324 ? -49.118 20.829 52.762 1.00 77.38 324 LEU A C 1
ATOM 2497 O O . LEU A 1 324 ? -49.422 19.975 51.934 1.00 77.38 324 LEU A O 1
ATOM 2501 N N . ILE A 1 325 ? -48.328 21.865 52.472 1.00 80.38 325 ILE A N 1
ATOM 2502 C CA . ILE A 1 325 ? -47.703 22.071 51.159 1.00 80.38 325 ILE A CA 1
ATOM 2503 C C . ILE A 1 325 ? -46.717 20.934 50.852 1.00 80.38 325 ILE A C 1
ATOM 2505 O O . ILE A 1 325 ? -46.704 20.416 49.739 1.00 80.38 325 ILE A O 1
ATOM 2509 N N . GLU A 1 326 ? -45.949 20.498 51.851 1.00 85.94 326 GLU A N 1
ATOM 2510 C CA . GLU A 1 326 ? -45.012 19.375 51.751 1.00 85.94 326 GLU A CA 1
ATOM 2511 C C . GLU A 1 326 ? -45.748 18.060 51.456 1.00 85.94 326 GLU A C 1
ATOM 2513 O O . GLU A 1 326 ? -45.435 17.424 50.454 1.00 85.94 326 GLU A O 1
ATOM 2518 N N . ALA A 1 327 ? -46.803 17.714 52.205 1.00 80.06 327 ALA A N 1
ATOM 2519 C CA . ALA A 1 327 ? -47.597 16.503 51.954 1.00 80.06 327 ALA A CA 1
ATOM 2520 C C . ALA A 1 327 ? -48.326 16.504 50.589 1.00 80.06 327 ALA A C 1
ATOM 2522 O O . ALA A 1 327 ? -48.474 15.458 49.951 1.00 80.06 327 ALA A O 1
ATOM 2523 N N . ILE A 1 328 ? -48.774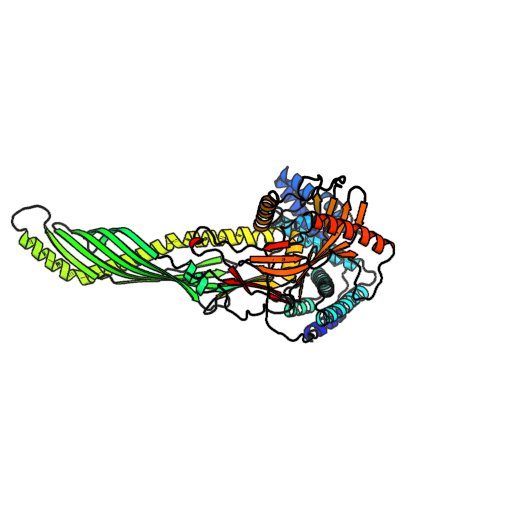 17.672 50.105 1.00 81.62 328 ILE A N 1
ATOM 2524 C CA . ILE A 1 328 ? -49.320 17.818 48.742 1.00 81.62 328 ILE A CA 1
ATOM 2525 C C . ILE A 1 328 ? -48.210 17.617 47.698 1.00 81.62 328 ILE A C 1
ATOM 2527 O O . ILE A 1 328 ? -48.437 16.949 46.686 1.00 81.62 328 ILE A O 1
ATOM 2531 N N . GLY A 1 329 ? -47.014 18.156 47.951 1.00 81.88 329 GLY A N 1
ATOM 2532 C CA . GLY A 1 329 ? -45.831 17.978 47.113 1.00 81.88 329 GLY A CA 1
ATOM 2533 C C . GLY A 1 329 ? -45.401 16.514 47.010 1.00 81.88 329 GLY A C 1
ATOM 2534 O O . GLY A 1 329 ? -45.288 16.001 45.902 1.00 81.88 329 GLY A O 1
ATOM 2535 N N . GLU A 1 330 ? -45.246 15.816 48.137 1.00 87.56 330 GLU A N 1
ATOM 2536 C CA . GLU A 1 330 ? -44.928 14.379 48.197 1.00 87.56 330 GLU A CA 1
ATOM 2537 C C . GLU A 1 330 ? -45.929 13.545 47.387 1.00 87.56 330 GLU A C 1
ATOM 2539 O O . GLU A 1 330 ? -45.534 12.738 46.542 1.00 87.56 330 GLU A O 1
ATOM 2544 N N . ARG A 1 331 ? -47.233 13.802 47.563 1.00 88.06 331 ARG A N 1
ATOM 2545 C CA . ARG A 1 331 ? -48.288 13.106 46.816 1.00 88.06 331 ARG A CA 1
ATOM 2546 C C . ARG A 1 331 ? -48.225 13.380 45.310 1.00 88.06 331 ARG A C 1
ATOM 2548 O O . ARG A 1 331 ? -48.417 12.449 44.531 1.00 88.06 331 ARG A O 1
ATOM 2555 N N . GLN A 1 332 ? -47.948 14.616 44.888 1.00 86.88 332 GLN A N 1
ATOM 2556 C CA . GLN A 1 332 ? -47.775 14.932 43.465 1.00 86.88 332 GLN A CA 1
ATOM 2557 C C . GLN A 1 332 ? -46.501 14.322 42.872 1.00 86.88 332 GLN A C 1
ATOM 2559 O O . GLN A 1 332 ? -46.527 13.897 41.717 1.00 86.88 332 GLN A O 1
ATOM 2564 N N . VAL A 1 333 ? -45.403 14.274 43.633 1.00 89.00 333 VAL A N 1
ATOM 2565 C CA . VAL A 1 333 ? -44.139 13.669 43.193 1.00 89.00 333 VAL A CA 1
ATOM 2566 C C . VAL A 1 333 ? -44.336 12.181 42.928 1.00 89.00 333 VAL A C 1
ATOM 2568 O O . VAL A 1 333 ? -44.070 11.742 41.812 1.00 89.00 333 VAL A O 1
ATOM 2571 N N . GLU A 1 334 ? -44.889 11.420 43.877 1.00 89.19 334 GLU A N 1
ATOM 2572 C CA . GLU A 1 334 ? -45.082 9.975 43.690 1.00 89.19 334 GLU A CA 1
ATOM 2573 C C . GLU A 1 334 ? -46.097 9.668 42.568 1.00 89.19 334 GLU A C 1
ATOM 2575 O O . GLU A 1 334 ? -45.881 8.751 41.780 1.00 89.19 334 GLU A O 1
ATOM 2580 N N . GLN A 1 335 ? -47.146 10.487 42.401 1.00 91.81 335 GLN A N 1
ATOM 2581 C CA . GLN A 1 335 ? -48.081 10.367 41.269 1.00 91.81 335 GLN A CA 1
ATOM 2582 C C . GLN A 1 335 ? -47.425 10.626 39.900 1.00 91.81 335 GLN A C 1
ATOM 2584 O O . GLN A 1 335 ? -47.770 9.968 38.920 1.00 91.81 335 GLN A O 1
ATOM 2589 N N . LYS A 1 336 ? -46.492 11.583 39.808 1.00 92.31 336 LYS A N 1
ATOM 2590 C CA . LYS A 1 336 ? -45.820 11.964 38.549 1.00 92.31 336 LYS A CA 1
ATOM 2591 C C . LYS A 1 336 ? -44.566 11.134 38.252 1.00 92.31 336 LYS A C 1
ATOM 2593 O O . LYS A 1 336 ? -44.117 11.110 37.107 1.00 92.31 336 LYS A O 1
ATOM 2598 N N . LYS A 1 337 ? -44.015 10.428 39.240 1.00 93.00 337 LYS A N 1
ATOM 2599 C CA . LYS A 1 337 ? -42.765 9.649 39.169 1.00 93.00 337 LYS A CA 1
ATOM 2600 C C . LYS A 1 337 ? -42.660 8.693 37.965 1.00 93.00 337 LYS A C 1
ATOM 2602 O O . LYS A 1 337 ? -41.637 8.760 37.286 1.00 93.00 337 LYS A O 1
ATOM 2607 N N . PRO A 1 338 ? -43.685 7.905 37.568 1.00 95.69 338 PRO A N 1
ATOM 2608 C CA . PRO A 1 338 ? -43.588 7.047 36.377 1.00 95.69 338 PRO A CA 1
ATOM 2609 C C . PRO A 1 338 ? -43.560 7.815 35.045 1.00 95.69 338 PRO A C 1
ATOM 2611 O O . PRO A 1 338 ? -43.221 7.247 34.008 1.00 95.69 338 PRO A O 1
ATOM 2614 N N . GLN A 1 339 ? -43.949 9.093 35.026 1.00 96.31 339 GLN A N 1
ATOM 2615 C CA . GLN A 1 339 ? -43.789 9.978 33.869 1.00 96.31 339 GLN A CA 1
ATOM 2616 C C . GLN A 1 339 ? -42.445 10.713 33.927 1.00 96.31 339 GLN A C 1
ATOM 2618 O O . GLN A 1 339 ? -41.745 10.765 32.921 1.00 96.31 339 GLN A O 1
ATOM 2623 N N . ALA A 1 340 ? -42.052 11.208 35.105 1.00 93.56 340 ALA A N 1
ATOM 2624 C CA . ALA A 1 340 ? -40.763 11.858 35.324 1.00 93.56 340 ALA A CA 1
ATOM 2625 C C . ALA A 1 340 ? -39.584 10.928 34.987 1.00 93.56 340 ALA A C 1
ATOM 2627 O O . ALA A 1 340 ? -38.684 11.342 34.267 1.00 93.56 340 ALA A O 1
ATOM 2628 N N . ASN A 1 341 ? -39.631 9.660 35.411 1.00 96.00 341 ASN A N 1
ATOM 2629 C CA . ASN A 1 341 ? -38.606 8.662 35.090 1.00 96.00 341 ASN A CA 1
ATOM 2630 C C . ASN A 1 341 ? -38.494 8.384 33.580 1.00 96.00 341 ASN A C 1
ATOM 2632 O O . ASN A 1 341 ? -37.389 8.222 33.081 1.00 96.00 341 ASN A O 1
ATOM 2636 N N . ARG A 1 342 ? -39.610 8.363 32.835 1.00 96.88 342 ARG A N 1
ATOM 2637 C CA . ARG A 1 342 ? -39.586 8.171 31.370 1.00 96.88 342 ARG A CA 1
ATOM 2638 C C . ARG A 1 342 ? -39.025 9.382 30.623 1.00 96.88 342 ARG A C 1
ATOM 2640 O O . ARG A 1 342 ? -38.376 9.207 29.602 1.00 96.88 342 ARG A O 1
ATOM 2647 N N . ILE A 1 343 ? -39.262 10.591 31.133 1.00 96.94 343 ILE A N 1
ATOM 2648 C CA . ILE A 1 343 ? -38.658 11.816 30.592 1.00 96.94 343 ILE A CA 1
ATOM 2649 C C . ILE A 1 343 ? -37.157 11.840 30.911 1.00 96.94 343 ILE A C 1
ATOM 2651 O O . ILE A 1 343 ? -36.361 12.088 30.018 1.00 96.94 343 ILE A O 1
ATOM 2655 N N . ALA A 1 344 ? -36.766 11.503 32.145 1.00 94.94 344 ALA A N 1
ATOM 2656 C CA . ALA A 1 344 ? -35.363 11.412 32.550 1.00 94.94 344 ALA A CA 1
ATOM 2657 C C . ALA A 1 344 ? -34.580 10.354 31.754 1.00 94.94 344 ALA A C 1
ATOM 2659 O O . ALA A 1 344 ? -33.440 10.613 31.382 1.00 94.94 344 ALA A O 1
ATOM 2660 N N . ALA A 1 345 ? -35.199 9.202 31.462 1.00 96.50 345 ALA A N 1
ATOM 2661 C CA . ALA A 1 345 ? -34.608 8.163 30.622 1.00 96.50 345 ALA A CA 1
ATOM 2662 C C . ALA A 1 345 ? -34.361 8.680 29.200 1.00 96.50 345 ALA A C 1
ATOM 2664 O O . ALA A 1 345 ? -33.232 8.608 28.732 1.00 96.50 345 ALA A O 1
ATOM 2665 N N . ARG A 1 346 ? -35.364 9.308 28.566 1.00 97.38 346 ARG A N 1
ATOM 2666 C CA . ARG A 1 346 ? -35.198 9.905 27.233 1.00 97.38 346 ARG A CA 1
ATOM 2667 C C . ARG A 1 346 ? -34.140 11.000 27.207 1.00 97.38 346 ARG A C 1
ATOM 2669 O O . ARG A 1 346 ? -33.220 10.928 26.414 1.00 97.38 346 ARG A O 1
ATOM 2676 N N . HIS A 1 347 ? -34.197 11.950 28.139 1.00 96.06 347 HIS A N 1
ATOM 2677 C CA . HIS A 1 347 ? -33.175 12.991 28.222 1.00 96.06 347 HIS A CA 1
ATOM 2678 C C . HIS A 1 347 ? -31.779 12.416 28.535 1.00 96.06 347 HIS A C 1
ATOM 2680 O O . HIS A 1 347 ? -30.798 13.142 28.413 1.00 96.06 347 HIS A O 1
ATOM 2686 N N . ALA A 1 348 ? -31.650 11.173 29.014 1.00 94.38 348 ALA A N 1
ATOM 2687 C CA . ALA A 1 348 ? -30.366 10.480 29.109 1.00 94.38 348 ALA A CA 1
ATOM 2688 C C . ALA A 1 348 ? -29.987 9.824 27.770 1.00 94.38 348 ALA A C 1
ATOM 2690 O O . ALA A 1 348 ? -28.853 9.997 27.346 1.00 94.38 348 ALA A O 1
ATOM 2691 N N . GLU A 1 349 ? -30.923 9.151 27.088 1.00 97.06 349 GLU A N 1
ATOM 2692 C CA . GLU A 1 349 ? -30.750 8.616 25.724 1.00 97.06 349 GLU A CA 1
ATOM 2693 C C . GLU A 1 349 ? -30.249 9.702 24.758 1.00 97.06 349 GLU A C 1
ATOM 2695 O O . GLU A 1 349 ? -29.231 9.500 24.097 1.00 97.06 349 GLU A O 1
ATOM 2700 N N . ASP A 1 350 ? -30.897 10.872 24.766 1.00 95.81 350 ASP A N 1
ATOM 2701 C CA . ASP A 1 350 ? -30.533 12.046 23.966 1.00 95.81 350 ASP A CA 1
ATOM 2702 C C . ASP A 1 350 ? -29.074 12.478 24.251 1.00 95.81 350 ASP A C 1
ATOM 2704 O O . ASP A 1 350 ? -28.234 12.458 23.354 1.00 95.81 350 ASP A O 1
ATOM 2708 N N . ARG A 1 351 ? -28.729 12.760 25.520 1.00 93.44 351 ARG A N 1
ATOM 2709 C CA . ARG A 1 351 ? -27.375 13.205 25.929 1.00 93.44 351 ARG A CA 1
ATOM 2710 C C . ARG A 1 351 ? -26.276 12.173 25.677 1.00 93.44 351 ARG A C 1
ATOM 2712 O O . ARG A 1 351 ? -25.154 12.540 25.349 1.00 93.44 351 ARG A O 1
ATOM 2719 N N . ILE A 1 352 ? -26.563 10.885 25.861 1.00 93.94 352 ILE A N 1
ATOM 2720 C CA . ILE A 1 352 ? -25.596 9.815 25.580 1.00 93.94 352 ILE A CA 1
ATOM 2721 C C . ILE A 1 352 ? -25.355 9.726 24.067 1.00 93.94 352 ILE A C 1
ATOM 2723 O O . ILE A 1 352 ? -24.217 9.541 23.643 1.00 93.94 352 ILE A O 1
ATOM 2727 N N . SER A 1 353 ? -26.400 9.913 23.252 1.00 95.00 353 SER A N 1
ATOM 2728 C CA . SER A 1 353 ? -26.275 9.983 21.794 1.00 95.00 353 SER A CA 1
ATOM 2729 C C . SER A 1 353 ? -25.467 11.199 21.332 1.00 95.00 353 SER A C 1
ATOM 2731 O O . SER A 1 353 ? -24.661 11.052 20.416 1.00 95.00 353 SER A O 1
ATOM 2733 N N . GLU A 1 354 ? -25.677 12.367 21.952 1.00 92.62 354 GLU A N 1
ATOM 2734 C CA . GLU A 1 354 ? -24.938 13.612 21.687 1.00 92.62 354 GLU A CA 1
ATOM 2735 C C . GLU A 1 354 ? -23.444 13.451 22.016 1.00 92.62 354 GLU A C 1
ATOM 2737 O O . GLU A 1 354 ? -22.610 13.575 21.120 1.00 92.62 354 GLU A O 1
ATOM 2742 N N . ASN A 1 355 ? -23.098 13.060 23.250 1.00 90.44 355 ASN A N 1
ATOM 2743 C CA . ASN A 1 355 ? -21.703 12.844 23.661 1.00 90.44 355 ASN A CA 1
ATOM 2744 C C . ASN A 1 355 ? -20.977 11.829 22.753 1.00 90.44 355 ASN A C 1
ATOM 2746 O O . ASN A 1 355 ? -19.835 12.043 22.353 1.00 90.44 355 ASN A O 1
ATOM 2750 N N . MET A 1 356 ? -21.648 10.728 22.389 1.00 90.50 356 MET A N 1
ATOM 2751 C CA . MET A 1 356 ? -21.083 9.677 21.531 1.00 90.50 356 MET A CA 1
ATOM 2752 C C . MET A 1 356 ? -20.971 10.097 20.050 1.00 90.50 356 MET A C 1
ATOM 2754 O O . MET A 1 356 ? -20.385 9.372 19.245 1.00 90.50 356 MET A O 1
ATOM 2758 N N . GLU A 1 357 ? -21.543 11.235 19.648 1.00 90.31 357 GLU A N 1
ATOM 2759 C CA . GLU A 1 357 ? -21.246 11.897 18.370 1.00 90.31 357 GLU A CA 1
ATOM 2760 C C . GLU A 1 357 ? -20.046 12.841 18.517 1.00 90.31 357 GLU A C 1
ATOM 2762 O O . GLU A 1 357 ? -19.101 12.728 17.738 1.00 90.31 357 GLU A O 1
ATOM 2767 N N . GLU A 1 358 ? -20.040 13.696 19.548 1.00 90.56 358 GLU A N 1
ATOM 2768 C CA . GLU A 1 358 ? -18.961 14.663 19.810 1.00 90.56 358 GLU A CA 1
ATOM 2769 C C . GLU A 1 358 ? -17.584 13.997 20.015 1.00 90.56 358 GLU A C 1
ATOM 2771 O O . GLU A 1 358 ? -16.580 14.519 19.535 1.00 90.56 358 GLU A O 1
ATOM 2776 N N . GLU A 1 359 ? -17.519 12.832 20.670 1.00 86.56 359 GLU A N 1
ATOM 2777 C CA . GLU A 1 359 ? -16.257 12.115 20.930 1.00 86.56 359 GLU A CA 1
ATOM 2778 C C . GLU A 1 359 ? -15.758 11.246 19.758 1.00 86.56 359 GLU A C 1
ATOM 2780 O O . GLU A 1 359 ? -14.554 10.987 19.657 1.00 86.56 359 GLU A O 1
ATOM 2785 N N . LEU A 1 360 ? -16.654 10.763 18.885 1.00 87.81 360 LEU A N 1
ATOM 2786 C CA . LEU A 1 360 ? -16.307 9.815 17.814 1.00 87.81 360 LEU A CA 1
ATOM 2787 C C . LEU A 1 360 ? -16.097 10.492 16.457 1.00 87.81 360 LEU A C 1
ATOM 2789 O O . LEU A 1 360 ? -15.186 10.105 15.722 1.00 87.81 360 LEU A O 1
ATOM 2793 N N . LEU A 1 361 ? -16.925 11.483 16.110 1.00 89.44 361 LEU A N 1
ATOM 2794 C CA . LEU A 1 361 ? -16.890 12.107 14.788 1.00 89.44 361 LEU A CA 1
ATOM 2795 C C . LEU A 1 361 ? -15.518 12.732 14.453 1.00 89.44 361 LEU A C 1
ATOM 2797 O O . LEU A 1 361 ? -15.052 12.489 13.338 1.00 89.44 361 LEU A O 1
ATOM 2801 N N . PRO A 1 362 ? -14.820 13.442 15.370 1.00 89.56 362 PRO A N 1
ATOM 2802 C CA . PRO A 1 362 ? -13.476 13.955 15.095 1.00 89.56 362 PRO A CA 1
ATOM 2803 C C . PRO A 1 362 ? -12.475 12.828 14.822 1.00 89.56 362 PRO A C 1
ATOM 2805 O O . PRO A 1 362 ? -11.809 12.846 13.795 1.00 89.56 362 PRO A O 1
ATOM 2808 N N . LYS A 1 363 ? -12.456 11.779 15.660 1.00 85.38 363 LYS A N 1
ATOM 2809 C CA . LYS A 1 363 ? -11.550 10.625 15.502 1.00 85.38 363 LYS A CA 1
ATOM 2810 C C . LYS A 1 363 ? -11.718 9.940 14.138 1.00 85.38 363 LYS A C 1
ATOM 2812 O O . LYS A 1 363 ? -10.733 9.522 13.535 1.00 85.38 363 LYS A O 1
ATOM 2817 N N . LEU A 1 364 ? -12.954 9.835 13.638 1.00 88.19 364 LEU A N 1
ATOM 2818 C CA . LEU A 1 364 ? -13.233 9.250 12.322 1.00 88.19 364 LEU A CA 1
ATOM 2819 C C . LEU A 1 364 ? -12.844 10.190 11.166 1.00 88.19 364 LEU A C 1
ATOM 2821 O O . LEU A 1 364 ? -12.369 9.718 10.132 1.00 88.19 364 LEU A O 1
ATOM 2825 N N . GLN A 1 365 ? -13.008 11.506 11.340 1.00 89.94 365 GLN A N 1
ATOM 2826 C CA . GLN A 1 365 ? -12.558 12.518 10.377 1.00 89.94 365 GLN A CA 1
ATOM 2827 C C . GLN A 1 365 ? -11.028 12.569 10.278 1.00 89.94 365 GLN A C 1
ATOM 2829 O O . GLN A 1 365 ? -10.504 12.586 9.166 1.00 89.94 365 GLN A O 1
ATOM 2834 N N . ASP A 1 366 ? -10.319 12.506 11.406 1.00 87.06 366 ASP A N 1
ATOM 2835 C CA . ASP A 1 366 ? -8.855 12.447 11.458 1.00 87.06 366 ASP A CA 1
ATOM 2836 C C . ASP A 1 366 ? -8.337 11.155 10.803 1.00 87.06 366 ASP A C 1
ATOM 2838 O O . ASP A 1 366 ? -7.475 11.202 9.926 1.00 87.06 366 ASP A O 1
ATOM 2842 N N . ALA A 1 367 ? -8.929 9.998 11.128 1.00 84.62 367 ALA A N 1
ATOM 2843 C CA . ALA A 1 367 ? -8.588 8.726 10.487 1.00 84.62 367 ALA A CA 1
ATOM 2844 C C . ALA A 1 367 ? -8.813 8.755 8.961 1.00 84.62 367 ALA A C 1
ATOM 2846 O O . ALA A 1 367 ? -7.988 8.244 8.200 1.00 84.62 367 ALA A O 1
ATOM 2847 N N . ARG A 1 368 ? -9.904 9.383 8.495 1.00 89.00 368 ARG A N 1
ATOM 2848 C CA . ARG A 1 368 ? -10.172 9.572 7.061 1.00 89.00 368 ARG A CA 1
ATOM 2849 C C . ARG A 1 368 ? -9.164 10.526 6.416 1.00 89.00 368 ARG A C 1
ATOM 2851 O O . ARG A 1 368 ? -8.696 10.260 5.310 1.00 89.00 368 ARG A O 1
ATOM 2858 N N . TYR A 1 369 ? -8.808 11.612 7.098 1.00 87.62 369 TYR A N 1
ATOM 2859 C CA . TYR A 1 369 ? -7.806 12.565 6.629 1.00 87.62 369 TYR A CA 1
ATOM 2860 C C . TYR A 1 369 ? -6.432 11.900 6.478 1.00 87.62 369 TYR A C 1
ATOM 2862 O O . TYR A 1 369 ? -5.790 12.065 5.439 1.00 87.62 369 TYR A O 1
ATOM 2870 N N . GLU A 1 370 ? -5.982 11.107 7.450 1.00 82.56 370 GLU A N 1
ATOM 2871 C CA . GLU A 1 370 ? -4.694 10.414 7.347 1.00 82.56 370 GLU A CA 1
ATOM 2872 C C . GLU A 1 370 ? -4.703 9.335 6.255 1.00 82.56 370 GLU A C 1
ATOM 2874 O O . GLU A 1 370 ? -3.743 9.237 5.491 1.00 82.56 370 GLU A O 1
ATOM 2879 N N . TYR A 1 371 ? -5.811 8.607 6.077 1.00 84.81 371 TYR A N 1
ATOM 2880 C CA . TYR A 1 371 ? -5.981 7.683 4.950 1.00 84.81 371 TYR A CA 1
ATOM 2881 C C . TYR A 1 371 ? -5.815 8.381 3.586 1.00 84.81 371 TYR A C 1
ATOM 2883 O O . TYR A 1 371 ? -5.068 7.921 2.716 1.00 84.81 371 TYR A O 1
ATOM 2891 N N . GLU A 1 372 ? -6.438 9.546 3.401 1.00 86.62 372 GLU A N 1
ATOM 2892 C CA . GLU A 1 372 ? -6.290 10.305 2.159 1.00 86.62 372 GLU A CA 1
ATOM 2893 C C . GLU A 1 372 ? -4.876 10.867 1.957 1.00 86.62 372 GLU A C 1
ATOM 2895 O O . GLU A 1 372 ? -4.379 10.882 0.831 1.00 86.62 372 GLU A O 1
ATOM 2900 N N . ASN A 1 373 ? -4.232 11.379 3.011 1.00 81.81 373 ASN A N 1
ATOM 2901 C CA . ASN A 1 373 ? -2.965 12.112 2.893 1.00 81.81 373 ASN A CA 1
ATOM 2902 C C . ASN A 1 373 ? -1.712 11.228 2.973 1.00 81.81 373 ASN A C 1
ATOM 2904 O O . ASN A 1 373 ? -0.719 11.556 2.322 1.00 81.81 373 ASN A O 1
ATOM 2908 N N . GLN A 1 374 ? -1.743 10.112 3.705 1.00 78.31 374 GLN A N 1
ATOM 2909 C CA . GLN A 1 374 ? -0.608 9.187 3.803 1.00 78.31 374 GLN A CA 1
ATOM 2910 C C . GLN A 1 374 ? -0.646 8.070 2.753 1.00 78.31 374 GLN A C 1
ATOM 2912 O O . GLN A 1 374 ? 0.418 7.595 2.355 1.00 78.31 374 GLN A O 1
ATOM 2917 N N . PHE A 1 375 ? -1.835 7.672 2.282 1.00 82.00 375 PHE A N 1
ATOM 2918 C CA . PHE A 1 375 ? -2.001 6.544 1.359 1.00 82.00 375 PHE A CA 1
ATOM 2919 C C . PHE A 1 375 ? -2.515 6.962 -0.032 1.00 82.00 375 PHE A C 1
ATOM 2921 O O . PHE A 1 375 ? -1.770 6.820 -1.004 1.00 82.00 375 PHE A O 1
ATOM 2928 N N . GLN A 1 376 ? -3.724 7.530 -0.159 1.00 84.94 376 GLN A N 1
ATOM 2929 C CA . GLN A 1 376 ? -4.292 7.822 -1.491 1.00 84.94 376 GLN A CA 1
ATOM 2930 C C . GLN A 1 376 ? -3.488 8.884 -2.271 1.00 84.94 376 GLN A C 1
ATOM 2932 O O . GLN A 1 376 ? -3.059 8.639 -3.401 1.00 84.94 376 GLN A O 1
ATOM 2937 N N . LYS A 1 377 ? -3.248 10.069 -1.689 1.00 84.38 377 LYS A N 1
ATOM 2938 C CA . LYS A 1 377 ? -2.602 11.201 -2.389 1.00 84.38 377 LYS A CA 1
ATOM 2939 C C . LYS A 1 377 ? -1.164 10.900 -2.857 1.00 84.38 377 LYS A C 1
ATOM 2941 O O . LYS A 1 377 ? -0.860 11.202 -4.009 1.00 84.38 377 LYS A O 1
ATOM 2946 N N . PRO A 1 378 ? -0.272 10.256 -2.072 1.00 82.31 378 PRO A N 1
ATOM 2947 C CA . PRO A 1 378 ? 1.072 9.912 -2.548 1.00 82.31 378 PRO A CA 1
ATOM 2948 C C . PRO A 1 378 ? 1.097 9.000 -3.786 1.00 82.31 378 PRO A C 1
ATOM 2950 O O . PRO A 1 378 ? 2.014 9.126 -4.603 1.00 82.31 378 PRO A O 1
ATOM 2953 N N . LEU A 1 379 ? 0.097 8.130 -3.955 1.00 85.19 379 LEU A N 1
ATOM 2954 C CA . LEU A 1 379 ? -0.083 7.309 -5.157 1.00 85.19 379 LEU A CA 1
ATOM 2955 C C . LEU A 1 379 ? -0.730 8.111 -6.300 1.00 85.19 379 LEU A C 1
ATOM 2957 O O . LEU A 1 379 ? -0.249 8.069 -7.433 1.00 85.19 379 LEU A O 1
ATOM 2961 N N . ALA A 1 380 ? -1.740 8.932 -5.998 1.00 85.94 380 ALA A N 1
ATOM 2962 C CA . ALA A 1 380 ? -2.410 9.795 -6.972 1.00 85.94 380 ALA A CA 1
ATOM 2963 C C . ALA A 1 380 ? -1.476 10.832 -7.627 1.00 85.94 380 ALA A C 1
ATOM 2965 O O . ALA A 1 380 ? -1.594 11.104 -8.824 1.00 85.94 380 ALA A O 1
ATOM 2966 N N . ASN A 1 381 ? -0.498 11.363 -6.890 1.00 84.69 381 ASN A N 1
ATOM 2967 C CA . ASN A 1 381 ? 0.535 12.247 -7.443 1.00 84.69 381 ASN A CA 1
ATOM 2968 C C . ASN A 1 381 ? 1.467 11.519 -8.431 1.00 84.69 381 ASN A C 1
ATOM 2970 O O . ASN A 1 381 ? 2.145 12.157 -9.225 1.00 84.69 381 ASN A O 1
ATOM 2974 N N . ARG A 1 382 ? 1.526 10.184 -8.410 1.00 84.94 382 ARG A N 1
ATOM 2975 C CA . ARG A 1 382 ? 2.363 9.380 -9.320 1.00 84.94 382 ARG A CA 1
ATOM 2976 C C . ARG A 1 382 ? 1.563 8.789 -10.489 1.00 84.94 382 ARG A C 1
ATOM 2978 O O . ARG A 1 382 ? 2.140 8.096 -11.323 1.00 84.94 382 ARG A O 1
ATOM 2985 N N . ASN A 1 383 ? 0.259 9.096 -10.578 1.00 85.81 383 ASN A N 1
ATOM 2986 C CA . ASN A 1 383 ? -0.706 8.432 -11.467 1.00 85.81 383 ASN A CA 1
ATOM 2987 C C . ASN A 1 383 ? -0.619 6.901 -11.291 1.00 85.81 383 ASN A C 1
ATOM 2989 O O . ASN A 1 383 ? -0.416 6.146 -12.245 1.00 85.81 383 ASN A O 1
ATOM 2993 N N . ALA A 1 384 ? -0.667 6.482 -10.029 1.00 87.94 384 ALA A N 1
ATOM 2994 C CA . ALA A 1 384 ? -0.353 5.140 -9.564 1.00 87.94 384 ALA A CA 1
ATOM 2995 C C . ALA A 1 384 ? -1.340 4.659 -8.489 1.00 87.94 384 ALA A C 1
ATOM 2997 O O . ALA A 1 384 ? -0.975 3.860 -7.627 1.00 87.94 384 ALA A O 1
ATOM 2998 N N . GLU A 1 385 ? -2.569 5.176 -8.506 1.00 90.62 385 GLU A N 1
ATOM 2999 C CA . GLU A 1 385 ? -3.652 4.688 -7.655 1.00 90.62 385 GLU A CA 1
ATOM 3000 C C . GLU A 1 385 ? -3.861 3.166 -7.812 1.00 90.62 385 GLU A C 1
ATOM 3002 O O . GLU A 1 385 ? -3.710 2.643 -8.923 1.00 90.62 385 GLU A O 1
ATOM 3007 N N . PRO A 1 386 ? -4.225 2.443 -6.737 1.00 91.88 386 PRO A N 1
ATOM 3008 C CA . PRO A 1 386 ? -4.473 1.006 -6.813 1.00 91.88 386 PRO A CA 1
ATOM 3009 C C . PRO A 1 386 ? -5.669 0.672 -7.717 1.00 91.88 386 PRO A C 1
ATOM 3011 O O . PRO A 1 386 ? -6.635 1.429 -7.789 1.00 91.88 386 PRO A O 1
ATOM 3014 N N . GLN A 1 387 ? -5.657 -0.504 -8.354 1.00 93.81 387 GLN A N 1
ATOM 3015 C CA . GLN A 1 387 ? -6.812 -0.995 -9.128 1.00 93.81 387 GLN A CA 1
ATOM 3016 C C . GLN A 1 387 ? -7.957 -1.481 -8.226 1.00 93.81 387 GLN A C 1
ATOM 3018 O O . GLN A 1 387 ? -9.109 -1.522 -8.652 1.00 93.81 387 GLN A O 1
ATOM 3023 N N . MET A 1 388 ? -7.639 -1.861 -6.987 1.00 94.38 388 MET A N 1
ATOM 3024 C CA . MET A 1 388 ? -8.600 -2.194 -5.941 1.00 94.38 388 MET A CA 1
ATOM 3025 C C . MET A 1 388 ? -8.038 -1.744 -4.598 1.00 94.38 388 MET A C 1
ATOM 3027 O O . MET A 1 388 ? -6.891 -2.057 -4.272 1.00 94.38 388 MET A O 1
ATOM 3031 N N . VAL A 1 389 ? -8.886 -1.097 -3.804 1.00 94.75 389 VAL A N 1
ATOM 3032 C CA . VAL A 1 389 ? -8.763 -1.058 -2.349 1.00 94.75 389 VAL A CA 1
ATOM 3033 C C . VAL A 1 389 ? -10.095 -1.532 -1.788 1.00 94.75 389 VAL A C 1
ATOM 3035 O O . VAL A 1 389 ? -11.139 -0.984 -2.140 1.00 94.75 389 VAL A O 1
ATOM 3038 N N . ALA A 1 390 ? -10.081 -2.581 -0.973 1.00 95.50 390 ALA A N 1
ATOM 3039 C CA . ALA A 1 390 ? -11.290 -3.194 -0.440 1.00 95.50 390 ALA A CA 1
ATOM 3040 C C . ALA A 1 390 ? -11.190 -3.352 1.077 1.00 95.50 390 ALA A C 1
ATOM 3042 O O . ALA A 1 390 ? -10.210 -3.866 1.609 1.00 95.50 390 ALA A O 1
ATOM 3043 N N . PHE A 1 391 ? -12.238 -2.924 1.769 1.00 96.06 391 PHE A N 1
ATOM 3044 C CA . PHE A 1 391 ? -12.407 -3.096 3.204 1.00 96.06 391 PHE A CA 1
ATOM 3045 C C . PHE A 1 391 ? -13.468 -4.177 3.429 1.00 96.06 391 PHE A C 1
ATOM 3047 O O . PHE A 1 391 ? -14.486 -4.199 2.739 1.00 96.06 391 PHE A O 1
ATOM 3054 N N . SER A 1 392 ? -13.252 -5.080 4.380 1.00 97.50 392 SER A N 1
ATOM 3055 C CA . SER A 1 392 ? -14.228 -6.117 4.741 1.00 97.50 392 SER A CA 1
ATOM 3056 C C . SER A 1 392 ? -14.121 -6.503 6.213 1.00 97.50 392 SER A C 1
ATOM 3058 O O . SER A 1 392 ? -13.130 -6.200 6.874 1.00 97.50 392 SER A O 1
ATOM 3060 N N . THR A 1 393 ? -15.130 -7.193 6.730 1.00 98.00 393 THR A N 1
ATOM 3061 C CA . THR A 1 393 ? -15.148 -7.756 8.085 1.00 98.00 393 THR A CA 1
ATOM 3062 C C . THR A 1 393 ? -15.726 -9.167 8.089 1.00 98.00 393 THR A C 1
ATOM 3064 O O . THR A 1 393 ? -16.595 -9.507 7.284 1.00 98.00 393 THR A O 1
ATOM 3067 N N . THR A 1 394 ? -15.231 -9.998 9.001 1.00 96.38 394 THR A N 1
ATOM 3068 C CA . THR A 1 394 ? -15.737 -11.351 9.286 1.00 96.38 394 THR A CA 1
ATOM 3069 C C . THR A 1 394 ? -16.482 -11.358 10.631 1.00 96.38 394 THR A C 1
ATOM 3071 O O . THR A 1 394 ? -16.864 -10.296 11.116 1.00 96.38 394 THR A O 1
ATOM 3074 N N . ASP A 1 395 ? -16.698 -12.532 11.236 1.00 95.19 395 ASP A N 1
ATOM 3075 C CA . ASP A 1 395 ? -17.140 -12.670 12.635 1.00 95.19 395 ASP A CA 1
ATOM 3076 C C . ASP A 1 395 ? -15.996 -12.451 13.656 1.00 95.19 395 ASP A C 1
ATOM 3078 O O . ASP A 1 395 ? -16.208 -12.603 14.858 1.00 95.19 395 ASP A O 1
ATOM 3082 N N . SER A 1 396 ? -14.758 -12.198 13.202 1.00 94.94 396 SER A N 1
ATOM 3083 C CA . SER A 1 396 ? -13.583 -12.109 14.085 1.00 94.94 396 SER A CA 1
ATOM 3084 C C . SER A 1 396 ? -12.442 -11.204 13.602 1.00 94.94 396 SER A C 1
ATOM 3086 O O . SER A 1 396 ? -11.406 -11.137 14.269 1.00 94.94 396 SER A O 1
ATOM 3088 N N . SER A 1 397 ? -12.572 -10.538 12.453 1.00 95.50 397 SER A N 1
ATOM 3089 C CA . SER A 1 397 ? -11.517 -9.708 11.856 1.00 95.50 397 SER A CA 1
ATOM 3090 C C . SER A 1 397 ? -12.065 -8.543 11.033 1.00 95.50 397 SER A C 1
ATOM 3092 O O . SER A 1 397 ? -13.132 -8.641 10.428 1.00 95.50 397 SER A O 1
ATOM 3094 N N . LEU A 1 398 ? -11.284 -7.466 10.962 1.00 95.69 398 LEU A N 1
ATOM 3095 C CA . LEU A 1 398 ? -11.339 -6.447 9.917 1.00 95.69 398 LEU A CA 1
ATOM 3096 C C . LEU A 1 398 ? -10.204 -6.717 8.929 1.00 95.69 398 LEU A C 1
ATOM 3098 O O . LEU A 1 398 ? -9.061 -6.873 9.346 1.00 95.69 398 LEU A O 1
ATOM 3102 N N . ASN A 1 399 ? -10.499 -6.736 7.631 1.00 95.94 399 ASN A N 1
ATOM 3103 C CA . ASN A 1 399 ? -9.513 -6.945 6.574 1.00 95.94 399 ASN A CA 1
ATOM 3104 C C . ASN A 1 399 ? -9.454 -5.734 5.634 1.00 95.94 399 ASN A C 1
ATOM 3106 O O . ASN A 1 399 ? -10.474 -5.113 5.324 1.00 95.94 399 ASN A O 1
ATOM 3110 N N . PHE A 1 400 ? -8.252 -5.446 5.148 1.00 95.00 400 PHE A N 1
ATOM 3111 C CA . PHE A 1 400 ? -7.951 -4.450 4.127 1.00 95.00 400 PHE A CA 1
ATOM 3112 C C . PHE A 1 400 ? -7.164 -5.137 3.010 1.00 95.00 400 PHE A C 1
ATOM 3114 O O . PHE A 1 400 ? -6.066 -5.636 3.248 1.00 95.00 400 PHE A O 1
ATOM 3121 N N . ASP A 1 401 ? -7.725 -5.175 1.808 1.00 95.75 401 ASP A N 1
ATOM 3122 C CA . ASP A 1 401 ? -7.144 -5.782 0.612 1.00 95.75 401 ASP A CA 1
ATOM 3123 C C . ASP A 1 401 ? -6.749 -4.708 -0.405 1.00 95.75 401 ASP A C 1
ATOM 3125 O O . ASP A 1 401 ? -7.464 -3.725 -0.613 1.00 95.75 401 ASP A O 1
ATOM 3129 N N . LEU A 1 402 ? -5.613 -4.919 -1.066 1.00 95.06 402 LEU A N 1
ATOM 3130 C CA . LEU A 1 402 ? -4.992 -3.968 -1.978 1.00 95.06 402 LEU A CA 1
ATOM 3131 C C . LEU A 1 402 ? -4.480 -4.675 -3.238 1.00 95.06 402 LEU A C 1
ATOM 3133 O O . LEU A 1 402 ? -3.743 -5.658 -3.157 1.00 95.06 402 LEU A O 1
ATOM 3137 N N . LEU A 1 403 ? -4.820 -4.131 -4.407 1.00 96.12 403 LEU A N 1
ATOM 3138 C CA . LEU A 1 403 ? -4.222 -4.484 -5.697 1.00 96.12 403 LEU A CA 1
ATOM 3139 C C . LEU A 1 403 ? -3.462 -3.273 -6.246 1.00 96.12 403 LEU A C 1
ATOM 3141 O O . LEU A 1 403 ? -4.021 -2.437 -6.961 1.00 96.12 403 LEU A O 1
ATOM 3145 N N . GLN A 1 404 ? -2.172 -3.189 -5.930 1.00 93.69 404 GLN A N 1
ATOM 3146 C CA . GLN A 1 404 ? -1.278 -2.207 -6.531 1.00 93.69 404 GLN A CA 1
ATOM 3147 C C . GLN A 1 404 ? -0.721 -2.752 -7.850 1.00 93.69 404 GLN A C 1
ATOM 3149 O O . GLN A 1 404 ? 0.227 -3.536 -7.839 1.00 93.69 404 GLN A O 1
ATOM 3154 N N . ALA A 1 405 ? -1.284 -2.342 -8.983 1.00 93.44 405 ALA A N 1
ATOM 3155 C CA . ALA A 1 405 ? -0.778 -2.705 -10.306 1.00 93.44 405 ALA A CA 1
ATOM 3156 C C . ALA A 1 405 ? -1.023 -1.571 -11.311 1.00 93.44 405 ALA A C 1
ATOM 3158 O O . ALA A 1 405 ? -2.154 -1.120 -11.491 1.00 93.44 405 ALA A O 1
ATOM 3159 N N . GLY A 1 406 ? 0.030 -1.113 -11.982 1.00 88.38 406 GLY A N 1
ATOM 3160 C CA . GLY A 1 406 ? -0.044 -0.175 -13.094 1.00 88.38 406 GLY A CA 1
ATOM 3161 C C . GLY A 1 406 ? -0.616 -0.785 -14.381 1.00 88.38 406 GLY A C 1
ATOM 3162 O O . GLY A 1 406 ? -1.207 -1.863 -14.398 1.00 88.38 406 GLY A O 1
ATOM 3163 N N . ARG A 1 407 ? -0.423 -0.073 -15.498 1.00 87.06 407 ARG A N 1
ATOM 3164 C CA . ARG A 1 407 ? -0.983 -0.409 -16.821 1.00 87.06 407 ARG A CA 1
ATOM 3165 C C . ARG A 1 407 ? -0.627 -1.822 -17.300 1.00 87.06 407 ARG A C 1
ATOM 3167 O O . ARG A 1 407 ? -1.511 -2.547 -17.763 1.00 87.06 407 ARG A O 1
ATOM 3174 N N . GLY A 1 408 ? 0.656 -2.163 -17.190 1.00 89.38 408 GLY A N 1
ATOM 3175 C CA . GLY A 1 408 ? 1.251 -3.426 -17.624 1.00 89.38 408 GLY A CA 1
ATOM 3176 C C . GLY A 1 408 ? 1.812 -4.296 -16.501 1.00 89.38 408 GLY A C 1
ATOM 3177 O O . GLY A 1 408 ? 2.534 -5.245 -16.783 1.00 89.38 408 GLY A O 1
ATOM 3178 N N . GLU A 1 409 ? 1.527 -3.967 -15.243 1.00 92.75 409 GLU A N 1
ATOM 3179 C CA . GLU A 1 409 ? 2.005 -4.719 -14.078 1.00 92.75 409 GLU A CA 1
ATOM 3180 C C . GLU A 1 409 ? 0.964 -5.764 -13.649 1.00 92.75 409 GLU A C 1
ATOM 3182 O O . GLU A 1 409 ? -0.233 -5.591 -13.896 1.00 92.75 409 GLU A O 1
ATOM 3187 N N . LEU A 1 410 ? 1.411 -6.837 -12.991 1.00 94.06 410 LEU A N 1
ATOM 3188 C CA . LEU A 1 410 ? 0.534 -7.882 -12.455 1.00 94.06 410 LEU A CA 1
ATOM 3189 C C . LEU A 1 410 ? 0.247 -7.674 -10.959 1.00 94.06 410 LEU A C 1
ATOM 3191 O O . LEU A 1 410 ? 1.040 -7.069 -10.230 1.00 94.06 410 LEU A O 1
ATOM 3195 N N . GLY A 1 411 ? -0.896 -8.192 -10.503 1.00 95.19 411 GLY A N 1
ATOM 3196 C CA . GLY A 1 411 ? -1.190 -8.405 -9.084 1.00 95.19 411 GLY A CA 1
ATOM 3197 C C . GLY A 1 411 ? -0.496 -9.657 -8.549 1.00 95.19 411 GLY A C 1
ATOM 3198 O O . GLY A 1 411 ? 0.604 -9.986 -8.981 1.00 95.19 411 GLY A O 1
ATOM 3199 N N . ALA A 1 412 ? -1.085 -10.334 -7.569 1.00 93.88 412 ALA A N 1
ATOM 3200 C CA . ALA A 1 412 ? -0.636 -11.667 -7.173 1.00 93.88 412 ALA A CA 1
ATOM 3201 C C . ALA A 1 412 ? -1.222 -12.737 -8.111 1.00 93.88 412 ALA A C 1
ATOM 3203 O O . ALA A 1 412 ? -2.324 -12.581 -8.644 1.00 93.88 412 ALA A O 1
ATOM 3204 N N . ASP A 1 413 ? -0.489 -13.833 -8.303 1.00 90.31 413 ASP A N 1
ATOM 3205 C CA . ASP A 1 413 ? -0.948 -14.993 -9.077 1.00 90.31 413 ASP A CA 1
ATOM 3206 C C . ASP A 1 413 ? -1.898 -15.897 -8.277 1.00 90.31 413 ASP A C 1
ATOM 3208 O O . ASP A 1 413 ? -2.754 -16.563 -8.859 1.00 90.31 413 ASP A O 1
ATOM 3212 N N . ALA A 1 414 ? -1.808 -15.879 -6.949 1.00 89.69 414 ALA A N 1
ATOM 3213 C CA . ALA A 1 414 ? -2.698 -16.563 -6.022 1.00 89.69 414 ALA A CA 1
ATOM 3214 C C . ALA A 1 414 ? -3.355 -15.584 -5.035 1.00 89.69 414 ALA A C 1
ATOM 3216 O O . ALA A 1 414 ? -2.888 -14.466 -4.817 1.00 89.69 414 ALA A O 1
ATOM 3217 N N . ALA A 1 415 ? -4.442 -16.021 -4.396 1.00 89.75 415 ALA A N 1
ATOM 3218 C CA . ALA A 1 415 ? -5.028 -15.300 -3.268 1.00 89.75 415 ALA A CA 1
ATOM 3219 C C . ALA A 1 415 ? -4.071 -15.292 -2.051 1.00 89.75 415 ALA A C 1
ATOM 3221 O O . ALA A 1 415 ? -3.292 -16.237 -1.902 1.00 89.75 415 ALA A O 1
ATOM 3222 N N . PRO A 1 416 ? -4.156 -14.288 -1.151 1.00 88.56 416 PRO A N 1
ATOM 3223 C CA . PRO A 1 416 ? -3.330 -14.242 0.054 1.00 88.56 416 PRO A CA 1
ATOM 3224 C C . PRO A 1 416 ? -3.441 -15.541 0.882 1.00 88.56 416 PRO A C 1
ATOM 3226 O O . PRO A 1 416 ? -4.564 -15.931 1.223 1.00 88.56 416 PRO A O 1
ATOM 3229 N N . PRO A 1 417 ? -2.321 -16.211 1.222 1.00 89.69 417 PRO A N 1
ATOM 3230 C CA . PRO A 1 417 ? -2.333 -17.440 2.017 1.00 89.69 417 PRO A CA 1
ATOM 3231 C C . PRO A 1 417 ? -2.912 -17.220 3.424 1.00 89.69 417 PRO A C 1
ATOM 3233 O O . PRO A 1 417 ? -2.958 -16.104 3.931 1.00 89.69 417 PRO A O 1
ATOM 3236 N N . ALA A 1 418 ? -3.394 -18.283 4.067 1.00 85.31 418 ALA A N 1
ATOM 3237 C CA . ALA A 1 418 ? -3.930 -18.210 5.428 1.00 85.31 418 ALA A CA 1
ATOM 3238 C C . ALA A 1 418 ? -2.833 -18.448 6.482 1.00 85.31 418 ALA A C 1
ATOM 3240 O O . ALA A 1 418 ? -1.902 -19.218 6.247 1.00 85.31 418 ALA A O 1
ATOM 3241 N N . PHE A 1 419 ? -2.990 -17.847 7.666 1.00 78.50 419 PHE A N 1
ATOM 3242 C CA . PHE A 1 419 ? -2.173 -18.191 8.832 1.00 78.50 419 PHE A CA 1
ATOM 3243 C C . PHE A 1 419 ? -2.649 -19.504 9.459 1.00 78.50 419 PHE A C 1
ATOM 3245 O O . PHE A 1 419 ? -3.836 -19.834 9.412 1.00 78.50 419 PHE A O 1
ATOM 3252 N N . ALA A 1 420 ? -1.725 -20.233 10.087 1.00 70.69 420 ALA A N 1
ATOM 3253 C CA . ALA A 1 420 ? -2.048 -21.417 10.883 1.00 70.69 420 ALA A CA 1
ATOM 3254 C C . ALA A 1 420 ? -2.593 -21.061 12.285 1.00 70.69 420 ALA A C 1
ATOM 3256 O O . ALA A 1 420 ? -3.296 -21.869 12.895 1.00 70.69 420 ALA A O 1
ATOM 3257 N N . ALA A 1 421 ? -2.281 -19.860 12.782 1.00 71.75 421 ALA A N 1
ATOM 3258 C CA . ALA A 1 421 ? -2.732 -19.310 14.057 1.00 71.75 421 ALA A CA 1
ATOM 3259 C C . ALA A 1 421 ? -3.508 -17.993 13.860 1.00 71.75 421 ALA A C 1
ATOM 3261 O O . ALA A 1 421 ? -3.493 -17.393 12.788 1.00 71.75 421 ALA A O 1
ATOM 3262 N N . GLY A 1 422 ? -4.213 -17.547 14.903 1.00 83.81 422 GLY A N 1
ATOM 3263 C CA . GLY A 1 422 ? -4.861 -16.235 14.925 1.00 83.81 422 GLY A CA 1
ATOM 3264 C C . GLY A 1 422 ? -3.938 -15.183 15.537 1.00 83.81 422 GLY A C 1
ATOM 3265 O O . GLY A 1 422 ? -3.556 -15.317 16.698 1.00 83.81 422 GLY A O 1
ATOM 3266 N N . HIS A 1 423 ? -3.622 -14.139 14.775 1.00 92.12 423 HIS A N 1
ATOM 3267 C CA . HIS A 1 423 ? -2.799 -13.005 15.210 1.00 92.12 423 HIS A CA 1
ATOM 3268 C C . HIS A 1 423 ? -3.674 -11.800 15.580 1.00 92.12 423 HIS A C 1
ATOM 3270 O O . HIS A 1 423 ? -4.843 -11.740 15.205 1.00 92.12 423 HIS A O 1
ATOM 3276 N N . ASP A 1 424 ? -3.130 -10.838 16.326 1.00 92.94 424 ASP A N 1
ATOM 3277 C CA . ASP A 1 424 ? -3.833 -9.584 16.635 1.00 92.94 424 ASP A CA 1
ATOM 3278 C C . ASP A 1 424 ? -3.735 -8.576 15.484 1.00 92.94 424 ASP A C 1
ATOM 3280 O O . ASP A 1 424 ? -4.718 -7.905 15.162 1.00 92.94 424 ASP A O 1
ATOM 3284 N N . LEU A 1 425 ? -2.577 -8.550 14.821 1.00 92.69 425 LEU A N 1
ATOM 3285 C CA . LEU A 1 425 ? -2.365 -7.938 13.514 1.00 92.69 425 LEU A CA 1
ATOM 3286 C C . LEU A 1 425 ? -1.708 -8.972 12.595 1.00 92.69 425 LEU A C 1
ATOM 3288 O O . LEU A 1 425 ? -0.768 -9.657 12.991 1.00 92.69 425 LEU A O 1
ATOM 3292 N N . ALA A 1 426 ? -2.182 -9.051 11.361 1.00 93.62 426 ALA A N 1
ATOM 3293 C CA . ALA A 1 426 ? -1.701 -9.938 10.317 1.00 93.62 426 ALA A CA 1
ATOM 3294 C C . ALA A 1 426 ? -1.527 -9.140 9.014 1.00 93.62 426 ALA A C 1
ATOM 3296 O O . ALA A 1 426 ? -2.430 -8.429 8.585 1.00 93.62 426 ALA A O 1
ATOM 3297 N N . VAL A 1 427 ? -0.374 -9.250 8.362 1.00 92.62 427 VAL A N 1
ATOM 3298 C CA . VAL A 1 427 ? -0.048 -8.619 7.076 1.00 92.62 427 VAL A CA 1
ATOM 3299 C C . VAL A 1 427 ? 0.441 -9.685 6.103 1.00 92.62 427 VAL A C 1
ATOM 3301 O O . VAL A 1 427 ? 1.040 -10.682 6.492 1.00 92.62 427 VAL A O 1
ATOM 3304 N N . ARG A 1 428 ? 0.141 -9.501 4.820 1.00 94.31 428 ARG A N 1
ATOM 3305 C CA . ARG A 1 428 ? 0.549 -10.373 3.719 1.00 94.31 428 ARG A CA 1
ATOM 3306 C C . ARG A 1 428 ? 0.852 -9.498 2.516 1.00 94.31 428 ARG A C 1
ATOM 3308 O O . ARG A 1 428 ? 0.016 -8.692 2.129 1.00 94.31 428 ARG A O 1
ATOM 3315 N N . LEU A 1 429 ? 2.028 -9.645 1.929 1.00 94.88 429 LEU A N 1
ATOM 3316 C CA . LEU A 1 429 ? 2.545 -8.829 0.840 1.00 94.88 429 LEU A CA 1
ATOM 3317 C C . LEU A 1 429 ? 3.129 -9.758 -0.222 1.00 94.88 429 LEU A C 1
ATOM 3319 O O . LEU A 1 429 ? 4.076 -10.493 0.041 1.00 94.88 429 LEU A O 1
ATOM 3323 N N . HIS A 1 430 ? 2.560 -9.738 -1.421 1.00 95.88 430 HIS A N 1
ATOM 3324 C CA . HIS A 1 430 ? 3.112 -10.464 -2.555 1.00 95.88 430 HIS A CA 1
ATOM 3325 C C . HIS A 1 430 ? 4.284 -9.677 -3.150 1.00 95.88 430 HIS A C 1
ATOM 3327 O O . HIS A 1 430 ? 4.284 -8.440 -3.157 1.00 95.88 430 HIS A O 1
ATOM 3333 N N . GLU A 1 431 ? 5.275 -10.378 -3.696 1.00 93.62 431 GLU A N 1
ATOM 3334 C CA . GLU A 1 431 ? 6.467 -9.771 -4.302 1.00 93.62 431 GLU A CA 1
ATOM 3335 C C . GLU A 1 431 ? 6.141 -8.727 -5.388 1.00 93.62 431 GLU A C 1
ATOM 3337 O O . GLU A 1 431 ? 6.871 -7.744 -5.560 1.00 93.62 431 GLU A O 1
ATOM 3342 N N . THR A 1 432 ? 5.013 -8.891 -6.087 1.00 94.25 432 THR A N 1
ATOM 3343 C CA . THR A 1 432 ? 4.514 -7.935 -7.088 1.00 94.25 432 THR A CA 1
ATOM 3344 C C . THR A 1 432 ? 4.091 -6.618 -6.459 1.00 94.25 432 THR A C 1
ATOM 3346 O O . THR A 1 432 ? 4.485 -5.574 -6.960 1.00 94.25 432 THR A O 1
ATOM 3349 N N . GLY A 1 433 ? 3.385 -6.629 -5.325 1.00 91.75 433 GLY A N 1
ATOM 3350 C CA . GLY A 1 433 ? 2.937 -5.403 -4.653 1.00 91.75 433 GLY A CA 1
ATOM 3351 C C . GLY A 1 433 ? 4.116 -4.509 -4.268 1.00 91.75 433 GLY A C 1
ATOM 3352 O O . GLY A 1 433 ? 4.128 -3.313 -4.565 1.00 91.75 433 GLY A O 1
ATOM 3353 N N . ALA A 1 434 ? 5.167 -5.113 -3.710 1.00 87.06 434 ALA A N 1
ATOM 3354 C CA . ALA A 1 434 ? 6.410 -4.419 -3.394 1.00 87.06 434 ALA A CA 1
ATOM 3355 C C . ALA A 1 434 ? 7.183 -3.967 -4.650 1.00 87.06 434 ALA A C 1
ATOM 3357 O O . ALA A 1 434 ? 7.666 -2.835 -4.698 1.00 87.06 434 ALA A O 1
ATOM 3358 N N . SER A 1 435 ? 7.273 -4.817 -5.683 1.00 90.44 435 SER A N 1
ATOM 3359 C CA . SER A 1 435 ? 7.945 -4.488 -6.954 1.00 90.44 435 SER A CA 1
ATOM 3360 C C . SER A 1 435 ? 7.269 -3.315 -7.680 1.00 90.44 435 SER A C 1
ATOM 3362 O O . SER A 1 435 ? 7.954 -2.420 -8.177 1.00 90.44 435 SER A O 1
ATOM 3364 N N . ASN A 1 436 ? 5.936 -3.287 -7.690 1.00 91.81 436 ASN A N 1
ATOM 3365 C CA . ASN A 1 436 ? 5.114 -2.267 -8.340 1.00 91.81 436 ASN A CA 1
ATOM 3366 C C . ASN A 1 436 ? 5.187 -0.939 -7.563 1.00 91.81 436 ASN A C 1
ATOM 3368 O O . ASN A 1 436 ? 5.425 0.112 -8.154 1.00 91.81 436 ASN A O 1
ATOM 3372 N N . LEU A 1 437 ? 5.113 -0.962 -6.222 1.00 87.56 437 LEU A N 1
ATOM 3373 C CA . LEU A 1 437 ? 5.383 0.231 -5.400 1.00 87.56 437 LEU A CA 1
ATOM 3374 C C . LEU A 1 437 ? 6.807 0.772 -5.617 1.00 87.56 437 LEU A C 1
ATOM 3376 O O . LEU A 1 437 ? 7.003 1.986 -5.721 1.00 87.56 437 LEU A O 1
ATOM 3380 N N . ALA A 1 438 ? 7.805 -0.106 -5.744 1.00 88.44 438 ALA A N 1
ATOM 3381 C CA . ALA A 1 438 ? 9.167 0.306 -6.064 1.00 88.44 438 ALA A CA 1
ATOM 3382 C C . ALA A 1 438 ? 9.281 0.892 -7.483 1.00 88.44 438 ALA A C 1
ATOM 3384 O O . ALA A 1 438 ? 10.014 1.862 -7.666 1.00 88.44 438 ALA A O 1
ATOM 3385 N N . ALA A 1 439 ? 8.545 0.376 -8.474 1.00 87.94 439 ALA A N 1
ATOM 3386 C CA . ALA A 1 439 ? 8.451 0.974 -9.807 1.00 87.94 439 ALA A CA 1
ATOM 3387 C C . ALA A 1 439 ? 7.853 2.386 -9.754 1.00 87.94 439 ALA A C 1
ATOM 3389 O O . ALA A 1 439 ? 8.478 3.334 -10.232 1.00 87.94 439 ALA A O 1
ATOM 3390 N N . VAL A 1 440 ? 6.715 2.541 -9.078 1.00 85.19 440 VAL A N 1
ATOM 3391 C CA . VAL A 1 440 ? 6.011 3.814 -8.863 1.00 85.19 440 VAL A CA 1
ATOM 3392 C C . VAL A 1 440 ? 6.893 4.880 -8.199 1.00 85.19 440 VAL A C 1
ATOM 3394 O O . VAL A 1 440 ? 6.789 6.057 -8.536 1.00 85.19 440 VAL A O 1
ATOM 3397 N N . ILE A 1 441 ? 7.776 4.495 -7.272 1.00 84.88 441 ILE A N 1
ATOM 3398 C CA . ILE A 1 441 ? 8.628 5.440 -6.532 1.00 84.88 441 ILE A CA 1
ATOM 3399 C C . ILE A 1 441 ? 9.994 5.661 -7.206 1.00 84.88 441 ILE A C 1
ATOM 3401 O O . ILE A 1 441 ? 10.494 6.784 -7.192 1.00 84.88 441 ILE A O 1
ATOM 3405 N N . LEU A 1 442 ? 10.623 4.625 -7.775 1.00 87.81 442 LEU A N 1
ATOM 3406 C CA . LEU A 1 442 ? 12.044 4.637 -8.168 1.00 87.81 442 LEU A CA 1
ATOM 3407 C C . LEU A 1 442 ? 12.295 4.564 -9.685 1.00 87.81 442 LEU A C 1
ATOM 3409 O O . LEU A 1 442 ? 13.458 4.520 -10.093 1.00 87.81 442 LEU A O 1
ATOM 3413 N N . SER A 1 443 ? 11.257 4.562 -10.531 1.00 87.12 443 SER A N 1
ATOM 3414 C CA . SER A 1 443 ? 11.396 4.510 -11.997 1.00 87.12 443 SER A CA 1
ATOM 3415 C C . SER A 1 443 ? 12.352 5.586 -12.535 1.00 87.12 443 SER A C 1
ATOM 3417 O O . SER A 1 443 ? 12.053 6.780 -12.545 1.00 87.12 443 SER A O 1
ATOM 3419 N N . GLY A 1 444 ? 13.539 5.164 -12.986 1.00 86.81 444 GLY A N 1
ATOM 3420 C CA . GLY A 1 444 ? 14.562 6.069 -13.523 1.00 86.81 444 GLY A CA 1
ATOM 3421 C C . GLY A 1 444 ? 15.167 7.052 -12.512 1.00 86.81 444 GLY A C 1
ATOM 3422 O O . GLY A 1 444 ? 15.857 7.984 -12.928 1.00 86.81 444 GLY A O 1
ATOM 3423 N N . ALA A 1 445 ? 14.920 6.870 -11.211 1.00 88.19 445 ALA A N 1
ATOM 3424 C CA . ALA A 1 445 ? 15.507 7.691 -10.159 1.00 88.19 445 ALA A CA 1
ATOM 3425 C C . ALA A 1 445 ? 17.033 7.494 -10.078 1.00 88.19 445 ALA A C 1
ATOM 3427 O O . ALA A 1 445 ? 17.578 6.491 -10.540 1.00 88.19 445 ALA A O 1
ATOM 3428 N N . THR A 1 446 ? 17.729 8.429 -9.438 1.00 91.19 446 THR A N 1
ATOM 3429 C CA . THR A 1 446 ? 19.172 8.371 -9.181 1.00 91.19 446 THR A CA 1
ATOM 3430 C C . THR A 1 446 ? 19.444 8.558 -7.696 1.00 91.19 446 THR A C 1
ATOM 3432 O O . THR A 1 446 ? 19.115 9.598 -7.123 1.00 91.19 446 THR A O 1
ATOM 3435 N N . LEU A 1 447 ? 20.077 7.557 -7.086 1.00 92.12 447 LEU A N 1
ATOM 3436 C CA . LEU A 1 447 ? 20.704 7.634 -5.770 1.00 92.12 447 LEU A CA 1
ATOM 3437 C C . LEU A 1 447 ? 22.162 8.076 -5.958 1.00 92.12 447 LEU A C 1
ATOM 3439 O O . LEU A 1 447 ? 22.839 7.558 -6.842 1.00 92.12 447 LEU A O 1
ATOM 3443 N N . SER A 1 448 ? 22.667 9.025 -5.171 1.00 92.75 448 SER A N 1
ATOM 3444 C CA . SER A 1 448 ? 24.056 9.495 -5.302 1.00 92.75 448 SER A CA 1
ATOM 3445 C C . SER A 1 448 ? 24.674 9.963 -3.989 1.00 92.75 448 SER A C 1
ATOM 3447 O O . SER A 1 448 ? 23.967 10.427 -3.094 1.00 92.75 448 SER A O 1
ATOM 3449 N N . GLN A 1 449 ? 26.000 9.880 -3.895 1.00 90.50 449 GLN A N 1
ATOM 3450 C CA . GLN A 1 449 ? 26.791 10.344 -2.756 1.00 90.50 449 GLN A CA 1
ATOM 3451 C C . GLN A 1 449 ? 27.985 11.162 -3.266 1.00 90.50 449 GLN A C 1
ATOM 3453 O O . GLN A 1 449 ? 28.708 10.718 -4.156 1.00 90.50 449 GLN A O 1
ATOM 3458 N N . GLN A 1 450 ? 28.181 12.364 -2.716 1.00 90.56 450 GLN A N 1
ATOM 3459 C CA . GLN A 1 450 ? 29.154 13.344 -3.231 1.00 90.56 450 GLN A CA 1
ATOM 3460 C C . GLN A 1 450 ? 30.361 13.574 -2.301 1.00 90.56 450 GLN A C 1
ATOM 3462 O O . GLN A 1 450 ? 31.370 14.117 -2.740 1.00 90.56 450 GLN A O 1
ATOM 3467 N N . THR A 1 451 ? 30.285 13.149 -1.036 1.00 87.44 451 THR A N 1
ATOM 3468 C CA . THR A 1 451 ? 31.335 13.296 -0.009 1.00 87.44 451 THR A CA 1
ATOM 3469 C C . THR A 1 451 ? 31.370 12.060 0.899 1.00 87.44 451 THR A C 1
ATOM 3471 O O . THR A 1 451 ? 30.337 11.403 1.046 1.00 87.44 451 THR A O 1
ATOM 3474 N N . LYS A 1 452 ? 32.522 11.761 1.532 1.00 81.31 452 LYS A N 1
ATOM 3475 C CA . LYS A 1 452 ? 32.691 10.617 2.462 1.00 81.31 452 LYS A CA 1
ATOM 3476 C C . LYS A 1 452 ? 31.628 10.640 3.566 1.00 81.31 452 LYS A C 1
ATOM 3478 O O . LYS A 1 452 ? 30.969 9.635 3.809 1.00 81.31 452 LYS A O 1
ATOM 3483 N N . ASP A 1 453 ? 31.424 11.820 4.140 1.00 79.25 453 ASP A N 1
ATOM 3484 C CA . ASP A 1 453 ? 30.631 12.048 5.355 1.00 79.25 453 ASP A CA 1
ATOM 3485 C C . ASP A 1 453 ? 29.178 12.468 5.058 1.00 79.25 453 ASP A C 1
ATOM 3487 O O . ASP A 1 453 ? 28.387 12.696 5.965 1.00 79.25 453 ASP A O 1
ATOM 3491 N N . GLY A 1 454 ? 28.802 12.610 3.781 1.00 78.19 454 GLY A N 1
ATOM 3492 C CA . GLY A 1 454 ? 27.435 12.955 3.386 1.00 78.19 454 GLY A CA 1
ATOM 3493 C C . GLY A 1 454 ? 26.627 11.709 3.044 1.00 78.19 454 GLY A C 1
ATOM 3494 O O . GLY A 1 454 ? 27.052 10.931 2.193 1.00 78.19 454 GLY A O 1
ATOM 3495 N N . HIS A 1 455 ? 25.443 11.524 3.636 1.00 81.19 455 HIS A N 1
ATOM 3496 C CA . HIS A 1 455 ? 24.591 10.371 3.309 1.00 81.19 455 HIS A CA 1
ATOM 3497 C C . HIS A 1 455 ? 24.142 10.382 1.830 1.00 81.19 455 HIS A C 1
ATOM 3499 O O . HIS A 1 455 ? 23.917 11.459 1.263 1.00 81.19 455 HIS A O 1
ATOM 3505 N N . PRO A 1 456 ? 23.913 9.204 1.215 1.00 84.81 456 PRO A N 1
ATOM 3506 C CA . PRO A 1 456 ? 23.316 9.106 -0.112 1.00 84.81 456 PRO A CA 1
ATOM 3507 C C . PRO A 1 456 ? 21.960 9.825 -0.212 1.00 84.81 456 PRO A C 1
ATOM 3509 O O . PRO A 1 456 ? 21.112 9.717 0.681 1.00 84.81 456 PRO A O 1
ATOM 3512 N N . LYS A 1 457 ? 21.757 10.543 -1.321 1.00 87.25 457 LYS A N 1
ATOM 3513 C CA . LYS A 1 457 ? 20.546 11.314 -1.641 1.00 87.25 457 LYS A CA 1
ATOM 3514 C C . LYS A 1 457 ? 19.904 10.803 -2.924 1.00 87.25 457 LYS A C 1
ATOM 3516 O O . LYS A 1 457 ? 20.600 10.536 -3.903 1.00 87.25 457 LYS A O 1
ATOM 3521 N N . LEU A 1 458 ? 18.581 10.697 -2.906 1.00 86.62 458 LEU A N 1
ATOM 3522 C CA . LEU A 1 458 ? 17.753 10.306 -4.042 1.00 86.62 458 LEU A CA 1
ATOM 3523 C C . LEU A 1 458 ? 17.197 11.562 -4.740 1.00 86.62 458 LEU A C 1
ATOM 3525 O O . LEU A 1 458 ? 16.902 12.551 -4.072 1.00 86.62 458 LEU A O 1
ATOM 3529 N N . ASN A 1 459 ? 17.062 11.541 -6.069 1.00 86.44 459 ASN A N 1
ATOM 3530 C CA . ASN A 1 459 ? 16.604 12.691 -6.870 1.00 86.44 459 ASN A CA 1
ATOM 3531 C C . ASN A 1 459 ? 15.079 12.757 -7.127 1.00 86.44 459 ASN A C 1
ATOM 3533 O O . ASN A 1 459 ? 14.638 13.576 -7.936 1.00 86.44 459 ASN A O 1
ATOM 3537 N N . VAL A 1 460 ? 14.288 11.916 -6.457 1.00 82.38 460 VAL A N 1
ATOM 3538 C CA . VAL A 1 460 ? 12.814 11.917 -6.485 1.00 82.38 460 VAL A CA 1
ATOM 3539 C C . VAL A 1 460 ? 12.262 12.113 -5.077 1.00 82.38 460 VAL A C 1
ATOM 3541 O O . VAL A 1 460 ? 12.932 11.809 -4.088 1.00 82.38 460 VAL A O 1
ATOM 3544 N N . GLU A 1 461 ? 11.038 12.627 -4.975 1.00 80.88 461 GLU A N 1
ATOM 3545 C CA . GLU A 1 461 ? 10.367 12.757 -3.685 1.00 80.88 461 GLU A CA 1
ATOM 3546 C C . GLU A 1 461 ? 9.891 11.387 -3.180 1.00 80.88 461 GLU A C 1
ATOM 3548 O O . GLU A 1 461 ? 9.315 10.601 -3.933 1.00 80.88 461 GLU A O 1
ATOM 3553 N N . LEU A 1 462 ? 10.108 11.115 -1.890 1.00 80.31 462 LEU A N 1
ATOM 3554 C CA . LEU A 1 462 ? 9.669 9.890 -1.222 1.00 80.31 462 LEU A CA 1
ATOM 3555 C C . LEU A 1 462 ? 8.402 10.126 -0.383 1.00 80.31 462 LEU A C 1
ATOM 3557 O O . LEU A 1 462 ? 8.280 11.207 0.212 1.00 80.31 462 LEU A O 1
ATOM 3561 N N . PRO A 1 463 ? 7.488 9.137 -0.286 1.00 75.88 463 PRO A N 1
ATOM 3562 C CA . PRO A 1 463 ? 6.312 9.213 0.583 1.00 75.88 463 PRO A CA 1
ATOM 3563 C C . PRO A 1 463 ? 6.679 9.554 2.041 1.00 75.88 463 PRO A C 1
ATOM 3565 O O . PRO A 1 463 ? 7.743 9.127 2.500 1.00 75.88 463 PRO A O 1
ATOM 3568 N N . PRO A 1 464 ? 5.827 10.280 2.796 1.00 71.56 464 PRO A N 1
ATOM 3569 C CA . PRO A 1 464 ? 6.161 10.745 4.146 1.00 71.56 464 PRO A CA 1
ATOM 3570 C C . PRO A 1 464 ? 6.596 9.633 5.110 1.00 71.56 464 PRO A C 1
ATOM 3572 O O . PRO A 1 464 ? 7.604 9.791 5.793 1.00 71.56 464 PRO A O 1
ATOM 3575 N N . ALA A 1 465 ? 5.905 8.487 5.108 1.00 67.12 465 ALA A N 1
ATOM 3576 C CA . ALA A 1 465 ? 6.248 7.339 5.952 1.00 67.12 465 ALA A CA 1
ATOM 3577 C C . ALA A 1 465 ? 7.642 6.765 5.631 1.00 67.12 465 ALA A C 1
ATOM 3579 O O . ALA A 1 465 ? 8.458 6.582 6.530 1.00 67.12 465 ALA A O 1
ATOM 3580 N N . MET A 1 466 ? 7.957 6.565 4.343 1.00 71.75 466 MET A N 1
ATOM 3581 C CA . MET A 1 466 ? 9.283 6.101 3.911 1.00 71.75 466 MET A CA 1
ATOM 3582 C C . MET A 1 466 ? 10.374 7.131 4.233 1.00 71.75 466 MET A C 1
ATOM 3584 O O . MET A 1 466 ? 11.471 6.753 4.625 1.00 71.75 466 MET A O 1
ATOM 3588 N N . ARG A 1 467 ? 10.082 8.432 4.111 1.00 74.62 467 ARG A N 1
ATOM 3589 C CA . ARG A 1 467 ? 11.013 9.506 4.491 1.00 74.62 467 ARG A CA 1
ATOM 3590 C C . ARG A 1 467 ? 11.322 9.471 5.988 1.00 74.62 467 ARG A C 1
ATOM 3592 O O . ARG A 1 467 ? 12.491 9.439 6.344 1.00 74.62 467 ARG A O 1
ATOM 3599 N N . LYS A 1 468 ? 10.293 9.371 6.838 1.00 69.25 468 LYS A N 1
ATOM 3600 C CA . LYS A 1 468 ? 10.455 9.218 8.291 1.00 69.25 468 LYS A CA 1
ATOM 3601 C C . LYS A 1 468 ? 11.303 7.986 8.630 1.00 69.25 468 LYS A C 1
ATOM 3603 O O . LYS A 1 468 ? 12.275 8.117 9.356 1.00 69.25 468 LYS A O 1
ATOM 3608 N N . ALA A 1 469 ? 11.016 6.828 8.031 1.00 65.31 469 ALA A N 1
ATOM 3609 C CA . ALA A 1 469 ? 11.824 5.61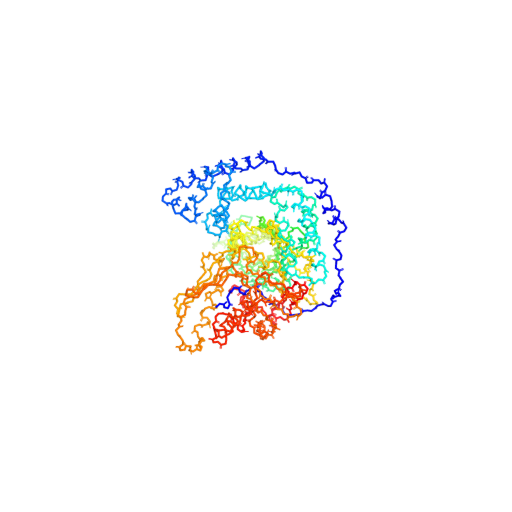6 8.213 1.00 65.31 469 ALA A CA 1
ATOM 3610 C C . ALA A 1 469 ? 13.292 5.776 7.753 1.00 65.31 469 ALA A C 1
ATOM 3612 O O . ALA A 1 469 ? 14.185 5.131 8.298 1.00 65.31 469 ALA A O 1
ATOM 3613 N N . ILE A 1 470 ? 13.565 6.646 6.771 1.00 68.12 470 ILE A N 1
ATOM 3614 C CA . ILE A 1 470 ? 14.929 6.985 6.338 1.00 68.12 470 ILE A CA 1
ATOM 3615 C C . ILE A 1 470 ? 15.654 7.901 7.310 1.00 68.12 470 ILE A C 1
ATOM 3617 O O . ILE A 1 470 ? 16.862 7.744 7.464 1.00 68.12 470 ILE A O 1
ATOM 3621 N N . ASP A 1 471 ? 14.955 8.838 7.936 1.00 71.94 471 ASP A N 1
ATOM 3622 C CA . ASP A 1 471 ? 15.579 9.776 8.860 1.00 71.94 471 ASP A CA 1
ATOM 3623 C C . ASP A 1 471 ? 15.770 9.129 10.253 1.00 71.94 471 ASP A C 1
ATOM 3625 O O . ASP A 1 471 ? 16.877 9.184 10.779 1.00 71.94 471 ASP A O 1
ATOM 3629 N N . ASN A 1 472 ? 14.802 8.343 10.749 1.00 67.75 472 ASN A N 1
ATOM 3630 C CA . ASN A 1 472 ? 14.957 7.461 11.921 1.00 67.75 472 ASN A CA 1
ATOM 3631 C C . ASN A 1 472 ? 16.188 6.532 11.803 1.00 67.75 472 ASN A C 1
ATOM 3633 O O . ASN A 1 472 ? 17.133 6.634 12.582 1.00 67.75 472 ASN A O 1
ATOM 3637 N N . ALA A 1 473 ? 16.244 5.692 10.759 1.00 66.56 473 ALA A N 1
ATOM 3638 C CA . ALA A 1 473 ? 17.354 4.753 10.538 1.00 66.56 473 ALA A CA 1
ATOM 3639 C C . ALA A 1 473 ? 18.633 5.412 9.957 1.00 66.56 473 ALA A C 1
ATOM 3641 O O . ALA A 1 473 ? 19.513 4.731 9.409 1.00 66.56 473 ALA A O 1
ATOM 3642 N N . ARG A 1 474 ? 18.729 6.749 10.034 1.00 70.44 474 ARG A N 1
ATOM 3643 C CA . ARG A 1 474 ? 19.983 7.518 9.976 1.00 70.44 474 ARG A CA 1
ATOM 3644 C C . ARG A 1 474 ? 20.423 7.918 11.376 1.00 70.44 474 ARG A C 1
ATOM 3646 O O . ARG A 1 474 ? 21.579 7.675 11.687 1.00 70.44 474 ARG A O 1
ATOM 3653 N N . GLU A 1 475 ? 19.522 8.465 12.193 1.00 71.25 475 GLU A N 1
ATOM 3654 C CA . GLU A 1 475 ? 19.791 8.835 13.591 1.00 71.25 475 GLU A CA 1
ATOM 3655 C C . GLU A 1 475 ? 20.339 7.625 14.374 1.00 71.25 475 GLU A C 1
ATOM 3657 O O . GLU A 1 475 ? 21.425 7.699 14.941 1.00 71.25 475 GLU A O 1
ATOM 3662 N N . GLU A 1 476 ? 19.688 6.461 14.257 1.00 65.75 476 GLU A N 1
ATOM 3663 C CA . GLU A 1 476 ? 20.144 5.172 14.819 1.00 65.75 476 GLU A CA 1
ATOM 3664 C C . GLU A 1 476 ? 21.537 4.723 14.324 1.00 65.75 476 GLU A C 1
ATOM 3666 O O . GLU A 1 476 ? 22.214 3.935 14.979 1.00 65.75 476 GLU A O 1
ATOM 3671 N N . ALA A 1 477 ? 21.965 5.189 13.148 1.00 64.12 477 ALA A N 1
ATOM 3672 C CA . ALA A 1 477 ? 23.226 4.812 12.511 1.00 64.12 477 ALA A CA 1
ATOM 3673 C C . ALA A 1 477 ? 24.345 5.855 12.697 1.00 64.12 477 ALA A C 1
ATOM 3675 O O . ALA A 1 477 ? 25.465 5.613 12.250 1.00 64.12 477 ALA A O 1
ATOM 3676 N N . GLU A 1 478 ? 24.072 7.000 13.333 1.00 63.12 478 GLU A N 1
ATOM 3677 C 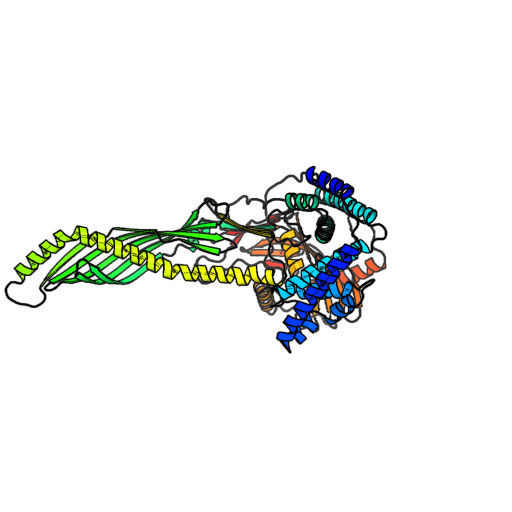CA . GLU A 1 478 ? 25.102 7.978 13.719 1.00 63.12 478 GLU A CA 1
ATOM 3678 C C . GLU A 1 478 ? 25.785 7.604 15.048 1.00 63.12 478 GLU A C 1
ATOM 3680 O O . GLU A 1 478 ? 26.941 7.972 15.261 1.00 63.12 478 GLU A O 1
ATOM 3685 N N . ASP A 1 479 ? 25.129 6.788 15.884 1.00 56.19 479 ASP A N 1
ATOM 3686 C CA . ASP A 1 479 ? 25.718 6.178 17.088 1.00 56.19 479 ASP A CA 1
ATOM 3687 C C . ASP A 1 479 ? 26.628 4.960 16.779 1.00 56.19 479 ASP A C 1
ATOM 3689 O O . ASP A 1 479 ? 27.429 4.554 17.627 1.00 56.19 479 ASP A O 1
ATOM 3693 N N . GLU A 1 480 ? 26.567 4.389 15.566 1.00 58.28 480 GLU A N 1
ATOM 3694 C CA . GLU A 1 480 ? 27.436 3.288 15.117 1.00 58.28 480 GLU A CA 1
ATOM 3695 C C . GLU A 1 480 ? 28.658 3.806 14.322 1.00 58.28 480 GLU A C 1
ATOM 3697 O O . GLU A 1 480 ? 28.527 4.184 13.152 1.00 58.28 480 GLU A O 1
ATOM 3702 N N . PRO A 1 481 ? 29.888 3.795 14.878 1.00 56.75 481 PRO A N 1
ATOM 3703 C CA . PRO A 1 481 ? 31.067 4.279 14.163 1.00 56.75 481 PRO A CA 1
ATOM 3704 C C . PRO A 1 481 ? 31.483 3.316 13.039 1.00 56.75 481 PRO A C 1
ATOM 3706 O O . PRO A 1 481 ? 32.196 2.336 13.263 1.00 56.75 481 PRO A O 1
ATOM 3709 N N . ALA A 1 482 ? 31.076 3.630 11.806 1.00 63.34 482 ALA A N 1
ATOM 3710 C CA . ALA A 1 482 ? 31.494 2.915 10.602 1.00 63.34 482 ALA A CA 1
ATOM 3711 C C . ALA A 1 482 ? 33.030 2.815 10.502 1.00 63.34 482 ALA A C 1
ATOM 3713 O O . ALA A 1 482 ? 33.745 3.796 10.720 1.00 63.34 482 ALA A O 1
ATOM 3714 N N . ALA A 1 483 ? 33.541 1.638 10.128 1.00 65.81 483 ALA A N 1
ATOM 3715 C CA . ALA A 1 483 ? 34.977 1.363 10.114 1.00 65.81 483 ALA A CA 1
ATOM 3716 C C . ALA A 1 483 ? 35.733 2.334 9.189 1.00 65.81 483 ALA A C 1
ATOM 3718 O O . ALA A 1 483 ? 35.359 2.502 8.018 1.00 65.81 483 ALA A O 1
ATOM 3719 N N . ASP A 1 484 ? 36.797 2.968 9.701 1.00 63.47 484 ASP A N 1
ATOM 3720 C CA . ASP A 1 484 ? 37.517 3.979 8.927 1.00 63.47 484 ASP A CA 1
ATOM 3721 C C . ASP A 1 484 ? 38.264 3.343 7.749 1.00 63.47 484 ASP A C 1
ATOM 3723 O O . ASP A 1 484 ? 39.151 2.501 7.894 1.00 63.47 484 ASP A O 1
ATOM 3727 N N . ASP A 1 485 ? 37.863 3.761 6.555 1.00 67.06 485 ASP A N 1
ATOM 3728 C CA . ASP A 1 485 ? 38.498 3.407 5.298 1.00 67.06 485 ASP A CA 1
ATOM 3729 C C . ASP A 1 485 ? 39.442 4.552 4.932 1.00 67.06 485 ASP A C 1
ATOM 3731 O O . ASP A 1 485 ? 38.999 5.620 4.498 1.00 67.06 485 ASP A O 1
ATOM 3735 N N . GLU A 1 486 ? 40.745 4.316 5.111 1.00 68.75 486 GLU A N 1
ATOM 3736 C CA . GLU A 1 486 ? 41.838 5.255 4.797 1.00 68.75 486 GLU A CA 1
ATOM 3737 C C . GLU A 1 486 ? 41.922 5.614 3.296 1.00 68.75 486 GLU A C 1
ATOM 3739 O O . GLU A 1 486 ? 42.735 6.442 2.882 1.00 68.75 486 GLU A O 1
ATOM 3744 N N . ARG A 1 487 ? 41.104 4.976 2.451 1.00 73.50 487 ARG A N 1
ATOM 3745 C CA . ARG A 1 487 ? 41.036 5.230 1.010 1.00 73.50 487 ARG A CA 1
ATOM 3746 C C . ARG A 1 487 ? 40.366 6.563 0.704 1.00 73.50 487 ARG A C 1
ATOM 3748 O O . ARG A 1 487 ? 39.431 6.999 1.372 1.00 73.50 487 ARG A O 1
ATOM 3755 N N . GLU A 1 488 ? 40.792 7.156 -0.404 1.00 81.75 488 GLU A N 1
ATOM 3756 C CA . GLU A 1 488 ? 40.112 8.294 -1.011 1.00 81.75 488 GLU A CA 1
ATOM 3757 C C . GLU A 1 488 ? 38.664 7.925 -1.382 1.00 81.75 488 GLU A C 1
ATOM 3759 O O . GLU A 1 488 ? 38.418 6.978 -2.135 1.00 81.75 488 GLU A O 1
ATOM 3764 N N . PHE A 1 489 ? 37.700 8.685 -0.857 1.00 84.12 489 PHE A N 1
ATOM 3765 C CA . PHE A 1 489 ? 36.294 8.529 -1.214 1.00 84.12 489 PHE A CA 1
ATOM 3766 C C . PHE A 1 489 ? 36.059 8.934 -2.674 1.00 84.12 489 PHE A C 1
ATOM 3768 O O . PHE A 1 489 ? 36.438 10.025 -3.102 1.00 84.12 489 PHE A O 1
ATOM 3775 N N . LYS A 1 490 ? 35.356 8.079 -3.421 1.00 88.56 490 LYS A N 1
ATOM 3776 C CA . LYS A 1 490 ? 34.950 8.342 -4.802 1.00 88.56 490 LYS A CA 1
ATOM 3777 C C . LYS A 1 490 ? 33.468 8.734 -4.860 1.00 88.56 490 LYS A C 1
ATOM 3779 O O . LYS A 1 490 ? 32.633 7.893 -4.526 1.00 88.56 490 LYS A O 1
ATOM 3784 N N . PRO A 1 491 ? 33.118 9.952 -5.322 1.00 91.69 491 PRO A N 1
ATOM 3785 C CA . PRO A 1 491 ? 31.734 10.316 -5.611 1.00 91.69 491 PRO A CA 1
ATOM 3786 C C . PRO A 1 491 ? 31.089 9.318 -6.573 1.00 91.69 491 PRO A C 1
ATOM 3788 O O . PRO A 1 491 ? 31.701 8.932 -7.574 1.00 91.69 491 PRO A O 1
ATOM 3791 N N . TRP A 1 492 ? 29.862 8.899 -6.270 1.00 93.38 492 TRP A N 1
ATOM 3792 C CA . TRP A 1 492 ? 29.170 7.854 -7.019 1.00 93.38 492 TRP A CA 1
ATOM 3793 C C . TRP A 1 492 ? 27.683 8.145 -7.209 1.00 93.38 492 TRP A C 1
ATOM 3795 O O . TRP A 1 492 ? 27.061 8.901 -6.456 1.00 93.38 492 TRP A O 1
ATOM 3805 N N . SER A 1 493 ? 27.097 7.512 -8.224 1.00 95.25 493 SER A N 1
ATOM 3806 C CA . SER A 1 493 ? 25.649 7.453 -8.408 1.00 95.25 493 SER A CA 1
ATOM 3807 C C . SER A 1 493 ? 25.190 6.113 -8.982 1.00 95.25 493 SER A C 1
ATOM 3809 O O . SER A 1 493 ? 25.905 5.475 -9.752 1.00 95.25 493 SER A O 1
ATOM 3811 N N . LEU A 1 494 ? 23.982 5.700 -8.606 1.00 95.06 494 LEU A N 1
ATOM 3812 C CA . LEU A 1 494 ? 23.241 4.579 -9.172 1.00 95.06 494 LEU A CA 1
ATOM 3813 C C . LEU A 1 494 ? 21.921 5.133 -9.702 1.00 95.06 494 LEU A C 1
ATOM 3815 O O . LEU A 1 494 ? 21.098 5.632 -8.937 1.00 95.06 494 LEU A O 1
ATOM 3819 N N . THR A 1 495 ? 21.723 5.051 -11.014 1.00 94.94 495 THR A N 1
ATOM 3820 C CA . THR A 1 495 ? 20.443 5.338 -11.666 1.00 94.94 495 THR A CA 1
ATOM 3821 C C . THR A 1 495 ? 19.697 4.029 -11.876 1.00 94.94 495 THR A C 1
ATOM 3823 O O . THR A 1 495 ? 20.195 3.133 -12.561 1.00 94.94 495 THR A O 1
ATOM 3826 N N . PHE A 1 496 ? 18.515 3.913 -11.277 1.00 93.88 496 PHE A N 1
ATOM 3827 C CA . PHE A 1 496 ? 17.630 2.758 -11.390 1.00 93.88 496 PHE A CA 1
ATOM 3828 C C . PHE A 1 496 ? 17.069 2.628 -12.819 1.00 93.88 496 PHE A C 1
ATOM 3830 O O . PHE A 1 496 ? 17.009 3.599 -13.578 1.00 93.88 496 PHE A O 1
ATOM 3837 N N . ARG A 1 497 ? 16.635 1.427 -13.219 1.00 90.75 497 ARG A N 1
ATOM 3838 C CA . ARG A 1 497 ? 15.873 1.251 -14.470 1.00 90.75 497 ARG A CA 1
ATOM 3839 C C . ARG A 1 497 ? 14.493 1.914 -14.369 1.00 90.75 497 ARG A C 1
ATOM 3841 O O . ARG A 1 497 ? 13.937 2.068 -13.288 1.00 90.75 497 ARG A O 1
ATOM 3848 N N . ARG A 1 498 ? 13.922 2.310 -15.513 1.00 84.69 498 ARG A N 1
ATOM 3849 C CA . ARG A 1 498 ? 12.547 2.852 -15.578 1.00 84.69 498 ARG A CA 1
ATOM 3850 C C . ARG A 1 498 ? 11.476 1.773 -15.415 1.00 84.69 498 ARG A C 1
ATOM 3852 O O . ARG A 1 498 ? 10.452 2.011 -14.791 1.00 84.69 498 ARG A O 1
ATOM 3859 N N . LEU A 1 499 ? 11.728 0.590 -15.968 1.00 83.00 499 LEU A N 1
ATOM 3860 C CA . LEU A 1 499 ? 10.890 -0.590 -15.786 1.00 83.00 499 LEU A CA 1
ATOM 3861 C C . LEU A 1 499 ? 11.540 -1.472 -14.723 1.00 83.00 499 LEU A C 1
ATOM 3863 O O . LEU A 1 499 ? 12.720 -1.803 -14.882 1.00 83.00 499 LEU A O 1
ATOM 3867 N N . ARG A 1 500 ? 10.776 -1.843 -13.685 1.00 86.56 500 ARG A N 1
ATOM 3868 C CA . ARG A 1 500 ? 11.194 -2.748 -12.601 1.00 86.56 500 ARG A CA 1
ATOM 3869 C C . ARG A 1 500 ? 12.555 -2.347 -11.979 1.00 86.56 500 ARG A C 1
ATOM 3871 O O . ARG A 1 500 ? 13.557 -3.030 -12.190 1.00 86.56 500 ARG A O 1
ATOM 3878 N N . PRO A 1 501 ? 12.629 -1.208 -11.258 1.00 91.25 501 PRO A N 1
ATOM 3879 C CA . PRO A 1 501 ? 13.867 -0.710 -10.644 1.00 91.25 501 PRO A CA 1
ATOM 3880 C C . PRO A 1 501 ? 14.367 -1.597 -9.497 1.00 91.25 501 PRO A C 1
ATOM 3882 O O . PRO A 1 501 ? 15.574 -1.699 -9.283 1.00 91.25 501 PRO A O 1
ATOM 3885 N N . ILE A 1 502 ? 13.448 -2.245 -8.777 1.00 91.88 502 ILE A N 1
ATOM 3886 C CA . ILE A 1 502 ? 13.721 -3.245 -7.744 1.00 91.88 502 ILE A CA 1
ATOM 3887 C C . ILE A 1 502 ? 12.798 -4.443 -7.991 1.00 91.88 502 ILE A C 1
ATOM 3889 O O . ILE A 1 502 ? 11.669 -4.267 -8.450 1.00 91.88 502 ILE A O 1
ATOM 3893 N N . THR A 1 503 ? 13.274 -5.644 -7.671 1.00 90.88 503 THR A N 1
ATOM 3894 C CA . THR A 1 503 ? 12.414 -6.801 -7.380 1.00 90.88 503 THR A CA 1
ATOM 3895 C C . THR A 1 503 ? 12.755 -7.363 -6.019 1.00 90.88 503 THR A C 1
ATOM 3897 O O . THR A 1 503 ? 13.912 -7.296 -5.599 1.00 90.88 503 THR A O 1
ATOM 3900 N N . LEU A 1 504 ? 11.768 -8.004 -5.417 1.00 90.69 504 LEU A N 1
ATOM 3901 C CA . LEU A 1 504 ? 11.938 -8.988 -4.363 1.00 90.69 504 LEU A CA 1
ATOM 3902 C C . LEU A 1 504 ? 11.497 -10.341 -4.935 1.00 90.69 504 LEU A C 1
ATOM 3904 O O . LEU A 1 504 ? 10.556 -10.361 -5.723 1.00 90.69 504 LEU A O 1
ATOM 3908 N N . ASP A 1 505 ? 12.133 -11.430 -4.524 1.00 92.12 505 ASP A N 1
ATOM 3909 C CA . ASP A 1 505 ? 11.555 -12.773 -4.604 1.00 92.12 505 ASP A CA 1
ATOM 3910 C C . ASP A 1 505 ? 11.351 -13.266 -3.160 1.00 92.12 505 ASP A C 1
ATOM 3912 O O . ASP A 1 505 ? 12.250 -13.099 -2.324 1.00 92.12 505 ASP A O 1
ATOM 3916 N N . PHE A 1 506 ? 10.199 -13.876 -2.867 1.00 92.31 506 PHE A N 1
ATOM 3917 C CA . PHE A 1 506 ? 9.872 -14.452 -1.553 1.00 92.31 506 PHE A CA 1
ATOM 3918 C C . PHE A 1 506 ? 9.764 -15.979 -1.670 1.00 92.31 506 PHE A C 1
ATOM 3920 O O . PHE A 1 506 ? 8.743 -16.505 -2.120 1.00 92.31 506 PHE A O 1
ATOM 3927 N N . LYS A 1 507 ? 10.840 -16.693 -1.319 1.00 89.94 507 LYS A N 1
ATOM 3928 C CA . LYS A 1 507 ? 10.937 -18.157 -1.451 1.00 89.94 507 LYS A CA 1
ATOM 3929 C C . LYS A 1 507 ? 11.920 -18.743 -0.433 1.00 89.94 507 LYS A C 1
ATOM 3931 O O . LYS A 1 507 ? 12.869 -18.072 -0.032 1.00 89.94 507 LYS A O 1
ATOM 3936 N N . ASP A 1 508 ? 11.716 -20.002 -0.040 1.00 90.12 508 ASP A N 1
ATOM 3937 C CA . ASP A 1 508 ? 12.666 -20.799 0.757 1.00 90.12 508 ASP A CA 1
ATOM 3938 C C . ASP A 1 508 ? 13.065 -20.151 2.105 1.00 90.12 508 ASP A C 1
ATOM 3940 O O . ASP A 1 508 ? 14.175 -20.352 2.602 1.00 90.12 508 ASP A O 1
ATOM 3944 N N . GLN A 1 509 ? 12.153 -19.379 2.715 1.00 93.38 509 GLN A N 1
ATOM 3945 C CA . GLN A 1 509 ? 12.374 -18.609 3.952 1.00 93.38 509 GLN A CA 1
ATOM 3946 C C . GLN A 1 509 ? 13.465 -17.530 3.829 1.00 93.38 509 GLN A C 1
ATOM 3948 O O . GLN A 1 509 ? 14.175 -17.224 4.791 1.00 93.38 509 GLN A O 1
ATOM 3953 N N . LYS A 1 510 ? 13.602 -16.964 2.625 1.00 94.00 510 LYS A N 1
ATOM 3954 C CA . LYS A 1 510 ? 14.548 -15.901 2.289 1.00 94.00 510 LYS A CA 1
ATOM 3955 C C . LYS A 1 510 ? 13.880 -14.807 1.470 1.00 94.00 510 LYS A C 1
ATOM 3957 O O . LYS A 1 510 ? 12.893 -15.028 0.771 1.00 94.00 510 LYS A O 1
ATOM 3962 N N . ILE A 1 511 ? 14.511 -13.637 1.489 1.00 93.88 511 ILE A N 1
ATOM 3963 C CA . ILE A 1 511 ? 14.169 -12.515 0.617 1.00 93.88 511 ILE A CA 1
ATOM 3964 C C . ILE A 1 511 ? 15.352 -12.238 -0.299 1.00 93.88 511 ILE A C 1
ATOM 3966 O O . ILE A 1 511 ? 16.417 -11.822 0.160 1.00 93.88 511 ILE A O 1
ATOM 3970 N N . VAL A 1 512 ? 15.168 -12.456 -1.601 1.00 93.44 512 VAL A N 1
ATOM 3971 C CA . VAL A 1 512 ? 16.176 -12.119 -2.614 1.00 93.44 512 VAL A CA 1
ATOM 3972 C C . VAL A 1 512 ? 15.821 -10.769 -3.214 1.00 93.44 512 VAL A C 1
ATOM 3974 O O . VAL A 1 512 ? 14.815 -10.640 -3.905 1.00 93.44 512 VAL A O 1
ATOM 3977 N N . VAL A 1 513 ? 16.650 -9.755 -2.983 1.00 92.31 513 VAL A N 1
ATOM 3978 C CA . VAL A 1 513 ? 16.412 -8.398 -3.487 1.00 92.31 513 VAL A CA 1
ATOM 3979 C C . VAL A 1 513 ? 17.354 -8.083 -4.627 1.00 92.31 513 VAL A C 1
ATOM 3981 O O . VAL A 1 513 ? 18.571 -8.217 -4.502 1.00 92.31 513 VAL A O 1
ATOM 3984 N N . ARG A 1 514 ? 16.781 -7.627 -5.743 1.00 94.00 514 ARG A N 1
ATOM 3985 C CA . ARG A 1 514 ? 17.523 -7.238 -6.944 1.00 94.00 514 ARG A CA 1
ATOM 3986 C C . ARG A 1 514 ? 17.281 -5.773 -7.251 1.00 94.00 514 ARG A C 1
ATOM 3988 O O . ARG A 1 514 ? 16.166 -5.396 -7.600 1.00 94.00 514 ARG A O 1
ATOM 3995 N N . ILE A 1 515 ? 18.324 -4.955 -7.142 1.00 94.25 515 ILE A N 1
ATOM 3996 C CA . ILE A 1 515 ? 18.314 -3.569 -7.614 1.00 94.25 515 ILE A CA 1
ATOM 3997 C C . ILE A 1 515 ? 18.802 -3.562 -9.059 1.00 94.25 515 ILE A C 1
ATOM 3999 O O . ILE A 1 515 ? 19.970 -3.846 -9.328 1.00 94.25 515 ILE A O 1
ATOM 4003 N N . HIS A 1 516 ? 17.917 -3.207 -9.985 1.00 94.19 516 HIS A N 1
ATOM 4004 C CA . HIS A 1 516 ? 18.226 -3.159 -11.407 1.00 94.19 516 HIS A CA 1
ATOM 4005 C C . HIS A 1 516 ? 18.694 -1.752 -11.790 1.00 94.19 516 HIS A C 1
ATOM 4007 O O . HIS A 1 516 ? 17.890 -0.817 -11.885 1.00 94.19 516 HIS A O 1
ATOM 4013 N N . SER A 1 517 ? 19.995 -1.578 -12.033 1.00 95.19 517 SER A N 1
ATOM 4014 C CA . SER A 1 517 ? 20.544 -0.287 -12.458 1.00 95.19 517 SER A CA 1
ATOM 4015 C C . SER A 1 517 ? 20.484 -0.121 -13.979 1.00 95.19 517 SER A C 1
ATOM 4017 O O . SER A 1 517 ? 20.801 -1.023 -14.756 1.00 95.19 517 SER A O 1
ATOM 4019 N N . ALA A 1 518 ? 20.089 1.069 -14.428 1.00 94.50 518 ALA A N 1
ATOM 4020 C CA . ALA A 1 518 ? 20.355 1.510 -15.791 1.00 94.50 518 ALA A CA 1
ATOM 4021 C C . ALA A 1 518 ? 21.844 1.860 -15.948 1.00 94.50 518 ALA A C 1
ATOM 4023 O O . ALA A 1 518 ? 22.461 1.493 -16.948 1.00 94.50 518 ALA A O 1
ATOM 4024 N N . ARG A 1 519 ? 22.405 2.545 -14.942 1.00 95.44 519 ARG A N 1
ATOM 4025 C CA . ARG A 1 519 ? 23.791 3.023 -14.895 1.00 95.44 519 ARG A CA 1
ATOM 4026 C C . ARG A 1 519 ? 24.280 3.144 -13.456 1.00 95.44 519 ARG A C 1
ATOM 4028 O O . ARG A 1 519 ? 23.599 3.752 -12.633 1.00 95.44 519 ARG A O 1
ATOM 4035 N N . ILE A 1 520 ? 25.490 2.669 -13.193 1.00 95.69 520 ILE A N 1
ATOM 4036 C CA . ILE A 1 520 ? 26.300 3.034 -12.026 1.00 95.69 520 ILE A CA 1
ATOM 4037 C C . ILE A 1 520 ? 27.469 3.888 -12.531 1.00 95.69 520 ILE A C 1
ATOM 4039 O O . ILE A 1 520 ? 28.095 3.540 -13.532 1.00 95.69 520 ILE A O 1
ATOM 4043 N N . GLN A 1 521 ? 27.770 4.995 -11.858 1.00 95.19 521 GLN A N 1
ATOM 4044 C CA . GLN A 1 521 ? 28.923 5.851 -12.149 1.00 95.19 521 GLN A CA 1
ATOM 4045 C C . GLN A 1 521 ? 29.745 6.068 -10.875 1.00 95.19 521 GLN A C 1
ATOM 4047 O O . GLN A 1 521 ? 29.168 6.312 -9.816 1.00 95.19 521 GLN A O 1
ATOM 4052 N N . VAL A 1 522 ? 31.075 5.999 -10.977 1.00 92.56 522 VAL A N 1
ATOM 4053 C CA . VAL A 1 522 ? 32.022 6.193 -9.864 1.00 92.56 522 VAL A CA 1
ATOM 4054 C C . VAL A 1 522 ? 33.190 7.050 -10.359 1.00 92.56 522 VAL A C 1
ATOM 4056 O O . VAL A 1 522 ? 34.014 6.576 -11.136 1.00 92.56 522 VAL A O 1
ATOM 4059 N N . GLN A 1 523 ? 33.260 8.317 -9.935 1.00 88.56 523 GLN A N 1
ATOM 4060 C CA . GLN A 1 523 ? 34.060 9.353 -10.613 1.00 88.56 523 GLN A CA 1
ATOM 4061 C C . GLN A 1 523 ? 33.793 9.335 -12.139 1.00 88.56 523 GLN A C 1
ATOM 4063 O O . GLN A 1 523 ? 32.662 9.588 -12.563 1.00 88.56 523 GLN A O 1
ATOM 4068 N N . ASP A 1 524 ? 34.803 9.014 -12.950 1.00 88.88 524 ASP A N 1
ATOM 4069 C CA . ASP A 1 524 ? 34.721 8.938 -14.414 1.00 88.88 524 ASP A CA 1
ATOM 4070 C C . ASP A 1 524 ? 34.311 7.541 -14.934 1.00 88.88 524 ASP A C 1
ATOM 4072 O O . ASP A 1 524 ? 33.886 7.403 -16.084 1.00 88.88 524 ASP A O 1
ATOM 4076 N N . ASP A 1 525 ? 34.407 6.493 -14.105 1.00 92.56 525 ASP A N 1
ATOM 4077 C CA . ASP A 1 525 ? 34.049 5.124 -14.494 1.00 92.56 525 ASP A CA 1
ATOM 4078 C C . ASP A 1 525 ? 32.526 4.965 -14.606 1.00 92.56 525 ASP A C 1
ATOM 4080 O O . ASP A 1 525 ? 31.776 5.380 -13.722 1.00 92.56 525 ASP A O 1
ATOM 4084 N N . THR A 1 526 ? 32.060 4.317 -15.678 1.00 94.62 526 THR A N 1
ATOM 4085 C CA . THR A 1 526 ? 30.629 4.108 -15.967 1.00 94.62 526 THR A CA 1
ATOM 4086 C C . THR A 1 526 ? 30.325 2.642 -16.279 1.00 94.62 526 THR A C 1
ATOM 4088 O O . THR A 1 526 ? 30.989 2.013 -17.109 1.00 94.62 526 THR A O 1
ATOM 4091 N N . TYR A 1 527 ? 29.279 2.112 -15.645 1.00 94.56 527 TYR A N 1
ATOM 4092 C CA . TYR A 1 527 ? 28.853 0.716 -15.708 1.00 94.56 527 TYR A CA 1
ATOM 4093 C C . TYR A 1 527 ? 27.350 0.635 -16.024 1.00 94.56 527 TYR A C 1
ATOM 4095 O O . TYR A 1 527 ? 26.510 0.859 -15.155 1.00 94.56 527 TYR A O 1
ATOM 4103 N N . ASP A 1 528 ? 27.006 0.307 -17.270 1.00 94.38 528 ASP A N 1
ATOM 4104 C CA . ASP A 1 528 ? 25.615 0.277 -17.747 1.00 94.38 528 ASP A CA 1
ATOM 4105 C C . ASP A 1 528 ? 25.005 -1.131 -17.694 1.00 94.38 528 ASP A C 1
ATOM 4107 O O . ASP A 1 528 ? 25.659 -2.103 -18.080 1.00 94.38 528 ASP A O 1
ATOM 4111 N N . GLY A 1 529 ? 23.737 -1.222 -17.276 1.00 93.12 529 GLY A N 1
ATOM 4112 C CA . GLY A 1 529 ? 22.937 -2.454 -17.300 1.00 93.12 529 GLY A CA 1
ATOM 4113 C C . GLY A 1 529 ? 23.423 -3.551 -16.351 1.00 93.12 529 GLY A C 1
ATOM 4114 O O . GLY A 1 529 ? 23.704 -4.667 -16.800 1.00 93.12 529 GLY A O 1
ATOM 4115 N N . TRP A 1 530 ? 23.519 -3.235 -15.056 1.00 94.94 530 TRP A N 1
ATOM 4116 C CA . TRP A 1 530 ? 23.919 -4.174 -14.002 1.00 94.94 530 TRP A CA 1
ATOM 4117 C C . TRP A 1 530 ? 22.855 -4.292 -12.914 1.00 94.94 530 TRP A C 1
ATOM 4119 O O . TRP A 1 530 ? 22.349 -3.288 -12.411 1.00 94.94 530 TRP A O 1
ATOM 4129 N N . ASP A 1 531 ? 22.577 -5.523 -12.514 1.00 94.31 531 ASP A N 1
ATOM 4130 C CA . ASP A 1 531 ? 21.711 -5.861 -11.397 1.00 94.31 531 ASP A CA 1
ATOM 4131 C C . ASP A 1 531 ? 22.584 -6.215 -10.190 1.00 94.31 531 ASP A C 1
ATOM 4133 O O . ASP A 1 531 ? 23.526 -7.006 -10.305 1.00 94.31 531 ASP A O 1
ATOM 4137 N N . ILE A 1 532 ? 22.272 -5.613 -9.044 1.00 95.06 532 ILE A N 1
ATOM 4138 C CA . ILE A 1 532 ? 22.888 -5.914 -7.749 1.00 95.06 532 ILE A CA 1
ATOM 4139 C C . ILE A 1 532 ? 21.918 -6.806 -6.984 1.00 95.06 532 ILE A C 1
ATOM 4141 O O . ILE A 1 532 ? 20.749 -6.444 -6.851 1.00 95.06 532 ILE A O 1
ATOM 4145 N N . VAL A 1 533 ? 22.389 -7.948 -6.489 1.00 94.44 533 VAL A N 1
ATOM 4146 C CA . VAL A 1 533 ? 21.566 -8.955 -5.811 1.00 94.44 533 VAL A CA 1
ATOM 4147 C C . VAL A 1 533 ? 22.078 -9.174 -4.392 1.00 94.44 533 VAL A C 1
ATOM 4149 O O . VAL A 1 533 ? 23.266 -9.414 -4.193 1.00 94.44 533 VAL A O 1
ATOM 4152 N N . ALA A 1 534 ? 21.181 -9.109 -3.412 1.00 93.69 534 ALA A N 1
ATOM 4153 C CA . ALA A 1 534 ? 21.455 -9.470 -2.026 1.00 93.69 534 ALA A CA 1
ATOM 4154 C C . ALA A 1 534 ? 20.347 -10.398 -1.515 1.00 93.69 534 ALA A C 1
ATOM 4156 O O . ALA A 1 534 ? 19.163 -10.120 -1.712 1.00 93.69 534 ALA A O 1
ATOM 4157 N N . THR A 1 535 ? 20.738 -11.493 -0.871 1.00 95.62 535 THR A N 1
ATOM 4158 C CA . THR A 1 535 ? 19.826 -12.472 -0.270 1.00 95.62 535 THR A CA 1
ATOM 4159 C C . THR A 1 535 ? 19.837 -12.288 1.239 1.00 95.62 535 THR A C 1
ATOM 4161 O O . THR A 1 535 ? 20.909 -12.158 1.823 1.00 95.62 535 THR A O 1
ATOM 4164 N N . TYR A 1 536 ? 18.669 -12.304 1.874 1.00 94.75 536 TYR A N 1
ATOM 4165 C CA . TYR A 1 536 ? 18.533 -12.200 3.325 1.00 94.75 536 TYR A CA 1
ATOM 4166 C C . TYR A 1 536 ? 17.802 -13.423 3.889 1.00 94.75 536 TYR A C 1
ATOM 4168 O O . TYR A 1 536 ? 16.698 -13.747 3.451 1.00 94.75 536 TYR A O 1
ATOM 4176 N N . GLY A 1 537 ? 18.432 -14.091 4.858 1.00 95.50 537 GLY A N 1
ATOM 4177 C CA . GLY A 1 537 ? 17.794 -15.023 5.784 1.00 95.50 537 GLY A CA 1
ATOM 4178 C C . GLY A 1 537 ? 17.034 -14.273 6.880 1.00 95.50 537 GLY A C 1
ATOM 4179 O O . GLY A 1 537 ? 17.197 -13.065 7.053 1.00 95.50 537 GLY A O 1
ATOM 4180 N N . MET A 1 538 ? 16.147 -14.974 7.584 1.00 93.50 538 MET A N 1
ATOM 4181 C CA . MET A 1 538 ? 15.051 -14.344 8.323 1.00 93.50 538 MET A CA 1
ATOM 4182 C C . MET A 1 538 ? 14.986 -14.874 9.758 1.00 93.50 538 MET A C 1
ATOM 4184 O O . MET A 1 538 ? 14.743 -16.060 9.979 1.00 93.50 538 MET A O 1
ATOM 4188 N N . HIS A 1 539 ? 15.227 -13.997 10.734 1.00 92.19 539 HIS A N 1
ATOM 4189 C CA . HIS A 1 539 ? 15.485 -14.379 12.123 1.00 92.19 539 HIS A CA 1
ATOM 4190 C C . HIS A 1 539 ? 14.583 -13.598 13.087 1.00 92.19 539 HIS A C 1
ATOM 4192 O O . HIS A 1 539 ? 14.797 -12.411 13.324 1.00 92.19 539 HIS A O 1
ATOM 4198 N N . LEU A 1 540 ? 13.559 -14.251 13.647 1.00 90.19 540 LEU A N 1
ATOM 4199 C CA . LEU A 1 540 ? 12.722 -13.647 14.689 1.00 90.19 540 LEU A CA 1
ATOM 4200 C C . LEU A 1 540 ? 13.502 -13.616 16.011 1.00 90.19 540 LEU A C 1
ATOM 4202 O O . LEU A 1 540 ? 13.978 -14.652 16.480 1.00 90.19 540 LEU A O 1
ATOM 4206 N N . GLN A 1 541 ? 13.616 -12.438 16.624 1.00 87.62 541 GLN A N 1
ATOM 4207 C CA . GLN A 1 541 ? 14.342 -12.239 17.880 1.00 87.62 541 GLN A CA 1
ATOM 4208 C C . GLN A 1 541 ? 13.720 -11.081 18.669 1.00 87.62 541 GLN A C 1
ATOM 4210 O O . GLN A 1 541 ? 13.412 -10.033 18.115 1.00 87.62 541 GLN A O 1
ATOM 4215 N N . ASN A 1 542 ? 13.532 -11.267 19.980 1.00 84.50 542 ASN A N 1
ATOM 4216 C CA . ASN A 1 542 ? 12.980 -10.265 20.910 1.00 84.50 542 ASN A CA 1
ATOM 4217 C C . ASN A 1 542 ? 11.597 -9.673 20.538 1.00 84.50 542 ASN A C 1
ATOM 4219 O O . ASN A 1 542 ? 11.204 -8.664 21.113 1.00 84.50 542 ASN A O 1
ATOM 4223 N N . GLY A 1 543 ? 10.847 -10.294 19.619 1.00 84.25 543 GLY A N 1
ATOM 4224 C CA . GLY A 1 543 ? 9.577 -9.766 19.099 1.00 84.25 543 GLY A CA 1
ATOM 4225 C C . GLY A 1 543 ? 9.718 -8.837 17.884 1.00 84.25 543 GLY A C 1
ATOM 4226 O O . GLY A 1 543 ? 8.710 -8.312 17.419 1.00 84.25 543 GLY A O 1
ATOM 4227 N N . GLY A 1 544 ? 10.932 -8.650 17.357 1.00 84.94 544 GLY A N 1
ATOM 4228 C CA . GLY A 1 544 ? 11.199 -8.067 16.038 1.00 84.94 544 GLY A CA 1
ATOM 4229 C C . GLY A 1 544 ? 11.725 -9.114 15.047 1.00 84.94 544 GLY A C 1
ATOM 4230 O O . GLY A 1 544 ? 11.862 -10.298 15.380 1.00 84.94 544 GLY A O 1
ATOM 4231 N N . LEU A 1 545 ? 12.045 -8.675 13.827 1.00 87.56 545 LEU A N 1
ATOM 4232 C CA . LEU A 1 545 ? 12.741 -9.491 12.828 1.00 87.56 545 LEU A CA 1
ATOM 4233 C C . LEU A 1 545 ? 14.100 -8.885 12.489 1.00 87.56 545 LEU A C 1
ATOM 4235 O O . LEU A 1 545 ? 14.199 -7.695 12.212 1.00 87.56 545 LEU A O 1
ATOM 4239 N N . PHE A 1 546 ? 15.105 -9.742 12.370 1.00 89.31 546 PHE A N 1
ATOM 4240 C CA . PHE A 1 546 ? 16.392 -9.419 11.775 1.00 89.31 546 PHE A CA 1
ATOM 4241 C C . PHE A 1 546 ? 16.511 -10.138 10.425 1.00 89.31 546 PHE A C 1
ATOM 4243 O O . PHE A 1 546 ? 16.434 -11.369 10.337 1.00 89.31 546 PHE A O 1
ATOM 4250 N N . LEU A 1 547 ? 16.649 -9.358 9.352 1.00 90.56 547 LEU A N 1
ATOM 4251 C CA . LEU A 1 547 ? 17.013 -9.845 8.024 1.00 90.56 547 LEU A CA 1
ATOM 4252 C C . LEU A 1 547 ? 18.538 -9.862 7.927 1.00 90.56 547 LEU A C 1
ATOM 4254 O O . LEU A 1 547 ? 19.157 -8.802 7.846 1.00 90.56 547 LEU A O 1
ATOM 4258 N N . VAL A 1 548 ? 19.140 -11.050 7.916 1.00 93.31 548 VAL A N 1
ATOM 4259 C CA . VAL A 1 548 ? 20.601 -11.234 7.928 1.00 93.31 548 VAL A CA 1
ATOM 4260 C C . VAL A 1 548 ? 21.073 -11.698 6.552 1.00 93.31 548 VAL A C 1
ATOM 4262 O O . VAL A 1 548 ? 20.534 -12.651 5.991 1.00 93.31 548 VAL A O 1
ATOM 4265 N N . ARG A 1 549 ? 22.067 -11.014 5.984 1.00 93.31 549 ARG A N 1
ATOM 4266 C CA . ARG A 1 549 ? 22.575 -11.232 4.624 1.00 93.31 549 ARG A CA 1
ATOM 4267 C C . ARG A 1 549 ? 23.218 -12.619 4.487 1.00 93.31 549 ARG A C 1
ATOM 4269 O O . ARG A 1 549 ? 24.242 -12.911 5.098 1.00 93.31 549 ARG A O 1
ATOM 4276 N N . ASP A 1 550 ? 22.626 -13.460 3.645 1.00 94.75 550 ASP A N 1
ATOM 4277 C CA . ASP A 1 550 ? 23.098 -14.810 3.336 1.00 94.75 550 ASP A CA 1
ATOM 4278 C C . ASP A 1 550 ? 24.027 -14.779 2.113 1.00 94.75 550 ASP A C 1
ATOM 4280 O O . ASP A 1 550 ? 23.583 -14.828 0.963 1.00 94.75 550 ASP A O 1
ATOM 4284 N N . GLY A 1 551 ? 25.330 -14.671 2.382 1.00 93.94 551 GLY A N 1
ATOM 4285 C CA . GLY A 1 551 ? 26.390 -14.662 1.372 1.00 93.94 551 GLY A CA 1
ATOM 4286 C C . GLY A 1 551 ? 26.750 -13.279 0.816 1.00 93.94 551 GLY A C 1
ATOM 4287 O O . GLY A 1 551 ? 26.257 -12.237 1.254 1.00 93.94 551 GLY A O 1
ATOM 4288 N N . ASP A 1 552 ? 27.673 -13.268 -0.146 1.00 95.31 552 ASP A N 1
ATOM 4289 C CA . ASP A 1 552 ? 28.162 -12.046 -0.790 1.00 95.31 552 ASP A CA 1
ATOM 4290 C C . ASP A 1 552 ? 27.072 -11.364 -1.636 1.00 95.31 552 ASP A C 1
ATOM 4292 O O . ASP A 1 552 ? 26.262 -12.013 -2.295 1.00 95.31 552 ASP A O 1
ATOM 4296 N N . ILE A 1 553 ? 27.120 -10.033 -1.699 1.00 95.44 553 ILE A N 1
ATOM 4297 C CA . ILE A 1 553 ? 26.374 -9.230 -2.670 1.00 95.44 553 ILE A CA 1
ATOM 4298 C C . ILE A 1 553 ? 26.845 -9.611 -4.079 1.00 95.44 553 ILE A C 1
ATOM 4300 O O . ILE A 1 553 ? 27.989 -9.340 -4.467 1.00 95.44 553 ILE A O 1
ATOM 4304 N N . GLU A 1 554 ? 25.953 -10.216 -4.857 1.00 94.62 554 GLU A N 1
ATOM 4305 C CA . GLU A 1 554 ? 26.200 -10.594 -6.242 1.00 94.62 554 GLU A CA 1
ATOM 4306 C C . GLU A 1 554 ? 25.955 -9.425 -7.206 1.00 94.62 554 GLU A C 1
ATOM 4308 O O . GLU A 1 554 ? 25.164 -8.513 -6.960 1.00 94.62 554 GLU A O 1
ATOM 4313 N N . VAL A 1 555 ? 26.637 -9.465 -8.354 1.00 94.81 555 VAL A N 1
ATOM 4314 C CA . VAL A 1 555 ? 26.488 -8.476 -9.428 1.00 94.81 555 VAL A CA 1
ATOM 4315 C C . VAL A 1 555 ? 26.444 -9.189 -10.777 1.00 94.81 555 VAL A C 1
ATOM 4317 O O . VAL A 1 555 ? 27.398 -9.869 -11.158 1.00 94.81 555 VAL A O 1
ATOM 4320 N N . ILE A 1 556 ? 25.356 -9.025 -11.528 1.00 93.31 556 ILE A N 1
ATOM 4321 C CA . ILE A 1 556 ? 25.150 -9.668 -12.837 1.00 93.31 556 ILE A CA 1
ATOM 4322 C C . ILE A 1 556 ? 24.704 -8.635 -13.882 1.00 93.31 556 ILE A C 1
ATOM 4324 O O . ILE A 1 556 ? 24.050 -7.660 -13.522 1.00 93.31 556 ILE A O 1
ATOM 4328 N N . PRO A 1 557 ? 25.040 -8.776 -15.177 1.00 92.38 557 PRO A N 1
ATOM 4329 C CA . PRO A 1 557 ? 24.482 -7.886 -16.193 1.00 92.38 557 PRO A CA 1
ATOM 4330 C C . PRO A 1 557 ? 22.972 -8.123 -16.301 1.00 92.38 557 PRO A C 1
ATOM 4332 O O . PRO A 1 557 ? 22.565 -9.274 -16.424 1.00 92.38 557 PRO A O 1
ATOM 4335 N N . THR A 1 558 ? 22.145 -7.077 -16.359 1.00 87.25 558 THR A N 1
ATOM 4336 C CA . THR A 1 558 ? 20.670 -7.196 -16.439 1.00 87.25 558 THR A CA 1
ATOM 4337 C C . THR A 1 558 ? 20.207 -8.077 -17.610 1.00 87.25 558 THR A C 1
ATOM 4339 O O . THR A 1 558 ? 19.187 -8.763 -17.549 1.00 87.25 558 THR A O 1
ATOM 4342 N N . SER A 1 559 ? 20.957 -8.083 -18.716 1.00 83.38 559 SER A N 1
ATOM 4343 C CA . SER A 1 559 ? 20.657 -8.916 -19.886 1.00 83.38 559 SER A CA 1
ATOM 4344 C C . SER A 1 559 ? 20.963 -10.405 -19.690 1.00 83.38 559 SER A C 1
ATOM 4346 O O . SER A 1 559 ? 20.399 -11.221 -20.414 1.00 83.38 559 SER A O 1
ATOM 4348 N N . PHE A 1 560 ? 21.798 -10.779 -18.720 1.00 86.69 560 PHE A N 1
ATOM 4349 C CA . PHE A 1 560 ? 22.201 -12.161 -18.463 1.00 86.69 560 PHE A CA 1
ATOM 4350 C C . PHE A 1 560 ? 21.107 -12.947 -17.728 1.00 86.69 560 PHE A C 1
ATOM 4352 O O . PHE A 1 560 ? 20.543 -12.465 -16.750 1.00 86.69 560 PHE A O 1
ATOM 4359 N N . ASP A 1 561 ? 20.827 -14.166 -18.188 1.00 83.12 561 ASP A N 1
ATOM 4360 C CA . ASP A 1 561 ? 19.990 -15.141 -17.486 1.00 83.12 561 ASP A CA 1
ATOM 4361 C C . ASP A 1 561 ? 20.857 -16.360 -17.134 1.00 83.12 561 ASP A C 1
ATOM 4363 O O . ASP A 1 561 ? 21.295 -17.062 -18.053 1.00 83.12 561 ASP A O 1
ATOM 4367 N N . PRO A 1 562 ? 21.134 -16.632 -15.846 1.00 78.94 562 PRO A N 1
ATOM 4368 C CA . PRO A 1 562 ? 21.859 -17.834 -15.446 1.00 78.94 562 PRO A CA 1
ATOM 4369 C C . PRO A 1 562 ? 21.158 -19.130 -15.886 1.00 78.94 562 PRO A C 1
ATOM 4371 O O . PRO A 1 562 ? 21.837 -20.111 -16.188 1.00 78.94 562 PRO A O 1
ATOM 4374 N N . ALA A 1 563 ? 19.820 -19.137 -15.968 1.00 79.62 563 ALA A N 1
ATOM 4375 C CA . ALA A 1 563 ? 19.043 -20.325 -16.319 1.00 79.62 563 ALA A CA 1
ATOM 4376 C C . ALA A 1 563 ? 19.046 -20.629 -17.830 1.00 79.62 563 ALA A C 1
ATOM 4378 O O . ALA A 1 563 ? 18.887 -21.782 -18.218 1.00 79.62 563 ALA A O 1
ATOM 4379 N N . GLU A 1 564 ? 19.308 -19.638 -18.696 1.00 78.94 564 GLU A N 1
ATOM 4380 C CA . GLU A 1 564 ? 19.480 -19.869 -20.144 1.00 78.94 564 GLU A CA 1
ATOM 4381 C C . GLU A 1 564 ? 20.888 -20.421 -20.496 1.00 78.94 564 GLU A C 1
ATOM 4383 O O . GLU A 1 564 ? 21.245 -20.529 -21.669 1.00 78.94 564 GLU A O 1
ATOM 4388 N N . GLY A 1 565 ? 21.703 -20.793 -19.495 1.00 74.00 565 GLY A N 1
ATOM 4389 C CA . GLY A 1 565 ? 22.949 -21.559 -19.665 1.00 74.00 565 GLY A CA 1
ATOM 4390 C C . GLY A 1 565 ? 24.112 -20.804 -20.323 1.00 74.00 565 GLY A C 1
ATOM 4391 O O . GLY A 1 565 ? 25.112 -21.413 -20.708 1.00 74.00 565 GLY A O 1
ATOM 4392 N N . GLY A 1 566 ? 23.994 -19.484 -20.479 1.00 80.06 566 GLY A N 1
ATOM 4393 C CA . GLY A 1 566 ? 25.016 -18.644 -21.099 1.00 80.06 566 GLY A CA 1
ATOM 4394 C C . GLY A 1 566 ? 26.255 -18.420 -20.222 1.00 80.06 566 GLY A C 1
ATOM 4395 O O . GLY A 1 566 ? 26.232 -18.579 -19.004 1.00 80.06 566 GLY A O 1
ATOM 4396 N N . SER A 1 567 ? 27.343 -17.951 -20.838 1.00 85.56 567 SER A N 1
ATOM 4397 C CA . SER A 1 567 ? 28.571 -17.540 -20.143 1.00 85.56 567 SER A CA 1
ATOM 4398 C C . SER A 1 567 ? 28.825 -16.037 -20.272 1.00 85.56 567 SER A C 1
ATOM 4400 O O . SER A 1 567 ? 28.776 -15.497 -21.380 1.00 85.56 567 SER A O 1
ATOM 4402 N N . LEU A 1 568 ? 29.195 -15.375 -19.173 1.00 89.62 568 LEU A N 1
ATOM 4403 C CA . LEU A 1 568 ? 29.687 -13.993 -19.200 1.00 89.62 568 LEU A CA 1
ATOM 4404 C C . LEU A 1 568 ? 30.977 -13.871 -20.025 1.00 89.62 568 LEU A C 1
ATOM 4406 O O . LEU A 1 568 ? 31.882 -14.695 -19.903 1.00 89.62 568 LEU A O 1
ATOM 4410 N N . ASN A 1 569 ? 31.099 -12.807 -20.822 1.00 89.81 569 ASN A N 1
ATOM 4411 C CA . ASN A 1 569 ? 32.338 -12.519 -21.549 1.00 89.81 569 ASN A CA 1
ATOM 4412 C C . ASN A 1 569 ? 33.427 -11.939 -20.622 1.00 89.81 569 ASN A C 1
ATOM 4414 O O . ASN A 1 569 ? 33.130 -11.402 -19.556 1.00 89.81 569 ASN A O 1
ATOM 4418 N N . ASN A 1 570 ? 34.695 -11.983 -21.046 1.00 90.62 570 ASN A N 1
ATOM 4419 C CA . ASN A 1 570 ? 35.841 -11.565 -20.220 1.00 90.62 570 ASN A CA 1
ATOM 4420 C C . ASN A 1 570 ? 35.716 -10.140 -19.638 1.00 90.62 570 ASN A C 1
ATOM 4422 O O . ASN A 1 570 ? 36.160 -9.904 -18.514 1.00 90.62 570 ASN A O 1
ATOM 4426 N N . ARG A 1 571 ? 35.092 -9.195 -20.362 1.00 89.38 571 ARG A N 1
ATOM 4427 C CA . ARG A 1 571 ? 34.845 -7.834 -19.853 1.00 89.38 571 ARG A CA 1
ATOM 4428 C C . ARG A 1 571 ? 33.781 -7.845 -18.756 1.00 89.38 571 ARG A C 1
ATOM 4430 O O . ARG A 1 571 ? 33.996 -7.231 -17.720 1.00 89.38 571 ARG A O 1
ATOM 4437 N N . GLN A 1 572 ? 32.677 -8.568 -18.950 1.00 91.94 572 GLN A N 1
ATOM 4438 C CA . GLN A 1 572 ? 31.643 -8.739 -17.922 1.00 91.94 572 GLN A CA 1
ATOM 4439 C C . GLN A 1 572 ? 32.195 -9.435 -16.669 1.00 91.94 572 GLN A C 1
ATOM 4441 O O . GLN A 1 572 ? 31.916 -8.987 -15.563 1.00 91.94 572 GLN A O 1
ATOM 4446 N N . VAL A 1 573 ? 33.022 -10.476 -16.819 1.00 92.31 573 VAL A N 1
ATOM 4447 C CA . VAL A 1 573 ? 33.675 -11.152 -15.681 1.00 92.31 573 VAL A CA 1
ATOM 4448 C C . VAL A 1 573 ? 34.558 -10.177 -14.893 1.00 92.31 573 VAL A C 1
ATOM 4450 O O . VAL A 1 573 ? 34.464 -10.134 -13.666 1.00 92.31 573 VAL A O 1
ATOM 4453 N N . GLY A 1 574 ? 35.358 -9.354 -15.582 1.00 91.06 574 GLY A N 1
ATOM 4454 C CA . GLY A 1 574 ? 36.176 -8.313 -14.953 1.00 91.06 574 GLY A CA 1
ATOM 4455 C C . GLY A 1 574 ? 35.345 -7.240 -14.243 1.00 91.06 574 GLY A C 1
ATOM 4456 O O . GLY A 1 574 ? 35.573 -6.969 -13.068 1.00 91.06 574 GLY A O 1
ATOM 4457 N N . THR A 1 575 ? 34.343 -6.668 -14.920 1.00 92.81 575 THR A N 1
ATOM 4458 C CA . THR A 1 575 ? 33.453 -5.646 -14.343 1.00 92.81 575 THR A CA 1
ATOM 4459 C C . THR A 1 575 ? 32.680 -6.168 -13.130 1.00 92.81 575 THR A C 1
ATOM 4461 O O . THR A 1 575 ? 32.652 -5.487 -12.108 1.00 92.81 575 THR A O 1
ATOM 4464 N N . ARG A 1 576 ? 32.135 -7.392 -13.193 1.00 93.94 576 ARG A N 1
ATOM 4465 C CA . ARG A 1 576 ? 31.509 -8.060 -12.041 1.00 93.94 576 ARG A CA 1
ATOM 4466 C C . ARG A 1 576 ? 32.469 -8.134 -10.856 1.00 93.94 576 ARG A C 1
ATOM 4468 O O . ARG A 1 576 ? 32.091 -7.773 -9.749 1.00 93.94 576 ARG A O 1
ATOM 4475 N N . GLY A 1 577 ? 33.705 -8.577 -11.095 1.00 92.94 577 GLY A N 1
ATOM 4476 C CA . GLY A 1 577 ? 34.726 -8.701 -10.053 1.00 92.94 577 GLY A CA 1
ATOM 4477 C C . GLY A 1 577 ? 35.118 -7.370 -9.404 1.00 92.94 577 GLY A C 1
ATOM 4478 O O . GLY A 1 577 ? 35.457 -7.358 -8.225 1.00 92.94 577 GLY A O 1
ATOM 4479 N N . VAL A 1 578 ? 35.046 -6.253 -10.135 1.00 92.06 578 VAL A N 1
ATOM 4480 C CA . VAL A 1 578 ? 35.254 -4.904 -9.577 1.00 92.06 578 VAL A CA 1
ATOM 4481 C C . VAL A 1 578 ? 34.047 -4.464 -8.745 1.00 92.06 578 VAL A C 1
ATOM 4483 O O . VAL A 1 578 ? 34.217 -4.095 -7.585 1.00 92.06 578 VAL A O 1
ATOM 4486 N N . LEU A 1 579 ? 32.837 -4.538 -9.309 1.00 93.19 579 LEU A N 1
ATOM 4487 C CA . LEU A 1 579 ? 31.615 -4.056 -8.656 1.00 93.19 579 LEU A CA 1
ATOM 4488 C C . LEU A 1 579 ? 31.268 -4.863 -7.398 1.00 93.19 579 LEU A C 1
ATOM 4490 O O . LEU A 1 579 ? 31.083 -4.272 -6.340 1.00 93.19 579 LEU A O 1
ATOM 4494 N N . ALA A 1 580 ? 31.242 -6.198 -7.478 1.00 94.12 580 ALA A N 1
ATOM 4495 C CA . ALA A 1 580 ? 30.929 -7.047 -6.326 1.00 94.12 580 ALA A CA 1
ATOM 4496 C C . ALA A 1 580 ? 31.963 -6.879 -5.200 1.00 94.12 580 ALA A C 1
ATOM 4498 O O . ALA A 1 580 ? 31.597 -6.807 -4.028 1.00 94.12 580 ALA A O 1
ATOM 4499 N N . LYS A 1 581 ? 33.252 -6.737 -5.543 1.00 93.50 581 LYS A N 1
ATOM 4500 C CA . LYS A 1 581 ? 34.308 -6.500 -4.552 1.00 93.50 581 LYS A CA 1
ATOM 4501 C C . LYS A 1 581 ? 34.153 -5.157 -3.841 1.00 93.50 581 LYS A C 1
ATOM 4503 O O . LYS A 1 581 ? 34.427 -5.097 -2.651 1.00 93.50 581 LYS A O 1
ATOM 4508 N N . GLU A 1 582 ? 33.757 -4.092 -4.537 1.00 89.88 582 GLU A N 1
ATOM 4509 C CA . GLU A 1 582 ? 33.552 -2.790 -3.890 1.00 89.88 582 GLU A CA 1
ATOM 4510 C C . GLU A 1 582 ? 32.256 -2.756 -3.068 1.00 89.88 582 GLU A C 1
ATOM 4512 O O . GLU A 1 582 ? 32.260 -2.203 -1.974 1.00 89.88 582 GLU A O 1
ATOM 4517 N N . LEU A 1 583 ? 31.173 -3.384 -3.541 1.00 91.38 583 LEU A N 1
ATOM 4518 C CA . LEU A 1 583 ? 29.893 -3.411 -2.826 1.00 91.38 583 LEU A CA 1
ATOM 4519 C C . LEU A 1 583 ? 29.968 -4.185 -1.505 1.00 91.38 583 LEU A C 1
ATOM 4521 O O . LEU A 1 583 ? 29.555 -3.641 -0.483 1.00 91.38 583 LEU A O 1
ATOM 4525 N N . ASN A 1 584 ? 30.538 -5.397 -1.510 1.00 92.94 584 ASN A N 1
ATOM 4526 C CA . ASN A 1 584 ? 30.755 -6.160 -0.274 1.00 92.94 584 ASN A CA 1
ATOM 4527 C C . ASN A 1 584 ? 31.668 -5.381 0.675 1.00 92.94 584 ASN A C 1
ATOM 4529 O O . ASN A 1 584 ? 31.258 -5.052 1.773 1.00 92.94 584 ASN A O 1
ATOM 4533 N N . ARG A 1 585 ? 32.817 -4.896 0.197 1.00 88.75 585 ARG A N 1
ATOM 4534 C CA . ARG A 1 585 ? 33.761 -4.102 1.001 1.00 88.75 585 ARG A CA 1
ATOM 4535 C C . ARG A 1 585 ? 33.162 -2.850 1.660 1.00 88.75 585 ARG A C 1
ATOM 4537 O O . ARG A 1 585 ? 33.676 -2.403 2.684 1.00 88.75 585 ARG A O 1
ATOM 4544 N N . GLN A 1 586 ? 32.142 -2.229 1.065 1.00 85.06 586 GLN A N 1
ATOM 4545 C CA . GLN A 1 586 ? 31.404 -1.154 1.736 1.00 85.06 586 GLN A CA 1
ATOM 4546 C C . GLN A 1 586 ? 30.460 -1.726 2.805 1.00 85.06 586 GLN A C 1
ATOM 4548 O O . GLN A 1 586 ? 30.449 -1.189 3.911 1.00 85.06 586 GLN A O 1
ATOM 4553 N N . SER A 1 587 ? 29.750 -2.823 2.509 1.00 86.12 587 SER A N 1
ATOM 4554 C CA . SER A 1 587 ? 28.900 -3.570 3.454 1.00 86.12 587 SER A CA 1
ATOM 4555 C C . SER A 1 587 ? 29.677 -3.986 4.708 1.00 86.12 587 SER A C 1
ATOM 4557 O O . SER A 1 587 ? 29.315 -3.560 5.803 1.00 86.12 587 SER A O 1
ATOM 4559 N N . ASP A 1 588 ? 30.825 -4.653 4.528 1.00 85.88 588 ASP A N 1
ATOM 4560 C CA . ASP A 1 588 ? 31.766 -5.085 5.577 1.00 85.88 588 ASP A CA 1
ATOM 4561 C C . ASP A 1 588 ? 32.270 -3.916 6.461 1.00 85.88 588 ASP A C 1
ATOM 4563 O O . ASP A 1 588 ? 32.807 -4.117 7.550 1.00 85.88 588 ASP A O 1
ATOM 4567 N N . ALA A 1 589 ? 32.154 -2.674 5.973 1.00 80.50 589 ALA A N 1
ATOM 4568 C CA . ALA A 1 589 ? 32.564 -1.445 6.653 1.00 80.50 589 ALA A CA 1
ATOM 4569 C C . ALA A 1 589 ? 31.373 -0.607 7.171 1.00 80.50 589 ALA A C 1
ATOM 4571 O O . ALA A 1 589 ? 31.543 0.577 7.479 1.00 80.50 589 ALA A O 1
ATOM 4572 N N . GLY A 1 590 ? 30.172 -1.195 7.239 1.00 76.69 590 GLY A N 1
ATOM 4573 C CA . GLY A 1 590 ? 28.940 -0.560 7.723 1.00 76.69 590 GLY A CA 1
ATOM 4574 C C . GLY A 1 590 ? 28.270 0.397 6.727 1.00 76.69 590 GLY A C 1
ATOM 4575 O O . GLY A 1 590 ? 27.450 1.227 7.119 1.00 76.69 590 GLY A O 1
ATOM 4576 N N . ARG A 1 591 ? 28.623 0.348 5.434 1.00 76.31 591 ARG A N 1
ATOM 4577 C CA . ARG A 1 591 ? 28.204 1.331 4.418 1.00 76.31 591 ARG A CA 1
ATOM 4578 C C . ARG A 1 591 ? 27.517 0.697 3.209 1.00 76.31 591 ARG A C 1
ATOM 4580 O O . ARG A 1 591 ? 27.778 -0.428 2.810 1.00 76.31 591 ARG A O 1
ATOM 4587 N N . GLY A 1 592 ? 26.648 1.468 2.555 1.00 77.38 592 GLY A N 1
ATOM 4588 C CA . GLY A 1 592 ? 25.902 0.984 1.391 1.00 77.38 592 GLY A CA 1
ATOM 4589 C C . GLY A 1 592 ? 24.848 -0.053 1.786 1.00 77.38 592 GLY A C 1
ATOM 4590 O O . GLY A 1 592 ? 23.925 0.275 2.533 1.00 77.38 592 GLY A O 1
ATOM 4591 N N . PHE A 1 593 ? 24.954 -1.268 1.249 1.00 80.19 593 PHE A N 1
ATOM 4592 C CA . PHE A 1 593 ? 24.043 -2.373 1.560 1.00 80.19 593 PHE A CA 1
ATOM 4593 C C . PHE A 1 593 ? 24.346 -2.924 2.962 1.00 80.19 593 PHE A C 1
ATOM 4595 O O . PHE A 1 593 ? 25.509 -3.205 3.245 1.00 80.19 593 PHE A O 1
ATOM 4602 N N . PRO A 1 594 ? 23.351 -3.077 3.846 1.00 80.88 594 PRO A N 1
ATOM 4603 C CA . PRO A 1 594 ? 23.574 -3.602 5.189 1.00 80.88 594 PRO A CA 1
ATOM 4604 C C . PRO A 1 594 ? 23.742 -5.127 5.199 1.00 80.88 594 PRO A C 1
ATOM 4606 O O . PRO A 1 594 ? 23.138 -5.832 4.386 1.00 80.88 594 PRO A O 1
ATOM 4609 N N . GLU A 1 595 ? 24.524 -5.628 6.155 1.00 86.69 595 GLU A N 1
ATOM 4610 C CA . GLU A 1 595 ? 24.572 -7.058 6.494 1.00 86.69 595 GLU A CA 1
ATOM 4611 C C . GLU A 1 595 ? 23.334 -7.493 7.280 1.00 86.69 595 GLU A C 1
ATOM 4613 O O . GLU A 1 595 ? 22.853 -8.605 7.099 1.00 86.69 595 GLU A O 1
ATOM 4618 N N . GLU A 1 596 ? 22.787 -6.599 8.101 1.00 84.69 596 GLU A N 1
ATOM 4619 C CA . GLU A 1 596 ? 21.628 -6.848 8.952 1.00 84.69 596 GLU A CA 1
ATOM 4620 C C . GLU A 1 596 ? 20.627 -5.690 8.833 1.00 84.69 596 GLU A C 1
ATOM 4622 O O . GLU A 1 596 ? 21.006 -4.514 8.879 1.00 84.69 596 GLU A O 1
ATOM 4627 N N . ILE A 1 597 ? 19.349 -6.017 8.635 1.00 82.56 597 ILE A N 1
ATOM 4628 C CA . ILE A 1 597 ? 18.235 -5.062 8.653 1.00 82.56 597 ILE A CA 1
ATOM 4629 C C . ILE A 1 597 ? 17.290 -5.486 9.771 1.00 82.56 597 ILE A C 1
ATOM 4631 O O . ILE A 1 597 ? 16.611 -6.506 9.656 1.00 82.56 597 ILE A O 1
ATOM 4635 N N . GLU A 1 598 ? 17.236 -4.694 10.837 1.00 80.50 598 GLU A N 1
ATOM 4636 C CA . GLU A 1 598 ? 16.189 -4.819 11.843 1.00 80.50 598 GLU A CA 1
ATOM 4637 C C . GLU A 1 598 ? 14.870 -4.268 11.286 1.00 80.50 598 GLU A C 1
ATOM 4639 O O . GLU A 1 598 ? 14.814 -3.180 10.707 1.00 80.50 598 GLU A O 1
ATOM 4644 N N . ILE A 1 599 ? 13.799 -5.033 11.470 1.00 77.19 599 ILE A N 1
ATOM 4645 C CA . ILE A 1 599 ? 12.422 -4.566 11.371 1.00 77.19 599 ILE A CA 1
ATOM 4646 C C . ILE A 1 599 ? 11.894 -4.545 12.809 1.00 77.19 599 ILE A C 1
ATOM 4648 O O . ILE A 1 599 ? 11.669 -5.619 13.386 1.00 77.19 599 ILE A O 1
ATOM 4652 N N . PRO A 1 600 ? 11.749 -3.350 13.410 1.00 65.31 600 PRO A N 1
ATOM 4653 C CA . PRO A 1 600 ? 11.399 -3.222 14.815 1.00 65.31 600 PRO A CA 1
ATOM 4654 C C . PRO A 1 600 ? 9.962 -3.680 15.086 1.00 65.31 600 PRO A C 1
ATOM 4656 O O . PRO A 1 600 ? 9.137 -3.836 14.180 1.00 65.31 600 PRO A O 1
ATOM 4659 N N . MET A 1 601 ? 9.654 -3.863 16.370 1.00 76.50 601 MET A N 1
ATOM 4660 C CA . MET A 1 601 ? 8.281 -4.042 16.848 1.00 76.50 601 MET A CA 1
ATOM 4661 C C . MET A 1 601 ? 7.399 -2.864 16.409 1.00 76.50 601 MET A C 1
ATOM 4663 O O . MET A 1 601 ? 7.870 -1.731 16.292 1.00 76.50 601 MET A O 1
ATOM 4667 N N . ILE A 1 602 ? 6.100 -3.105 16.208 1.00 76.88 602 ILE A N 1
ATOM 4668 C CA . ILE A 1 602 ? 5.169 -2.014 15.897 1.00 76.88 602 ILE A CA 1
ATOM 4669 C C . ILE A 1 602 ? 4.751 -1.345 17.209 1.00 76.88 602 ILE A C 1
ATOM 4671 O O . ILE A 1 602 ? 3.878 -1.840 17.928 1.00 76.88 602 ILE A O 1
ATOM 4675 N N . ASP A 1 603 ? 5.372 -0.204 17.503 1.00 75.81 603 ASP A N 1
ATOM 4676 C CA . ASP A 1 603 ? 4.902 0.716 18.537 1.00 75.81 603 ASP A CA 1
ATOM 4677 C C . ASP A 1 603 ? 3.480 1.193 18.220 1.00 75.81 603 ASP A C 1
ATOM 4679 O O . ASP A 1 603 ? 3.165 1.622 17.105 1.00 75.81 603 ASP A O 1
ATOM 4683 N N . LEU A 1 604 ? 2.610 1.137 19.226 1.00 77.62 604 LEU A N 1
ATOM 4684 C CA . LEU A 1 604 ? 1.251 1.645 19.108 1.00 77.62 604 LEU A CA 1
ATOM 4685 C C . LEU A 1 604 ? 1.222 3.175 19.293 1.00 77.62 604 LEU A C 1
ATOM 4687 O O . LEU A 1 604 ? 2.008 3.710 20.078 1.00 77.62 604 LEU A O 1
ATOM 4691 N N . PRO A 1 605 ? 0.292 3.897 18.634 1.00 72.12 605 PRO A N 1
ATOM 4692 C CA . PRO A 1 605 ? 0.080 5.326 18.863 1.00 72.12 605 PRO A CA 1
ATOM 4693 C C . PRO A 1 605 ? -0.100 5.679 20.346 1.00 72.12 605 PRO A C 1
ATOM 4695 O O . PRO A 1 605 ? -0.724 4.926 21.090 1.00 72.12 605 PRO A O 1
ATOM 4698 N N . GLU A 1 606 ? 0.374 6.864 20.751 1.00 72.19 606 GLU A N 1
ATOM 4699 C CA . GLU A 1 606 ? 0.414 7.349 22.147 1.00 72.19 606 GLU A CA 1
ATOM 4700 C C . GLU A 1 606 ? -0.883 7.090 22.935 1.00 72.19 606 GLU A C 1
ATOM 4702 O O . GLU A 1 606 ? -0.832 6.628 24.072 1.00 72.19 606 GLU A O 1
ATOM 4707 N N . ALA A 1 607 ? -2.042 7.302 22.303 1.00 68.31 607 ALA A N 1
ATOM 4708 C CA . ALA A 1 607 ? -3.367 7.100 22.894 1.00 68.31 607 ALA A CA 1
ATOM 4709 C C . ALA A 1 607 ? -3.654 5.667 23.393 1.00 68.31 607 ALA A C 1
ATOM 4711 O O . ALA A 1 607 ? -4.579 5.485 24.176 1.00 68.31 607 ALA A O 1
ATOM 4712 N N . ILE A 1 608 ? -2.910 4.662 22.920 1.00 77.56 608 ILE A N 1
ATOM 4713 C CA . ILE A 1 608 ? -3.109 3.232 23.220 1.00 77.56 608 ILE A CA 1
ATOM 4714 C C . ILE A 1 608 ? -1.787 2.494 23.521 1.00 77.56 608 ILE A C 1
ATOM 4716 O O . ILE A 1 608 ? -1.765 1.267 23.641 1.00 77.56 608 ILE A O 1
ATOM 4720 N N . ALA A 1 609 ? -0.681 3.233 23.675 1.00 83.19 609 ALA A N 1
ATOM 4721 C CA . ALA A 1 609 ? 0.661 2.698 23.932 1.00 83.19 609 ALA A CA 1
ATOM 4722 C C . ALA A 1 609 ? 0.777 1.929 25.267 1.00 83.19 609 ALA A C 1
ATOM 4724 O O . ALA A 1 609 ? 1.673 1.103 25.438 1.00 83.19 609 ALA A O 1
ATOM 4725 N N . GLU A 1 610 ? -0.163 2.138 26.195 1.00 86.06 610 GLU A N 1
ATOM 4726 C CA . GLU A 1 610 ? -0.268 1.396 27.459 1.00 86.06 610 GLU A CA 1
ATOM 4727 C C . GLU A 1 610 ? -0.459 -0.125 27.297 1.00 86.06 610 GLU A C 1
ATOM 4729 O O . GLU A 1 610 ? -0.180 -0.875 28.235 1.00 86.06 610 GLU A O 1
ATOM 4734 N N . HIS A 1 611 ? -0.877 -0.611 26.119 1.00 84.94 611 HIS A N 1
ATOM 4735 C CA . HIS A 1 611 ? -0.995 -2.053 25.856 1.00 84.94 611 HIS A CA 1
ATOM 4736 C C . HIS A 1 611 ? 0.334 -2.729 25.484 1.00 84.94 611 HIS A C 1
ATOM 4738 O O . HIS A 1 611 ? 0.348 -3.960 25.382 1.00 84.94 611 HIS A O 1
ATOM 4744 N N . GLY A 1 612 ? 1.414 -1.953 25.323 1.00 86.38 612 GLY A N 1
ATOM 4745 C CA . GLY A 1 612 ? 2.725 -2.395 24.838 1.00 86.38 612 GLY A CA 1
ATOM 4746 C C . GLY A 1 612 ? 2.818 -2.463 23.305 1.00 86.38 612 GLY A C 1
ATOM 4747 O O . GLY A 1 612 ? 1.788 -2.429 22.627 1.00 86.38 612 GLY A O 1
ATOM 4748 N N . PRO A 1 613 ? 4.036 -2.557 22.740 1.00 88.31 613 PRO A N 1
ATOM 4749 C CA . PRO A 1 613 ? 4.227 -2.710 21.301 1.00 88.31 613 PRO A CA 1
ATOM 4750 C C . PRO A 1 613 ? 3.730 -4.080 20.824 1.00 88.31 613 PRO A C 1
ATOM 4752 O O . PRO A 1 613 ? 3.740 -5.057 21.575 1.00 88.31 613 PRO A O 1
ATOM 4755 N N . LEU A 1 614 ? 3.317 -4.163 19.561 1.00 87.62 614 LEU A N 1
ATOM 4756 C CA . LEU A 1 614 ? 2.955 -5.424 18.914 1.00 87.62 614 LEU A CA 1
ATOM 4757 C C . LEU A 1 614 ? 4.213 -6.269 18.668 1.00 87.62 614 LEU A C 1
ATOM 4759 O O . LEU A 1 614 ? 5.116 -5.858 17.934 1.00 87.62 614 LEU A O 1
ATOM 4763 N N . LEU A 1 615 ? 4.244 -7.459 19.270 1.00 91.38 615 LEU A N 1
ATOM 4764 C CA . LEU A 1 615 ? 5.351 -8.409 19.180 1.00 91.38 615 LEU A CA 1
ATOM 4765 C C . LEU A 1 615 ? 5.127 -9.351 18.001 1.00 91.38 615 LEU A C 1
ATOM 4767 O O . LEU A 1 615 ? 4.062 -9.951 17.879 1.00 91.38 615 LEU A O 1
ATOM 4771 N N . LEU A 1 616 ? 6.132 -9.498 17.148 1.00 90.00 616 LEU A N 1
ATOM 4772 C CA . LEU A 1 616 ? 6.123 -10.444 16.042 1.00 90.00 616 LEU A CA 1
ATOM 4773 C C . LEU A 1 616 ? 6.325 -11.876 16.566 1.00 90.00 616 LEU A C 1
ATOM 4775 O O . LEU A 1 616 ? 7.302 -12.140 17.269 1.00 90.00 616 LEU A O 1
ATOM 4779 N N . GLU A 1 617 ? 5.424 -12.793 16.204 1.00 90.62 617 GLU A N 1
ATOM 4780 C CA . GLU A 1 617 ? 5.468 -14.199 16.646 1.00 90.62 617 GLU A CA 1
ATOM 4781 C C . GLU A 1 617 ? 5.590 -15.210 15.495 1.00 90.62 617 GLU A C 1
ATOM 4783 O O . GLU A 1 617 ? 6.276 -16.218 15.651 1.00 90.62 617 GLU A O 1
ATOM 4788 N N . ASP A 1 618 ? 4.930 -14.953 14.363 1.00 90.88 618 ASP A N 1
ATOM 4789 C CA . ASP A 1 618 ? 4.916 -15.805 13.161 1.00 90.88 618 ASP A CA 1
ATOM 4790 C C . ASP A 1 618 ? 4.676 -14.938 11.912 1.00 90.88 618 ASP A C 1
ATOM 4792 O O . ASP A 1 618 ? 4.425 -13.741 12.056 1.00 90.88 618 ASP A O 1
ATOM 4796 N N . ALA A 1 619 ? 4.779 -15.488 10.694 1.00 90.62 619 ALA A N 1
ATOM 4797 C CA . ALA A 1 619 ? 4.724 -14.718 9.443 1.00 90.62 619 ALA A CA 1
ATOM 4798 C C . ALA A 1 619 ? 4.674 -15.603 8.167 1.00 90.62 619 ALA A C 1
ATOM 4800 O O . ALA A 1 619 ? 3.674 -16.283 7.972 1.00 90.62 619 ALA A O 1
ATOM 4801 N N . SER A 1 620 ? 5.633 -15.499 7.222 1.00 91.19 620 SER A N 1
ATOM 4802 C CA . SER A 1 620 ? 6.047 -16.447 6.144 1.00 91.19 620 SER A CA 1
ATOM 4803 C C . SER A 1 620 ? 6.887 -15.732 5.074 1.00 91.19 620 SER A C 1
ATOM 4805 O O . SER A 1 620 ? 6.546 -14.615 4.711 1.00 91.19 620 SER A O 1
ATOM 4807 N N . SER A 1 621 ? 7.874 -16.390 4.450 1.00 90.88 621 SER A N 1
ATOM 4808 C CA . SER A 1 621 ? 8.406 -15.964 3.139 1.00 90.88 621 SER A CA 1
ATOM 4809 C C . SER A 1 621 ? 8.538 -17.168 2.216 1.00 90.88 621 SER A C 1
ATOM 4811 O O . SER A 1 621 ? 9.521 -17.911 2.272 1.00 90.88 621 SER A O 1
ATOM 4813 N N . ASP A 1 622 ? 7.490 -17.412 1.433 1.00 90.38 622 ASP A N 1
ATOM 4814 C CA . ASP A 1 622 ? 7.429 -18.539 0.507 1.00 90.38 622 ASP A CA 1
ATOM 4815 C C . ASP A 1 622 ? 6.392 -18.328 -0.602 1.00 90.38 622 ASP A C 1
ATOM 4817 O O . ASP A 1 622 ? 5.450 -17.557 -0.429 1.00 90.38 622 ASP A O 1
ATOM 4821 N N . ALA A 1 623 ? 6.539 -19.043 -1.720 1.00 87.38 623 ALA A N 1
ATOM 4822 C CA . ALA A 1 623 ? 5.606 -19.029 -2.855 1.00 87.38 623 ALA A CA 1
ATOM 4823 C C . ALA A 1 623 ? 5.169 -17.613 -3.312 1.00 87.38 623 ALA A C 1
ATOM 4825 O O . ALA A 1 623 ? 3.986 -17.364 -3.536 1.00 87.38 623 ALA A O 1
ATOM 4826 N N . GLY A 1 624 ? 6.113 -16.667 -3.396 1.00 91.31 624 GLY A N 1
ATOM 4827 C CA . GLY A 1 624 ? 5.851 -15.277 -3.793 1.00 91.31 624 GLY A CA 1
ATOM 4828 C C . GLY A 1 624 ? 5.224 -14.407 -2.695 1.00 91.31 624 GLY A C 1
ATOM 4829 O O . GLY A 1 624 ? 5.044 -13.204 -2.892 1.00 91.31 624 GLY A O 1
ATOM 4830 N N . TRP A 1 625 ? 4.931 -14.968 -1.518 1.00 93.38 625 TRP A N 1
ATOM 4831 C CA . TRP A 1 625 ? 4.247 -14.301 -0.412 1.00 93.38 625 TRP A CA 1
ATOM 4832 C C . TRP A 1 625 ? 5.133 -14.076 0.808 1.00 93.38 625 TRP A C 1
ATOM 4834 O O . TRP A 1 625 ? 5.674 -15.006 1.407 1.00 93.38 625 TRP A O 1
ATOM 4844 N N . LEU A 1 626 ? 5.173 -12.818 1.238 1.00 93.00 626 LEU A N 1
ATOM 4845 C CA . LEU A 1 626 ? 5.683 -12.386 2.526 1.00 93.00 626 LEU A CA 1
ATOM 4846 C C . LEU A 1 626 ? 4.509 -12.151 3.478 1.00 93.00 626 LEU A C 1
ATOM 4848 O O . LEU A 1 626 ? 3.836 -11.126 3.400 1.00 93.00 626 LEU A O 1
ATOM 4852 N N . GLN A 1 627 ? 4.224 -13.104 4.354 1.00 92.69 627 GLN A N 1
ATOM 4853 C CA . GLN A 1 627 ? 3.271 -12.906 5.446 1.00 92.69 627 GLN A CA 1
ATOM 4854 C C . GLN A 1 627 ? 3.979 -12.262 6.660 1.00 92.69 627 GLN A C 1
ATOM 4856 O O . GLN A 1 627 ? 5.190 -12.046 6.635 1.00 92.69 627 GLN A O 1
ATOM 4861 N N . LEU A 1 628 ? 3.214 -11.885 7.689 1.00 91.25 628 LEU A N 1
ATOM 4862 C CA . LEU A 1 628 ? 3.632 -11.118 8.871 1.00 91.25 628 LEU A CA 1
ATOM 4863 C C . LEU A 1 628 ? 2.556 -11.208 9.978 1.00 91.25 628 LEU A C 1
ATOM 4865 O O . LEU A 1 628 ? 1.410 -10.872 9.701 1.00 91.25 628 LEU A O 1
ATOM 4869 N N . GLY A 1 629 ? 2.866 -11.646 11.203 1.00 92.81 629 GLY A N 1
ATOM 4870 C CA . GLY A 1 629 ? 1.864 -11.950 12.243 1.00 92.81 629 GLY A CA 1
ATOM 4871 C C . GLY A 1 629 ? 2.289 -11.571 13.670 1.00 92.81 629 GLY A C 1
ATOM 4872 O O . GLY A 1 629 ? 3.129 -12.225 14.293 1.00 92.81 629 GLY A O 1
ATOM 4873 N N . TRP A 1 630 ? 1.657 -10.535 14.226 1.00 92.06 630 TRP A N 1
ATOM 4874 C CA . TRP A 1 630 ? 1.960 -9.995 15.556 1.00 92.06 630 TRP A CA 1
ATOM 4875 C C . TRP A 1 630 ? 0.861 -10.289 16.589 1.00 92.06 630 T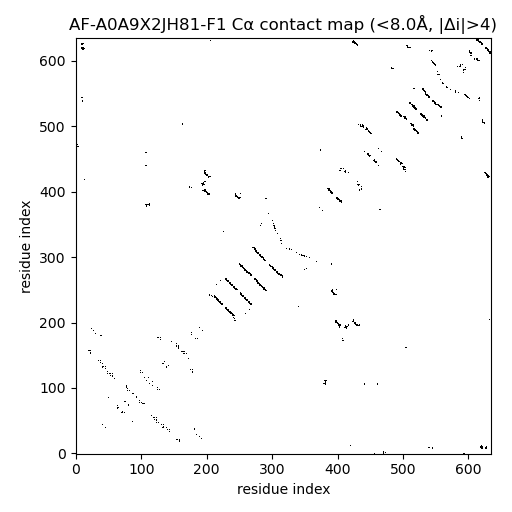RP A C 1
ATOM 4877 O O . TRP A 1 630 ? -0.328 -10.325 16.263 1.00 92.06 630 TRP A O 1
ATOM 4887 N N . GLN A 1 631 ? 1.242 -10.405 17.862 1.00 92.25 631 GLN A N 1
ATOM 4888 C CA . GLN A 1 631 ? 0.325 -10.402 19.008 1.00 92.25 631 GLN A CA 1
ATOM 4889 C C . GLN A 1 631 ? 0.598 -9.232 19.959 1.00 92.25 631 GLN A C 1
ATOM 4891 O O . GLN A 1 631 ? 1.716 -8.723 20.059 1.00 92.25 631 GLN A O 1
ATOM 4896 N N . LEU A 1 632 ? -0.435 -8.805 20.692 1.00 89.50 632 LEU A N 1
ATOM 4897 C CA . LEU A 1 632 ? -0.235 -7.933 21.847 1.00 89.50 632 LEU A CA 1
ATOM 4898 C C . LEU A 1 632 ? 0.384 -8.720 23.012 1.00 89.50 632 LEU A C 1
ATOM 4900 O O . LEU A 1 632 ? -0.070 -9.837 23.284 1.00 89.50 632 LEU A O 1
ATOM 4904 N N . PRO A 1 633 ? 1.303 -8.118 23.790 1.00 85.94 633 PRO A N 1
ATOM 4905 C CA . PRO A 1 633 ? 1.821 -8.717 25.014 1.00 85.94 633 PRO A CA 1
ATOM 4906 C C . PRO A 1 633 ? 0.691 -9.182 25.952 1.00 85.94 633 PRO A C 1
ATOM 4908 O O . PRO 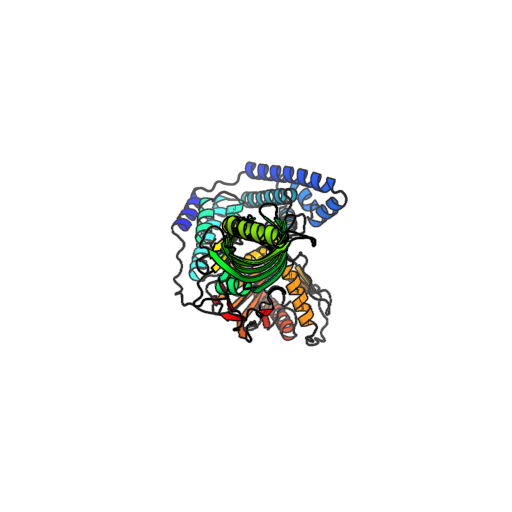A 1 633 ? -0.340 -8.496 26.054 1.00 85.94 633 PRO A O 1
ATOM 4911 N N . PRO A 1 634 ? 0.841 -10.314 26.664 1.00 78.88 634 PRO A N 1
ATOM 4912 C CA . PRO A 1 634 ? -0.102 -10.703 27.710 1.00 78.88 634 PRO A CA 1
ATOM 4913 C C . PRO A 1 634 ? -0.174 -9.629 28.813 1.00 78.88 634 PRO A C 1
ATOM 4915 O O . PRO A 1 634 ? 0.820 -8.963 29.099 1.00 78.88 634 PRO A O 1
ATOM 4918 N N . ARG A 1 635 ? -1.365 -9.458 29.403 1.00 63.75 635 ARG A N 1
ATOM 4919 C CA . ARG A 1 635 ? -1.608 -8.598 30.579 1.00 63.75 635 ARG A CA 1
ATOM 4920 C C . ARG A 1 635 ? -1.335 -9.355 31.881 1.00 63.75 635 ARG A C 1
ATOM 4922 O O . ARG A 1 635 ? -1.610 -10.576 31.894 1.00 63.75 635 ARG A O 1
#

Radius of gyration: 32.96 Å; Cα contacts (8 Å, |Δi|>4): 1225; chains: 1; bounding box: 91×62×100 Å